Protein 8CMH (pdb70)

Nearest PDB structures (foldseek):
  7yxb-assembly2_D  TM=9.708E-01  e=3.655E-33  Homo sapiens
  4h26-assembly1_B  TM=9.694E-01  e=1.022E-32  Homo sapiens
  5v4m-assembly4_L  TM=9.340E-01  e=9.449E-34  Homo sapiens
  7n19-assembly1_B  TM=9.649E-01  e=1.755E-32  Homo sapiens
  6cpn-assembly1_B  TM=9.621E-01  e=1.575E-32  Homo sapiens

Solvent-accessible surface area: 18620 Å² total

Secondary structure (DSSP, 8-state):
--EEEEEEEEEEETTTEEEEEEEETTEEEEEEETTTTEEEESSTTHHHH-B--HHHHHHHHHHHHHHHHHHHHHTTSPPPPPBPPEEEEEESS---TTS-EEEEEEEEEEBSS--EEEEEETTEE--TT-EE--PEE-TTS-EEEEEEEEE---SS-EEEEEEE-TT-SS-EEEEEE---/--SSS-----EEEEEEEEEEEETTTTEEEEEEEEEETTEEEEEEETTT-SEEESSGGGHHHHHHHHT-HHHHHHHHHHIIIIIIHHHHHHGGGTTT--BPPEEEEEE-S---STT-EEEEEEEEEEBSS--EEEEEETTEEE-TTEEE---EE-SSS-EEEEEEEEE---TT-EEEEEEE-TT-SS-EEEEEE-/--BPPPPPP--S--

Foldseek 3Di:
DPKDKDFDKAADPPVRDIWTFIAIPQHTQWIADPVVLHIGGPDPVSVVVDDDRSVVVVVVSVVNVVVVVVVCVVVVNDDDDWDAWDWDWDWPDDADAQDKTKIKIKTDDTDDQDKDKFKAKVRHTDDVPKDWDGWTADPVRGTIIMIMDIDGADQPIKMWIWMDTPNDPHTDTYIDHDPD/DDPDDDPPDDKDKDWDWDWDDDPLNPDIWTKIFIAIPHRTFKIDILVVQAIDGPHPVNVVVRVVQRVVVVNSVCVNCCSPVPRNVVCVVCVCCAVVPWDAWDWDKDFDPDDPDPLKTKMKIKTWFTPDQDKDKWKAKANHTDDPQKDKPHWDDPPPRMIMIMMIHIGRADAPIKMWTWMDGPNDPGIDIDIDHD/DPDDDDDDDDDDDD

GO terms:
  GO:0005764 lysosome (C, IDA)
  GO:0005886 plasma membrane (C, IDA)
  GO:0001916 positive regulation of T cell mediated cytotoxicity (P, IDA)
  GO:0002469 myeloid dendritic cell antigen processing and presentation (P, IDA)
  GO:0002491 antigen processing and presentation of endogenous peptide antigen via MHC class II (P, IDA)
  GO:0031902 late endosome membrane (C, IDA)
  GO:0001772 immunological synapse (C, IDA)
  GO:0005765 lysosomal membrane (C, IDA)
  GO:0043382 positive regulation of memory T cell differentiation (P, IDA)
  GO:0045622 regulation of T-helper cell differentiation (P, IDA)
  GO:0042605 peptide antigen binding (F, IDA)
  GO:0042608 T cell receptor binding (F, IDA)
  GO:2000516 positive regulation of CD4-positive, alpha-beta T cell activation (P, IDA)
  GO:0019886 antigen processing and presentation of exogenous peptide antigen via MHC class II (P, IDA)
  GO:0032831 positive regulation of CD4-positive, CD25-positive, alpha-beta regulatory T cell differentiation (P, IDA)
  GO:0120281 autolysosome membrane (C, EXP)
  GO:0031901 early endosome membrane (C, EXP)
  GO:0005789 endoplasmic reticulum membrane (C, EXP)
  GO:0005886 plasma membrane (C, EXP)
  GO:0005515 protein binding (F, IPI)

Structure (mmCIF, N/CA/C/O backbone):
data_8CMH
#
_entry.id   8CMH
#
_cell.length_a   91.034
_cell.length_b   120.186
_cell.length_c   40.879
_cell.angle_alpha   90.000
_cell.angle_beta   90.000
_cell.angle_gamma   90.000
#
_symmetry.space_group_name_H-M   'P 21 21 2'
#
loop_
_entity.id
_entity.type
_entity.pdbx_description
1 polymer 'HLA class II histocompatibility antigen, DR alpha chain'
2 polymer 'Human leukocyte antigen DR beta chain allotype DR1 (DRB1*0101)'
3 polymer "Spike protein S2'"
4 non-polymer 1,2-ETHANEDIOL
5 non-polymer 'SULFATE ION'
6 non-polymer 2-AMINO-ETHANETHIOL
7 water water
#
loop_
_atom_site.group_PDB
_atom_site.id
_atom_site.type_symbol
_atom_site.label_atom_id
_atom_site.label_alt_id
_atom_site.label_comp_id
_atom_site.label_asym_id
_atom_site.label_entity_id
_atom_site.label_seq_id
_atom_site.pdbx_PDB_ins_code
_atom_site.Cartn_x
_atom_site.Cartn_y
_atom_site.Cartn_z
_atom_site.occupancy
_atom_site.B_iso_or_equiv
_atom_site.auth_seq_id
_atom_site.auth_comp_id
_atom_site.auth_asym_id
_atom_site.auth_atom_id
_atom_site.pdbx_PDB_model_num
ATOM 1 N N . GLU A 1 4 ? 42.62399 15.95216 10.36649 1.000 80.59084 3 GLU A N 1
ATOM 2 C CA . GLU A 1 4 ? 42.37116 16.39620 8.99963 1.000 73.09558 3 GLU A CA 1
ATOM 3 C C . GLU A 1 4 ? 42.33125 17.90143 8.88256 1.000 57.83752 3 GLU A C 1
ATOM 4 O O . GLU A 1 4 ? 42.24854 18.61634 9.88090 1.000 76.09166 3 GLU A O 1
ATOM 10 N N . GLU A 1 5 ? 42.38880 18.38443 7.64616 1.000 50.55970 4 GLU A N 1
ATOM 11 C CA . GLU A 1 5 ? 42.10005 19.79247 7.43964 1.000 56.06054 4 GLU A CA 1
ATOM 12 C C . GLU A 1 5 ? 40.62537 20.02869 7.13998 1.000 28.35468 4 GLU A C 1
ATOM 13 O O . GLU A 1 5 ? 40.02206 20.92600 7.73322 1.000 43.36649 4 GLU A O 1
ATOM 19 N N . HIS A 1 6 ? 40.02079 19.24450 6.23982 1.000 27.52593 5 HIS A N 1
ATOM 20 C CA . HIS A 1 6 ? 38.65982 19.55930 5.81930 1.000 23.22888 5 HIS A CA 1
ATOM 21 C C . HIS A 1 6 ? 37.90936 18.30901 5.38235 1.000 21.98066 5 HIS A C 1
ATOM 22 O O . HIS A 1 6 ? 38.49923 17.31808 4.94455 1.000 24.59236 5 HIS A O 1
ATOM 29 N N . VAL A 1 7 ? 36.58573 18.37554 5.47961 1.000 19.96839 6 VAL A N 1
ATOM 30 C CA A VAL A 1 7 ? 35.73041 17.26446 5.08537 0.520 18.77265 6 VAL A CA 1
ATOM 31 C CA B VAL A 1 7 ? 35.72019 17.26240 5.10221 0.480 18.77423 6 VAL A CA 1
ATOM 32 C C . VAL A 1 7 ? 34.50077 17.81769 4.37937 1.000 21.56709 6 VAL A C 1
ATOM 33 O O . VAL A 1 7 ? 33.87171 18.76871 4.85485 1.000 20.87424 6 VAL A O 1
ATOM 40 N N . ILE A 1 8 ? 34.16974 17.23100 3.23260 1.000 15.28176 7 ILE A N 1
ATOM 41 C CA . ILE A 1 8 ? 32.93219 17.51775 2.51516 1.000 16.74710 7 ILE A CA 1
ATOM 42 C C . ILE A 1 8 ? 32.05326 16.28653 2.62551 1.000 17.36526 7 ILE A C 1
ATOM 43 O O . ILE A 1 8 ? 32.50651 15.17493 2.33527 1.000 17.99062 7 ILE A O 1
ATOM 48 N N . ILE A 1 9 ? 30.80849 16.47166 3.05337 1.000 16.42101 8 ILE A N 1
ATOM 49 C CA . ILE A 1 9 ? 29.88151 15.35798 3.21524 1.000 15.09810 8 ILE A CA 1
ATOM 50 C C . ILE A 1 9 ? 28.65292 15.60245 2.35086 1.000 14.57200 8 ILE A C 1
ATOM 51 O O . ILE A 1 9 ? 27.99251 16.64220 2.46692 1.000 14.42122 8 ILE A O 1
ATOM 56 N N . GLN A 1 10 ? 28.34578 14.63952 1.49355 1.000 17.99368 9 GLN A N 1
ATOM 57 C CA . GLN A 1 10 ? 27.04360 14.55299 0.84384 1.000 14.26147 9 GLN A CA 1
ATOM 58 C C . GLN A 1 10 ? 26.17039 13.68130 1.74395 1.000 16.57951 9 GLN A C 1
ATOM 59 O O . GLN A 1 10 ? 26.43210 12.48443 1.89182 1.000 15.04252 9 GLN A O 1
ATOM 65 N N . ALA A 1 11 ? 25.16189 14.28346 2.37453 1.000 11.89203 10 ALA A N 1
ATOM 66 C CA . ALA A 1 11 ? 24.35193 13.61281 3.39064 1.000 10.50797 10 ALA A CA 1
ATOM 67 C C . ALA A 1 11 ? 22.91776 13.54447 2.89982 1.000 15.17624 10 ALA A C 1
ATOM 68 O O . ALA A 1 11 ? 22.33148 14.57519 2.55475 1.000 14.38556 10 ALA A O 1
ATOM 70 N N . GLU A 1 12 ? 22.35732 12.33901 2.86860 1.000 12.43690 11 GLU A N 1
ATOM 71 C CA . GLU A 1 12 ? 20.98877 12.14104 2.41211 1.000 12.17885 11 GLU A CA 1
ATOM 72 C C . GLU A 1 12 ? 20.22862 11.35833 3.46166 1.000 13.52457 11 GLU A C 1
ATOM 73 O O . GLU A 1 12 ? 20.81320 10.56000 4.19824 1.000 15.26151 11 GLU A O 1
ATOM 79 N N . PHE A 1 13 ? 18.91403 11.55184 3.50395 1.000 11.82756 12 PHE A N 1
ATOM 80 C CA . PHE A 1 13 ? 18.13757 10.62765 4.31219 1.000 13.31681 12 PHE A CA 1
ATOM 81 C C . PHE A 1 13 ? 16.76889 10.43755 3.69096 1.000 14.24313 12 PHE A C 1
ATOM 82 O O . PHE A 1 13 ? 16.31834 11.24288 2.87694 1.000 14.43149 12 PHE A O 1
ATOM 90 N N . TYR A 1 14 ? 16.12536 9.33828 4.07387 1.000 14.42369 13 TYR A N 1
ATOM 91 C CA . TYR A 1 14 ? 14.71660 9.12780 3.78775 1.000 13.48092 13 TYR A CA 1
ATOM 92 C C . TYR A 1 14 ? 14.06588 8.57934 5.05028 1.000 15.79864 13 TYR A C 1
ATOM 93 O O . TYR A 1 14 ? 14.64517 7.72468 5.72839 1.000 14.02677 13 TYR A O 1
ATOM 102 N N . LEU A 1 15 ? 12.86139 9.06555 5.35738 1.000 15.21548 14 LEU A N 1
ATOM 103 C CA . LEU A 1 15 ? 12.16138 8.71417 6.58395 1.000 12.84907 14 LEU A CA 1
ATOM 104 C C . LEU A 1 15 ? 10.73994 8.27159 6.27117 1.000 15.10727 14 LEU A C 1
ATOM 105 O O . LEU A 1 15 ? 9.98031 9.01763 5.64313 1.000 15.37628 14 LEU A O 1
ATOM 110 N N . ASN A 1 16 ? 10.36517 7.08266 6.75820 1.000 13.20499 15 ASN A N 1
ATOM 111 C CA . ASN A 1 16 ? 9.02492 6.51947 6.64741 1.000 13.35016 15 ASN A CA 1
ATOM 112 C C . ASN A 1 16 ? 8.39412 6.42513 8.03314 1.000 15.14451 15 ASN A C 1
ATOM 113 O O . ASN A 1 16 ? 9.10552 6.22888 9.02518 1.000 14.39443 15 ASN A O 1
ATOM 118 N N . PRO A 1 17 ? 7.05898 6.54398 8.14611 1.000 16.48938 16 PRO A N 1
ATOM 119 C CA . PRO A 1 17 ? 6.08308 6.65605 7.04796 1.000 18.83716 16 PRO A CA 1
ATOM 120 C C . PRO A 1 17 ? 5.85565 8.07405 6.51375 1.000 16.77348 16 PRO A C 1
ATOM 121 O O . PRO A 1 17 ? 4.93296 8.30802 5.72659 1.000 17.10903 16 PRO A O 1
ATOM 125 N N . ASP A 1 18 ? 6.70665 9.00087 6.94041 1.000 15.28178 17 ASP A N 1
ATOM 126 C CA . ASP A 1 18 ? 6.57305 10.40442 6.56645 1.000 16.40500 17 ASP A CA 1
ATOM 127 C C . ASP A 1 18 ? 6.80597 10.65046 5.08709 1.000 16.25229 17 ASP A C 1
ATOM 128 O O . ASP A 1 18 ? 6.33728 11.66406 4.56935 1.000 15.91879 17 ASP A O 1
ATOM 133 N N . GLN A 1 19 ? 7.52769 9.76099 4.40722 1.000 15.93450 18 GLN A N 1
ATOM 134 C CA . GLN A 1 19 ? 7.92142 9.96485 3.01590 1.000 15.40087 18 GLN A CA 1
ATOM 135 C C . GLN A 1 19 ? 8.66739 11.28781 2.87250 1.000 18.47915 18 GLN A C 1
ATOM 136 O O . GLN A 1 19 ? 8.40571 12.09669 1.97935 1.000 18.57075 18 GLN A O 1
ATOM 142 N N . SER A 1 20 ? 9.60503 11.50555 3.78812 1.000 17.75466 19 SER A N 1
ATOM 143 C CA . SER A 1 20 ? 10.34963 12.74971 3.87180 1.000 17.11611 19 SER A CA 1
ATOM 144 C C . SER A 1 20 ? 11.80396 12.48060 3.51778 1.000 16.98081 19 SER A C 1
ATOM 145 O O . SER A 1 20 ? 12.43763 11.59188 4.09990 1.000 16.78149 19 SER A O 1
ATOM 148 N N . GLY A 1 21 ? 12.33010 13.24342 2.57046 1.000 17.57689 20 GLY A N 1
ATOM 149 C CA . GLY A 1 21 ? 13.72222 13.08575 2.21259 1.000 15.23295 20 GLY A CA 1
ATOM 150 C C . GLY A 1 21 ? 14.50952 14.36886 2.33723 1.000 18.88294 20 GLY A C 1
ATOM 151 O O . GLY A 1 21 ? 13.94760 15.46985 2.39039 1.000 15.78051 20 GLY A O 1
ATOM 152 N N . GLU A 1 22 ? 15.82683 14.23245 2.40210 1.000 13.46676 21 GLU A N 1
ATOM 153 C CA . GLU A 1 22 ? 16.71056 15.38327 2.44076 1.000 12.56622 21 GLU A CA 1
ATOM 154 C C . GLU A 1 22 ? 17.99109 15.02193 1.70907 1.000 11.94255 21 GLU A C 1
ATOM 155 O O . GLU A 1 22 ? 18.44196 13.87696 1.77455 1.000 14.20370 21 GLU A O 1
ATOM 161 N N . PHE A 1 23 ? 18.55998 16.00357 1.00911 1.000 12.58894 22 PHE A N 1
ATOM 162 C CA . PHE A 1 23 ? 19.84231 15.86468 0.32811 1.000 12.43232 22 PHE A CA 1
ATOM 163 C C . PHE A 1 23 ? 20.60525 17.16068 0.53255 1.000 14.84091 22 PHE A C 1
ATOM 164 O O . PHE A 1 23 ? 20.10639 18.22804 0.15603 1.000 14.70575 22 PHE A O 1
ATOM 172 N N . MET A 1 24 ? 21.80280 17.07496 1.11174 1.000 13.47880 23 MET A N 1
ATOM 173 C CA . MET A 1 24 ? 22.55099 18.29498 1.39037 1.000 10.93612 23 MET A CA 1
ATOM 174 C C . MET A 1 24 ? 24.04908 18.02230 1.30114 1.000 17.93839 23 MET A C 1
ATOM 175 O O . MET A 1 24 ? 24.50144 16.87907 1.39381 1.000 15.58023 23 MET A O 1
ATOM 180 N N . PHE A 1 25 ? 24.80643 19.08688 1.04640 1.000 14.82810 24 PHE A N 1
ATOM 181 C CA . PHE A 1 25 ? 26.26522 19.06153 1.08075 1.000 11.70541 24 PHE A CA 1
ATOM 182 C C . PHE A 1 25 ? 26.72833 19.86398 2.28971 1.000 16.66889 24 PHE A C 1
ATOM 183 O O . PHE A 1 25 ? 26.19996 20.94802 2.56618 1.000 15.02012 24 PHE A O 1
ATOM 191 N N . ASP A 1 26 ? 27.73254 19.33650 2.98489 1.000 14.21441 25 ASP A N 1
ATOM 192 C CA . ASP A 1 26 ? 28.24615 19.87501 4.23818 1.000 13.51133 25 ASP A CA 1
ATOM 193 C C . ASP A 1 26 ? 29.74915 20.08303 4.08710 1.000 13.42826 25 ASP A C 1
ATOM 194 O O . ASP A 1 26 ? 30.44153 19.19160 3.58896 1.000 20.60407 25 ASP A O 1
ATOM 199 N N . PHE A 1 27 ? 30.25468 21.24756 4.51347 1.000 14.66241 26 PHE A N 1
ATOM 200 C CA . PHE A 1 27 ? 31.69400 21.53360 4.54782 1.000 14.60349 26 PHE A CA 1
ATOM 201 C C . PHE A 1 27 ? 32.07434 21.87607 5.97895 1.000 17.59894 26 PHE A C 1
ATOM 202 O O . PHE A 1 27 ? 31.61840 22.89323 6.51237 1.000 19.00431 26 PHE A O 1
ATOM 210 N N . ASP A 1 28 ? 32.91355 21.03784 6.59409 1.000 17.17624 27 ASP A N 1
ATOM 211 C CA . ASP A 1 28 ? 33.39435 21.27536 7.95277 1.000 19.21860 27 ASP A CA 1
ATOM 212 C C . ASP A 1 28 ? 32.25686 21.61051 8.91506 1.000 21.47337 27 ASP A C 1
ATOM 213 O O . ASP A 1 28 ? 32.42440 22.39955 9.84445 1.000 20.52573 27 ASP A O 1
ATOM 218 N N . GLY A 1 29 ? 31.08756 21.01208 8.69379 1.000 19.76413 28 GLY A N 1
ATOM 219 C CA . GLY A 1 29 ? 29.97966 21.17526 9.61257 1.000 20.96734 28 GLY A CA 1
ATOM 220 C C . GLY A 1 29 ? 28.98272 22.25817 9.25463 1.000 20.28894 28 GLY A C 1
ATOM 221 O O . GLY A 1 29 ? 27.98000 22.40496 9.96198 1.000 22.55180 28 GLY A O 1
ATOM 222 N N . ASP A 1 30 ? 29.21599 23.01483 8.19042 1.000 18.53972 29 ASP A N 1
ATOM 223 C CA . ASP A 1 30 ? 28.24693 23.98339 7.70535 1.000 16.31528 29 ASP A CA 1
ATOM 224 C C . ASP A 1 30 ? 27.63695 23.50716 6.39654 1.000 19.23146 29 ASP A C 1
ATOM 225 O O . ASP A 1 30 ? 28.27838 22.80814 5.61050 1.000 18.72396 29 ASP A O 1
ATOM 230 N N . GLU A 1 31 ? 26.39253 23.90905 6.16175 1.000 12.58814 30 GLU A N 1
ATOM 231 C CA . GLU A 1 31 ? 25.67924 23.49541 4.95790 1.000 13.55565 30 GLU A CA 1
ATOM 232 C C . GLU A 1 31 ? 26.09136 24.34311 3.75607 1.000 14.89239 30 GLU A C 1
ATOM 233 O O . GLU A 1 31 ? 25.99439 25.57446 3.80134 1.000 16.09548 30 GLU A O 1
ATOM 239 N N . ILE A 1 32 ? 26.52622 23.69097 2.67073 1.000 13.88504 31 ILE A N 1
ATOM 240 C CA . ILE A 1 32 ? 26.73303 24.42444 1.42006 1.000 13.72874 31 ILE A CA 1
ATOM 241 C C . ILE A 1 32 ? 25.40226 24.66628 0.72388 1.000 17.90040 31 ILE A C 1
ATOM 242 O O . ILE A 1 32 ? 25.08716 25.79215 0.32439 1.000 13.13327 31 ILE A O 1
ATOM 247 N N . PHE A 1 33 ? 24.61514 23.60537 0.54347 1.000 11.74297 32 PHE A N 1
ATOM 248 C CA . PHE A 1 33 ? 23.31131 23.70591 -0.09925 1.000 12.79788 32 PHE A CA 1
ATOM 249 C C . PHE A 1 33 ? 22.50737 22.46880 0.26954 1.000 15.90423 32 PHE A C 1
ATOM 250 O O . PHE A 1 33 ? 23.04420 21.47185 0.76103 1.000 13.12223 32 PHE A O 1
ATOM 258 N N . HIS A 1 34 ? 21.20671 22.54508 0.01496 1.000 13.42200 33 HIS A N 1
ATOM 259 C CA . HIS A 1 34 ? 20.34340 21.37380 0.03649 1.000 11.35170 33 HIS A CA 1
ATOM 260 C C . HIS A 1 34 ? 19.41185 21.46713 -1.16006 1.000 14.34387 33 HIS A C 1
ATOM 261 O O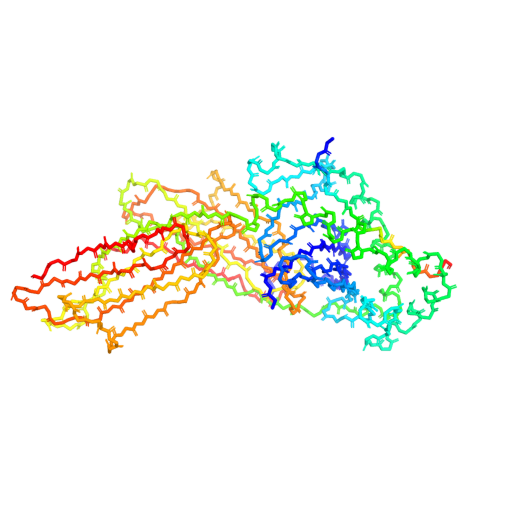 . HIS A 1 34 ? 19.36774 22.48489 -1.85943 1.000 16.43037 33 HIS A O 1
ATOM 268 N N . VAL A 1 35 ? 18.66870 20.39571 -1.41247 1.000 15.56126 34 VAL A N 1
ATOM 269 C CA . VAL A 1 35 ? 17.66724 20.39104 -2.47431 1.000 13.19553 34 VAL A CA 1
ATOM 270 C C . VAL A 1 35 ? 16.29301 20.39168 -1.82698 1.000 16.57831 34 VAL A C 1
ATOM 271 O O . VAL A 1 35 ? 15.98678 19.54088 -0.98099 1.000 17.87916 34 VAL A O 1
ATOM 275 N N . ASP A 1 36 ? 15.48614 21.37502 -2.19599 1.000 14.84149 35 ASP A N 1
ATOM 276 C CA . ASP A 1 36 ? 14.10238 21.45349 -1.75302 1.000 17.73883 35 ASP A CA 1
ATOM 277 C C . ASP A 1 36 ? 13.27688 20.37560 -2.44592 1.000 16.93761 35 ASP A C 1
ATOM 278 O O . ASP A 1 36 ? 13.09925 20.41554 -3.66680 1.000 18.96233 35 ASP A O 1
ATOM 283 N N . MET A 1 37 ? 12.78251 19.40194 -1.66966 1.000 16.50287 36 MET A N 1
ATOM 284 C CA . MET A 1 37 ? 12.05870 18.27273 -2.25780 1.000 16.31498 36 MET A CA 1
ATOM 285 C C . MET A 1 37 ? 10.72575 18.68826 -2.87138 1.000 21.13483 36 MET A C 1
ATOM 286 O O . MET A 1 37 ? 10.23157 18.01465 -3.78507 1.000 24.91821 36 MET A O 1
ATOM 291 N N . ALA A 1 38 ? 10.11759 19.76581 -2.38163 1.000 20.32631 37 ALA A N 1
ATOM 292 C CA . ALA A 1 38 ? 8.82628 20.18012 -2.92451 1.000 26.91325 37 ALA A CA 1
ATOM 293 C C . ALA A 1 38 ? 8.98888 20.95740 -4.22677 1.000 26.26937 37 ALA A C 1
ATOM 294 O O . ALA A 1 38 ? 8.29234 20.68803 -5.21301 1.000 27.13567 37 ALA A O 1
ATOM 296 N N . LYS A 1 39 ? 9.87897 21.94608 -4.23624 1.000 22.58401 38 LYS A N 1
ATOM 297 C CA . LYS A 1 39 ? 10.12810 22.73795 -5.43392 1.000 27.39041 38 LYS A CA 1
ATOM 298 C C . LYS A 1 39 ? 11.11885 22.07832 -6.38040 1.000 25.92775 38 LYS A C 1
ATOM 299 O O . LYS A 1 39 ? 11.26286 22.54200 -7.51611 1.000 21.90716 38 LYS A O 1
ATOM 305 N N . LYS A 1 40 ? 11.80859 21.02621 -5.93589 1.000 18.73974 39 LYS A N 1
ATOM 306 C CA . LYS A 1 40 ? 12.77432 20.29826 -6.75917 1.000 21.91068 39 LYS A CA 1
ATOM 307 C C . LYS A 1 40 ? 13.87463 21.22962 -7.26310 1.000 22.48871 39 LYS A C 1
ATOM 308 O O . LYS A 1 40 ? 14.20918 21.25132 -8.44970 1.000 20.99083 39 LYS A O 1
ATOM 314 N N . GLU A 1 41 ? 14.44086 22.01385 -6.34266 1.000 19.03956 40 GLU A N 1
ATOM 315 C CA . GLU A 1 41 ? 15.41953 23.02435 -6.71886 1.000 21.52308 40 GLU A CA 1
ATOM 316 C C . GLU A 1 41 ? 16.51316 23.11979 -5.66914 1.000 25.35128 40 GLU A C 1
ATOM 317 O O . GLU A 1 41 ? 16.29051 22.87972 -4.47918 1.000 16.64363 40 GLU A O 1
ATOM 323 N N . THR A 1 42 ? 17.69952 23.48679 -6.13676 1.000 14.98496 41 THR A N 1
ATOM 324 C CA . THR A 1 42 ? 18.85225 23.67351 -5.27700 1.000 12.50776 41 THR A CA 1
ATOM 325 C C . THR A 1 42 ? 18.71296 24.97489 -4.50212 1.000 15.23119 41 THR A C 1
ATOM 326 O O . THR A 1 42 ? 18.40157 26.01746 -5.08393 1.000 16.09370 41 THR A O 1
ATOM 330 N N . VAL A 1 43 ? 18.93551 24.90641 -3.18827 1.000 15.32597 42 VAL A N 1
ATOM 331 C CA . VAL A 1 43 ? 18.81694 26.05004 -2.28664 1.000 15.84747 42 VAL A CA 1
ATOM 332 C C . VAL A 1 43 ? 20.17490 26.25417 -1.63505 1.000 17.67041 42 VAL A C 1
ATOM 333 O O . VAL A 1 43 ? 20.61845 25.42084 -0.83557 1.000 15.84604 42 VAL A O 1
ATOM 337 N N . TRP A 1 44 ? 20.83576 27.35702 -1.96802 1.000 14.85911 43 TRP A N 1
ATOM 338 C CA . TRP A 1 44 ? 22.16348 27.62344 -1.43973 1.000 14.62465 43 TRP A CA 1
ATOM 339 C C . TRP A 1 44 ? 22.05541 28.24970 -0.05584 1.000 14.71635 43 TRP A C 1
ATOM 340 O O . TRP A 1 44 ? 21.20122 29.10197 0.18960 1.000 16.77928 43 TRP A O 1
ATOM 351 N N . ARG A 1 45 ? 22.91913 27.80749 0.85883 1.000 14.22510 44 ARG A N 1
ATOM 352 C CA . ARG A 1 45 ? 22.80951 28.27335 2.23905 1.000 14.33931 44 ARG A CA 1
ATOM 353 C C . ARG A 1 45 ? 23.13613 29.75667 2.35222 1.000 16.17787 44 ARG A C 1
ATOM 354 O O . ARG A 1 45 ? 22.49061 30.48151 3.11647 1.000 16.47252 44 ARG A O 1
ATOM 362 N N . LEU A 1 46 ? 24.14872 30.21700 1.62273 1.000 15.16036 45 LEU A N 1
ATOM 363 C CA . LEU A 1 46 ? 24.45585 31.63308 1.50074 1.000 15.60108 45 LEU A CA 1
ATOM 364 C C . LEU A 1 46 ? 24.23030 32.06506 0.05694 1.000 18.46797 45 LEU A C 1
ATOM 365 O O . LEU A 1 46 ? 24.59973 31.34680 -0.87412 1.000 18.61099 45 LEU A O 1
ATOM 370 N N . GLU A 1 47 ? 23.64803 33.25319 -0.12463 1.000 22.39180 46 GLU A N 1
ATOM 371 C CA . GLU A 1 47 ? 23.26258 33.68917 -1.46488 1.000 23.80010 46 GLU A CA 1
ATOM 372 C C . GLU A 1 47 ? 24.44469 33.66188 -2.42904 1.000 22.85270 46 GLU A C 1
ATOM 373 O O . GLU A 1 47 ? 24.29162 33.26977 -3.59083 1.000 22.98722 46 GLU A O 1
ATOM 379 N N . GLU A 1 48 ? 25.64170 34.03165 -1.95846 1.000 23.24459 47 GLU A N 1
ATOM 380 C CA . GLU A 1 48 ? 26.77905 34.12696 -2.87005 1.000 21.36310 47 GLU A CA 1
ATOM 381 C C . GLU A 1 48 ? 27.17425 32.76276 -3.42487 1.000 20.18289 47 GLU A C 1
ATOM 382 O O . GLU A 1 48 ? 27.74368 32.68571 -4.52088 1.000 22.34542 47 GLU A O 1
ATOM 388 N N . PHE A 1 49 ? 26.90224 31.68409 -2.67963 1.000 17.76607 48 PHE A N 1
ATOM 389 C CA . PHE A 1 49 ? 27.26488 30.34673 -3.14622 1.000 17.77740 48 PHE A CA 1
ATOM 390 C C . PHE A 1 49 ? 26.63411 30.04748 -4.49857 1.000 20.25374 48 PHE A C 1
ATOM 391 O O . PHE A 1 49 ? 27.26975 29.43511 -5.36241 1.000 18.29784 48 PHE A O 1
ATOM 399 N N . GLY A 1 50 ? 25.38299 30.47586 -4.69973 1.000 19.41890 49 GLY A N 1
ATOM 400 C CA . GLY A 1 50 ? 24.70404 30.24366 -5.96221 1.000 17.32193 49 GLY A CA 1
ATOM 401 C C . GLY A 1 50 ? 25.23275 31.08156 -7.10105 1.000 21.86953 49 GLY A C 1
ATOM 402 O O . GLY A 1 50 ? 24.89514 30.82641 -8.26188 1.000 22.60575 49 GLY A O 1
ATOM 403 N N . ARG A 1 51 ? 26.03145 32.09683 -6.79671 1.000 20.86696 50 ARG A N 1
ATOM 404 C CA . ARG A 1 51 ? 26.70001 32.82134 -7.86327 1.000 23.19548 50 ARG A CA 1
ATOM 405 C C . ARG A 1 51 ? 27.98840 32.12453 -8.27330 1.000 20.68435 50 ARG A C 1
ATOM 406 O O . ARG A 1 51 ? 28.41412 32.24603 -9.42775 1.000 24.72673 50 ARG A O 1
ATOM 414 N N . PHE A 1 52 ? 28.57910 31.35217 -7.35885 1.000 17.82324 51 PHE A N 1
ATOM 415 C CA . PHE A 1 52 ? 29.87085 30.71512 -7.57374 1.000 17.72741 51 PHE A CA 1
ATOM 416 C C . PHE A 1 52 ? 29.76841 29.30564 -8.13224 1.000 22.12005 51 PHE A C 1
ATOM 417 O O . PHE A 1 52 ? 30.71307 28.83871 -8.77786 1.000 21.72754 51 PHE A O 1
ATOM 425 N N . ALA A 1 53 ? 28.67673 28.59794 -7.85864 1.000 16.17202 52 ALA A N 1
ATOM 426 C CA . ALA A 1 53 ? 28.62908 27.17446 -8.16005 1.000 20.73516 52 ALA A CA 1
ATOM 427 C C . ALA A 1 53 ? 27.21130 26.77483 -8.53720 1.000 23.20433 52 ALA A C 1
ATOM 428 O O . ALA A 1 53 ? 26.25506 27.53472 -8.36545 1.000 18.33735 52 ALA A O 1
ATOM 430 N N . SER A 1 54 ? 27.09132 25.55586 -9.05569 1.000 18.05367 53 SER A N 1
ATOM 431 C CA A SER A 1 54 ? 25.80763 25.01897 -9.47227 0.230 18.58003 53 SER A CA 1
ATOM 432 C CA B SER A 1 54 ? 25.81444 25.01187 -9.49171 0.770 18.46629 53 SER A CA 1
ATOM 433 C C . SER A 1 54 ? 25.69782 23.57367 -9.01357 1.000 20.33512 53 SER A C 1
ATOM 434 O O . SER A 1 54 ? 26.69422 22.92462 -8.68897 1.000 17.48048 53 SER A O 1
ATOM 439 N N . PHE A 1 55 ? 24.46026 23.08194 -8.98013 1.000 19.18667 54 PHE A N 1
ATOM 440 C CA . PHE A 1 55 ? 24.18333 21.68359 -8.67821 1.000 17.93648 54 PHE A CA 1
ATOM 441 C C . PHE A 1 55 ? 22.85991 21.29222 -9.31716 1.000 21.65307 54 PHE A C 1
ATOM 442 O O . PHE A 1 55 ? 21.85869 21.99025 -9.14002 1.000 18.12271 54 PHE A O 1
ATOM 450 N N . GLU A 1 56 ? 22.85750 20.18161 -10.04823 1.000 17.60965 55 GLU A N 1
ATOM 451 C CA . GLU A 1 56 ? 21.65747 19.71282 -10.74356 1.000 17.83641 55 GLU A CA 1
ATOM 452 C C . GLU A 1 56 ? 20.75668 18.96604 -9.77045 1.000 17.39542 55 GLU A C 1
ATOM 453 O O . GLU A 1 56 ? 21.07177 17.84211 -9.36638 1.000 17.40205 55 GLU A O 1
ATOM 459 N N . ALA A 1 57 ? 19.62302 19.58656 -9.41771 1.000 13.95019 56 ALA A N 1
ATOM 460 C CA . ALA A 1 57 ? 18.73440 19.03596 -8.39418 1.000 14.65337 56 ALA A CA 1
ATOM 461 C C . ALA A 1 57 ? 18.24545 17.64098 -8.74711 1.000 15.01985 56 ALA A C 1
ATOM 462 O O . ALA A 1 57 ? 17.97483 16.83551 -7.84825 1.000 16.11372 56 ALA A O 1
ATOM 464 N N . GLN A 1 58 ? 18.11018 17.33974 -10.04115 1.000 15.54146 57 GLN A N 1
ATOM 465 C CA . GLN A 1 58 ? 17.55787 16.04816 -10.42131 1.000 18.86906 57 GLN A CA 1
ATOM 466 C C . GLN A 1 58 ? 18.46163 14.90793 -9.97878 1.000 19.15824 57 GLN A C 1
ATOM 467 O O . GLN A 1 58 ? 17.98004 13.79702 -9.74250 1.000 17.88723 57 GLN A O 1
ATOM 473 N N . GLY A 1 59 ? 19.76361 15.16363 -9.83065 1.000 16.33905 58 GLY A N 1
ATOM 474 C CA . GLY A 1 59 ? 20.64162 14.12632 -9.30867 1.000 14.31021 58 GLY A CA 1
ATOM 475 C C . GLY A 1 59 ? 20.29842 13.74079 -7.88174 1.000 23.07307 58 GLY A C 1
ATOM 476 O O . GLY A 1 59 ? 20.31341 12.55723 -7.52240 1.000 19.17711 58 GLY A O 1
ATOM 477 N N . ALA A 1 60 ? 19.98404 14.73858 -7.04845 1.000 17.60705 59 ALA A N 1
ATOM 478 C CA . ALA A 1 60 ? 19.53248 14.47299 -5.68514 1.000 17.04281 59 ALA A CA 1
ATOM 479 C C . ALA A 1 60 ? 18.21897 13.70388 -5.67370 1.000 17.83988 59 ALA A C 1
ATOM 480 O O . ALA A 1 60 ? 18.05258 12.76259 -4.88926 1.000 17.53889 59 ALA A O 1
ATOM 482 N N . LEU A 1 61 ? 17.26563 14.10305 -6.52325 1.000 15.69648 60 LEU A N 1
ATOM 483 C CA . LEU A 1 61 ? 15.96347 13.43950 -6.54196 1.000 15.93347 60 LEU A CA 1
ATOM 484 C C . LEU A 1 61 ? 16.10271 11.97382 -6.93437 1.000 17.90866 60 LEU A C 1
ATOM 485 O O . LEU A 1 61 ? 15.41184 11.10582 -6.38508 1.000 15.67435 60 LEU A O 1
ATOM 490 N N . ALA A 1 62 ? 17.00231 11.67854 -7.87400 1.000 14.18163 61 ALA A N 1
ATOM 491 C CA . ALA A 1 62 ? 17.23336 10.29281 -8.26591 1.000 14.46899 61 ALA A CA 1
ATOM 492 C C . ALA A 1 62 ? 17.79347 9.48049 -7.10448 1.000 17.40643 61 ALA A C 1
ATOM 493 O O . ALA A 1 62 ? 17.36567 8.34405 -6.86869 1.000 16.35343 61 ALA A O 1
ATOM 495 N N . ASN A 1 63 ? 18.75064 10.04727 -6.36452 1.000 16.45444 62 ASN A N 1
ATOM 496 C CA . ASN A 1 63 ? 19.28949 9.35049 -5.19912 1.000 16.09613 62 ASN A CA 1
ATOM 497 C C . ASN A 1 63 ? 18.22417 9.14442 -4.12967 1.000 17.46071 62 ASN A C 1
ATOM 498 O O . ASN A 1 63 ? 18.20114 8.10379 -3.46163 1.000 16.12842 62 ASN A O 1
ATOM 503 N N . ILE A 1 64 ? 17.36054 10.14849 -3.92021 1.000 15.04154 63 ILE A N 1
ATOM 504 C CA . ILE A 1 64 ? 16.33093 10.04460 -2.88938 1.000 14.96146 63 ILE A CA 1
ATOM 505 C C . ILE A 1 64 ? 15.38516 8.88749 -3.19073 1.000 19.26294 63 ILE A C 1
ATOM 506 O O . ILE A 1 64 ? 14.94289 8.17534 -2.28034 1.000 18.28512 63 ILE A O 1
ATOM 511 N N . ALA A 1 65 ? 15.06017 8.67489 -4.46959 1.000 14.51637 64 ALA A N 1
ATOM 512 C CA . ALA A 1 65 ? 14.20220 7.54441 -4.81084 1.000 14.71384 64 ALA A CA 1
ATOM 513 C C . ALA A 1 65 ? 14.86916 6.22052 -4.45139 1.000 19.01831 64 ALA A C 1
ATOM 514 O O . ALA A 1 65 ? 14.21407 5.30501 -3.94094 1.000 16.65261 64 ALA A O 1
ATOM 516 N N . VAL A 1 66 ? 16.17390 6.10155 -4.70906 1.000 15.73889 65 VAL A N 1
ATOM 517 C CA . VAL A 1 66 ? 16.89896 4.89608 -4.32065 1.000 16.38147 65 VAL A CA 1
ATOM 518 C C . VAL A 1 66 ? 16.95528 4.77606 -2.79782 1.000 17.15257 65 VAL A C 1
ATOM 519 O O . VAL A 1 66 ? 16.78843 3.68455 -2.24147 1.000 17.63792 65 VAL A O 1
ATOM 523 N N . ASP A 1 67 ? 17.17628 5.89352 -2.09509 1.000 15.48225 66 ASP A N 1
ATOM 524 C CA . ASP A 1 67 ? 17.18450 5.85055 -0.63188 1.000 18.25195 66 ASP A CA 1
ATOM 525 C C . ASP A 1 67 ? 15.86361 5.32708 -0.08207 1.000 15.03441 66 ASP A C 1
ATOM 526 O O . ASP A 1 67 ? 15.84883 4.54105 0.87453 1.000 15.35797 66 ASP A O 1
ATOM 531 N N . LYS A 1 68 ? 14.74220 5.76311 -0.66296 1.000 13.85400 67 LYS A N 1
ATOM 532 C CA . LYS A 1 68 ? 13.44342 5.25782 -0.22854 1.000 15.84896 67 LYS A CA 1
ATOM 533 C C . LYS A 1 68 ? 13.36862 3.74642 -0.40154 1.000 19.74873 67 LYS A C 1
ATOM 534 O O . LYS A 1 68 ? 12.94404 3.02100 0.51015 1.000 16.53902 67 LYS A O 1
ATOM 540 N N . ALA A 1 69 ? 13.79253 3.25423 -1.57014 1.000 20.13152 68 ALA A N 1
ATOM 541 C CA . ALA A 1 69 ? 13.75889 1.81725 -1.83691 1.000 22.16345 68 ALA A CA 1
ATOM 542 C C . ALA A 1 69 ? 14.65431 1.05836 -0.86943 1.000 18.77596 68 ALA A C 1
ATOM 543 O O . ALA A 1 69 ? 14.25412 0.01881 -0.32578 1.000 20.45642 68 ALA A O 1
ATOM 545 N N . ASN A 1 70 ? 15.86948 1.56500 -0.63506 1.000 17.15024 69 ASN A N 1
ATOM 546 C CA . ASN A 1 70 ? 16.76885 0.90977 0.31087 1.000 17.42750 69 ASN A CA 1
ATOM 547 C C . ASN A 1 70 ? 16.22381 0.96866 1.72874 1.000 19.90195 69 ASN A C 1
ATOM 548 O O . ASN A 1 70 ? 16.34916 -0.00125 2.48288 1.000 17.59373 69 ASN A O 1
ATOM 553 N N . LEU A 1 71 ? 15.60590 2.08954 2.10949 1.000 16.29007 70 LEU A N 1
ATOM 554 C CA . LEU A 1 71 ? 14.98957 2.15268 3.43033 1.000 15.52001 70 LEU A CA 1
ATOM 555 C C . LEU A 1 71 ? 13.96010 1.04767 3.59473 1.000 14.73225 70 LEU A C 1
ATOM 556 O O . LEU A 1 71 ? 13.89695 0.38453 4.63784 1.000 15.96388 70 LEU A O 1
ATOM 561 N N . GLU A 1 72 ? 13.14092 0.83345 2.57593 1.000 12.89759 71 GLU A N 1
ATOM 562 C CA . GLU A 1 72 ? 12.08125 -0.15663 2.72409 1.000 16.79482 71 GLU A CA 1
ATOM 563 C C . GLU A 1 72 ? 12.64467 -1.57211 2.78698 1.000 20.38805 71 GLU A C 1
ATOM 564 O O . GLU A 1 72 ? 12.13752 -2.40670 3.55095 1.000 16.16181 71 GLU A O 1
ATOM 570 N N . ILE A 1 73 ? 13.71148 -1.84741 2.03379 1.000 16.62537 72 ILE A N 1
ATOM 571 C CA . ILE A 1 73 ? 14.39954 -3.12921 2.17078 1.000 19.39542 72 ILE A CA 1
ATOM 572 C C . ILE A 1 73 ? 14.93961 -3.29983 3.58510 1.000 19.06631 72 ILE A C 1
ATOM 573 O O . ILE A 1 73 ? 14.78126 -4.36016 4.19967 1.000 19.80862 72 ILE A O 1
ATOM 578 N N . MET A 1 74 ? 15.56716 -2.26045 4.13500 1.000 16.24696 73 MET A N 1
ATOM 579 C CA . MET A 1 74 ? 16.14146 -2.41998 5.46416 1.000 17.92409 73 MET A CA 1
ATOM 580 C C . MET A 1 74 ? 15.05738 -2.51434 6.52324 1.000 15.44881 73 MET A C 1
ATOM 581 O O . MET A 1 74 ? 15.21849 -3.23510 7.51229 1.000 16.97833 73 MET A O 1
ATOM 586 N N . THR A 1 75 ? 13.94786 -1.80289 6.32988 1.000 16.26690 74 THR A N 1
ATOM 587 C CA . THR A 1 75 ? 12.83885 -1.90644 7.27225 1.000 14.35226 74 THR A CA 1
ATOM 588 C C . THR A 1 75 ? 12.34452 -3.34510 7.35254 1.000 17.41839 74 THR A C 1
ATOM 589 O O . THR A 1 75 ? 12.21201 -3.91175 8.44457 1.000 15.29140 74 THR A O 1
ATOM 593 N N . LYS A 1 76 ? 12.11805 -3.97412 6.19943 1.000 14.82520 75 LYS A N 1
ATOM 594 C CA . LYS A 1 76 ? 11.67783 -5.36622 6.21659 1.000 17.22611 75 LYS A CA 1
ATOM 595 C C . LYS A 1 76 ? 12.75686 -6.28863 6.77073 1.000 18.40402 75 LYS A C 1
ATOM 596 O O . LYS A 1 76 ? 12.45004 -7.24164 7.49665 1.000 16.96337 75 LYS A O 1
ATOM 602 N N . ARG A 1 77 ? 14.02515 -6.01746 6.45670 1.000 17.97930 76 ARG A N 1
ATOM 603 C CA . ARG A 1 77 ? 15.08699 -6.92837 6.86829 1.000 21.56301 76 ARG A CA 1
ATOM 604 C C . ARG A 1 77 ? 15.25312 -6.93877 8.38317 1.000 17.30395 76 ARG A C 1
ATOM 605 O O . ARG A 1 77 ? 15.62295 -7.97061 8.96031 1.000 21.92659 76 ARG A O 1
ATOM 613 N N . SER A 1 78 ? 14.96385 -5.82053 9.03851 1.000 14.62301 77 SER A N 1
ATOM 614 C CA . SER A 1 78 ? 15.06510 -5.69551 10.48572 1.000 17.70700 77 SER A CA 1
ATOM 615 C C . SER A 1 78 ? 13.77279 -6.07649 11.19807 1.000 17.69226 77 SER A C 1
ATOM 616 O O . SER A 1 78 ? 13.64793 -5.81864 12.40110 1.000 16.14416 77 SER A O 1
ATOM 619 N N . ASN A 1 79 ? 12.80999 -6.66240 10.48653 1.000 18.02311 78 ASN A N 1
ATOM 620 C CA . ASN A 1 79 ? 11.48739 -6.94725 11.04456 1.000 14.87152 78 ASN A CA 1
ATOM 621 C C . ASN A 1 79 ? 10.86486 -5.67472 11.61753 1.000 16.26221 78 ASN A C 1
ATOM 622 O O . ASN A 1 79 ? 10.32148 -5.65116 12.72699 1.000 15.07924 78 ASN A O 1
ATOM 627 N N . TYR A 1 80 ? 10.95716 -4.59921 10.83787 1.000 15.46293 79 TYR A N 1
ATOM 628 C CA . TYR A 1 80 ? 10.33940 -3.31933 11.18561 1.000 14.03314 79 TYR A CA 1
ATOM 629 C C . TYR A 1 80 ? 10.81680 -2.83616 12.55169 1.000 16.25094 79 TYR A C 1
ATOM 630 O O . TYR A 1 80 ? 10.02117 -2.39603 13.39024 1.000 15.55728 79 TYR A O 1
ATOM 639 N N . THR A 1 81 ? 12.12503 -2.92535 12.77659 1.000 15.13060 80 THR A N 1
ATOM 640 C CA . THR A 1 81 ? 12.71914 -2.31838 13.97074 1.000 14.07021 80 THR A CA 1
ATOM 641 C C . THR A 1 81 ? 12.67150 -0.80328 13.84544 1.000 15.57637 80 THR A C 1
ATOM 642 O O . THR A 1 81 ? 13.27997 -0.24624 12.92222 1.000 15.22324 80 THR A O 1
ATOM 646 N N . PRO A 1 82 ? 11.97354 -0.10416 14.72595 1.000 13.73990 81 PRO A N 1
ATOM 647 C CA . PRO A 1 82 ? 11.82540 1.34244 14.57032 1.000 16.81113 81 PRO A CA 1
ATOM 648 C C . PRO A 1 82 ? 12.99784 2.08010 15.18704 1.000 16.16314 81 PRO A C 1
ATOM 649 O O . PRO A 1 82 ? 13.75919 1.53992 15.99011 1.000 16.32486 81 PRO A O 1
ATOM 653 N N . ILE A 1 83 ? 13.11089 3.35307 14.82165 1.000 17.99415 82 ILE A N 1
ATOM 654 C CA . ILE A 1 83 ? 14.14856 4.18421 15.41116 1.000 16.38320 82 ILE A CA 1
ATOM 655 C C . ILE A 1 83 ? 13.79421 4.47672 16.86619 1.000 16.28704 82 ILE A C 1
ATOM 656 O O . ILE A 1 83 ? 12.61776 4.60921 17.22403 1.000 15.58747 82 ILE A O 1
ATOM 661 N N . THR A 1 84 ? 14.81119 4.52987 17.72083 1.000 15.21976 83 THR A N 1
ATOM 662 C CA . THR A 1 84 ? 14.63811 5.00224 19.08891 1.000 16.48312 83 THR A CA 1
ATOM 663 C C . THR A 1 84 ? 14.70378 6.52248 19.09407 1.000 18.10770 83 THR A C 1
ATOM 664 O O . THR A 1 84 ? 15.70554 7.10078 18.65859 1.000 20.27370 83 THR A O 1
ATOM 668 N N . ASN A 1 85 ? 13.63856 7.16901 19.56875 1.000 16.27920 84 ASN A N 1
ATOM 669 C CA . ASN A 1 85 ? 13.62804 8.62459 19.64216 1.000 16.58877 84 ASN A CA 1
ATOM 670 C C . ASN A 1 85 ? 14.73917 9.11350 20.56484 1.000 20.29136 84 ASN A C 1
ATOM 671 O O . ASN A 1 85 ? 14.92608 8.57891 21.66287 1.000 20.18533 84 ASN A O 1
ATOM 676 N N . VAL A 1 86 ? 15.47743 10.12674 20.11843 1.000 14.28921 85 VAL A N 1
ATOM 677 C CA . VAL A 1 86 ? 16.46140 10.79921 20.96914 1.000 13.73116 85 VAL A CA 1
ATOM 678 C C . VAL A 1 86 ? 16.06460 12.26864 21.00590 1.000 14.87360 85 VAL A C 1
ATOM 679 O O . VAL A 1 86 ? 16.08905 12.93550 19.96405 1.000 16.91626 85 VAL A O 1
ATOM 683 N N . PRO A 1 87 ? 15.67156 12.80359 22.15832 1.000 15.81701 86 PRO A N 1
ATOM 684 C CA . PRO A 1 87 ? 15.13795 14.17254 22.20770 1.000 16.81563 86 PRO A CA 1
ATOM 685 C C . PRO A 1 87 ? 16.22935 15.20948 22.02496 1.000 21.16755 86 PRO A C 1
ATOM 686 O O . PRO A 1 87 ? 17.39650 14.95938 22.35650 1.000 16.55566 86 PRO A O 1
ATOM 690 N N . PRO A 1 88 ? 15.88446 16.39071 21.52052 1.000 14.04663 87 PRO A N 1
ATOM 691 C CA . PRO A 1 88 ? 16.89011 17.42724 21.29246 1.000 14.67135 87 PRO A CA 1
ATOM 692 C C . PRO A 1 88 ? 17.31271 18.13320 22.56945 1.000 15.08140 87 PRO A C 1
ATOM 693 O O . PRO A 1 88 ? 16.60220 18.14618 23.57830 1.000 16.28857 87 PRO A O 1
ATOM 697 N N . GLU A 1 89 ? 18.49942 18.73621 22.48670 1.000 13.21607 88 GLU A N 1
ATOM 698 C CA . GLU A 1 89 ? 18.97536 19.73381 23.43660 1.000 14.27218 88 GLU A CA 1
ATOM 699 C C . GLU A 1 89 ? 18.78093 21.09168 22.78668 1.000 17.47908 88 GLU A C 1
ATOM 700 O O . GLU A 1 89 ? 19.09031 21.25984 21.60227 1.000 22.84729 88 GLU A O 1
ATOM 706 N N . VAL A 1 90 ? 18.29944 22.06664 23.54714 1.000 15.52598 89 VAL A N 1
ATOM 707 C CA . VAL A 1 90 ? 17.91441 23.34154 22.95437 1.000 13.80492 89 VAL A CA 1
ATOM 708 C C . VAL A 1 90 ? 18.59283 24.47841 23.70152 1.000 15.40651 89 VAL A C 1
ATOM 709 O O . VAL A 1 90 ? 18.62287 24.48986 24.93844 1.000 17.20579 89 VAL A O 1
ATOM 713 N N . THR A 1 91 ? 19.14709 25.42045 22.94065 1.000 15.54208 90 THR A N 1
ATOM 714 C CA . THR A 1 91 ? 19.76717 26.63123 23.45836 1.000 20.05643 90 THR A CA 1
ATOM 715 C C . THR A 1 91 ? 19.27198 27.82413 22.65595 1.000 16.29470 90 THR A C 1
ATOM 716 O O . THR A 1 91 ? 19.19616 27.76541 21.42697 1.000 16.92884 90 THR A O 1
ATOM 720 N N . VAL A 1 92 ? 18.95729 28.91271 23.35049 1.000 15.84290 91 VAL A N 1
ATOM 721 C CA . VAL A 1 92 ? 18.54432 30.15999 22.71692 1.000 17.06441 91 VAL A CA 1
ATOM 722 C C . VAL A 1 92 ? 19.62081 31.19337 22.98182 1.000 20.00808 91 VAL A C 1
ATOM 723 O O . VAL A 1 92 ? 20.06187 31.35540 24.12346 1.000 20.63137 91 VAL A O 1
ATOM 727 N N . LEU A 1 93 ? 20.04037 31.88716 21.93390 1.000 18.93826 92 LEU A N 1
ATOM 728 C CA . LEU A 1 93 ? 21.04536 32.92633 22.07342 1.000 25.16314 92 LEU A CA 1
ATOM 729 C C . LEU A 1 93 ? 20.82471 33.94476 20.96588 1.000 16.08880 92 LEU A C 1
ATOM 730 O O . LEU A 1 93 ? 19.99154 33.75195 20.07974 1.000 21.18357 92 LEU A O 1
ATOM 735 N N . THR A 1 94 ? 21.56115 35.04641 21.03279 1.000 17.43226 93 THR A N 1
ATOM 736 C CA . THR A 1 94 ? 21.48881 36.04686 19.98219 1.000 20.78081 93 THR A CA 1
ATOM 737 C C . THR A 1 94 ? 22.73586 35.97873 19.11757 1.000 21.01238 93 THR A C 1
ATOM 738 O O . THR A 1 94 ? 23.79678 35.51901 19.55496 1.000 20.02988 93 THR A O 1
ATOM 742 N N . ASN A 1 95 ? 22.59154 36.43467 17.87303 1.000 19.85797 94 ASN A N 1
ATOM 743 C CA A ASN A 1 95 ? 23.68658 36.48670 16.90822 0.450 22.27774 94 ASN A CA 1
ATOM 744 C CA B ASN A 1 95 ? 23.76044 36.37079 17.01128 0.550 22.44215 94 ASN A CA 1
ATOM 745 C C . ASN A 1 95 ? 24.77837 37.46106 17.31640 1.000 20.08842 94 A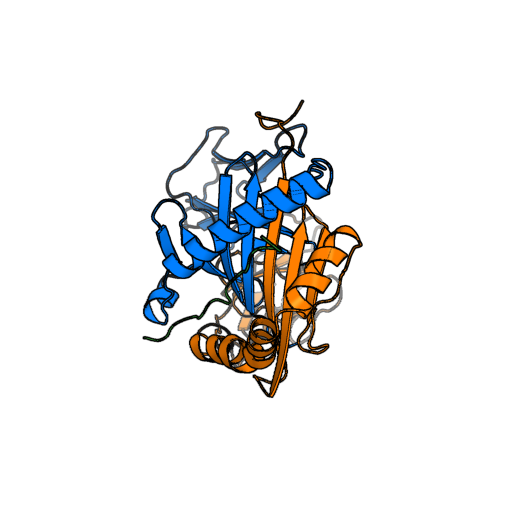SN A C 1
ATOM 746 O O . ASN A 1 95 ? 25.90462 37.36187 16.82838 1.000 28.53348 94 ASN A O 1
ATOM 755 N N . SER A 1 96 ? 24.44707 38.44497 18.15055 1.000 20.75277 95 SER A N 1
ATOM 756 C CA . SER A 1 96 ? 25.39103 39.48180 18.54036 1.000 23.81536 95 SER A CA 1
ATOM 757 C C . SER A 1 96 ? 24.92362 40.09343 19.85652 1.000 26.13070 95 SER A C 1
ATOM 758 O O . SER A 1 96 ? 23.76746 39.90487 20.25374 1.000 26.18198 95 SER A O 1
ATOM 761 N N . PRO A 1 97 ? 25.80056 40.81774 20.55801 1.000 24.93641 96 PRO A N 1
ATOM 762 C CA . PRO A 1 97 ? 25.38192 41.50331 21.78729 1.000 26.68638 96 PRO A CA 1
ATOM 763 C C . PRO A 1 97 ? 24.17816 42.40499 21.55194 1.000 28.26499 96 PRO A C 1
ATOM 764 O O . PRO A 1 97 ? 24.07833 43.09264 20.53355 1.000 28.48666 96 PRO A O 1
ATOM 768 N N . VAL A 1 98 ? 23.27694 42.41469 22.52434 1.000 27.54234 97 VAL A N 1
ATOM 769 C CA . VAL A 1 98 ? 21.97496 43.05446 22.37859 1.000 25.25245 97 VAL A CA 1
ATOM 770 C C . VAL A 1 98 ? 22.06242 44.50744 22.82357 1.000 34.06728 97 VAL A C 1
ATOM 771 O O . VAL A 1 98 ? 22.51580 44.80740 23.93767 1.000 30.78126 97 VAL A O 1
ATOM 775 N N . GLU A 1 99 ? 21.64723 45.41345 21.94142 1.000 23.35286 98 GLU A N 1
ATOM 776 C CA . GLU A 1 99 ? 21.44877 46.81861 22.26452 1.000 25.76992 98 GLU A CA 1
ATOM 777 C C . GLU A 1 99 ? 19.99386 47.17162 21.99575 1.000 27.01575 98 GLU A C 1
ATOM 778 O O . GLU A 1 99 ? 19.41704 46.72508 21.00057 1.000 25.26364 98 GLU A O 1
ATOM 784 N N . LEU A 1 100 ? 19.40044 47.96108 22.88683 1.000 25.02758 99 LEU A N 1
ATOM 785 C CA . LEU A 1 100 ? 17.99972 48.32453 22.72522 1.000 28.66887 99 LEU A CA 1
ATOM 786 C C . LEU A 1 100 ? 17.78934 49.04109 21.39657 1.000 25.47050 99 LEU A C 1
ATOM 787 O O . LEU A 1 100 ? 18.58228 49.90528 21.00917 1.000 28.02998 99 LEU A O 1
ATOM 792 N N . ARG A 1 101 ? 16.73019 48.65212 20.68905 1.000 28.90828 100 ARG A N 1
ATOM 793 C CA . ARG A 1 101 ? 16.31519 49.26106 19.42848 1.000 29.50092 100 ARG A CA 1
ATOM 794 C C . ARG A 1 101 ? 17.34001 49.07078 18.30824 1.000 30.83786 100 ARG A C 1
ATOM 795 O O . ARG A 1 101 ? 17.28685 49.76686 17.29081 1.000 29.73575 100 ARG A O 1
ATOM 803 N N . GLU A 1 102 ? 18.26213 48.11585 18.44817 1.000 28.44965 101 GLU A N 1
ATOM 804 C CA . GLU A 1 102 ? 19.21206 47.82048 17.38127 1.000 32.02008 101 GLU A CA 1
ATOM 805 C C . GLU A 1 102 ? 18.94172 46.42429 16.85051 1.000 28.57733 101 GLU A C 1
ATOM 806 O O . GLU A 1 102 ? 19.02437 45.45579 17.62034 1.000 25.38021 101 GLU A O 1
ATOM 812 N N . PRO A 1 103 ? 18.62488 46.27336 15.56386 1.000 24.49669 102 PRO A N 1
ATOM 813 C CA . PRO A 1 103 ? 18.18339 44.96898 15.05200 1.000 24.82743 102 PRO A CA 1
ATOM 814 C C . PRO A 1 103 ? 19.16186 43.84846 15.37518 1.000 28.92697 102 PRO A C 1
ATOM 815 O O . PRO A 1 103 ? 20.38153 44.00748 15.27766 1.000 27.64817 102 PRO A O 1
ATOM 819 N N . ASN A 1 104 ? 18.60074 42.70740 15.76834 1.000 20.65295 103 ASN A N 1
ATOM 820 C CA . ASN A 1 104 ? 19.35881 41.54314 16.19276 1.000 18.27160 103 ASN A CA 1
ATOM 821 C C . ASN A 1 104 ? 18.61773 40.30690 15.69851 1.000 26.99937 103 ASN A C 1
ATOM 822 O O . ASN A 1 104 ? 17.59278 40.40183 15.01275 1.000 18.02816 103 ASN A O 1
ATOM 827 N N . VAL A 1 105 ? 19.13845 39.13173 16.03409 1.000 19.98792 104 VAL A N 1
ATOM 828 C CA . VAL A 1 105 ? 18.52598 37.87995 15.60758 1.000 18.71515 104 VAL A CA 1
ATOM 829 C C . VAL A 1 105 ? 18.57478 36.90159 16.76650 1.000 17.78364 104 VAL A C 1
ATOM 830 O O . VAL A 1 105 ? 19.64528 36.63612 17.32086 1.000 15.80164 104 VAL A O 1
ATOM 834 N N . LEU A 1 106 ? 17.42615 36.34707 17.12146 1.000 15.72948 105 LEU A N 1
ATOM 835 C CA . LEU A 1 106 ? 17.37795 35.26172 18.08213 1.000 16.26006 105 LEU A CA 1
ATOM 836 C C . LEU A 1 106 ? 17.62677 33.94855 17.35324 1.000 15.36501 105 LEU A C 1
ATOM 837 O O . LEU A 1 106 ? 17.06716 33.71989 16.27716 1.000 15.88974 105 LEU A O 1
ATOM 842 N N . ILE A 1 107 ? 18.47187 33.09751 17.93304 1.000 15.59650 106 ILE A N 1
ATOM 843 C CA . ILE A 1 107 ? 18.79998 31.78802 17.37636 1.000 15.84525 106 ILE A CA 1
ATOM 844 C C . ILE A 1 107 ? 18.26685 30.71038 18.30747 1.000 14.26807 106 ILE A C 1
ATOM 845 O O . ILE A 1 107 ? 18.56662 30.71246 19.50876 1.000 14.94880 106 ILE A O 1
ATOM 850 N N . CYS A 1 108 ? 17.49376 29.77857 17.75975 1.000 14.89580 107 CYS A N 1
ATOM 851 C CA . CYS A 1 108 ? 17.11432 28.58099 18.49436 1.000 17.08152 107 CYS A CA 1
ATOM 852 C C . CYS A 1 108 ? 17.96653 27.42395 17.96944 1.000 15.04772 107 CYS A C 1
ATOM 853 O O . CYS A 1 108 ? 17.84498 27.02123 16.80561 1.000 15.91394 107 CYS A O 1
ATOM 856 N N . PHE A 1 109 ? 18.84097 26.92270 18.82956 1.000 15.04256 108 PHE A N 1
ATOM 857 C CA . PHE A 1 109 ? 19.87420 25.94548 18.49795 1.000 13.89447 108 PHE A CA 1
ATOM 858 C C . PHE A 1 109 ? 19.37616 24.59389 18.99561 1.000 16.13801 108 PHE A C 1
ATOM 859 O O . PHE A 1 109 ? 19.24608 24.39171 20.20268 1.000 16.04680 108 PHE A O 1
ATOM 867 N N . ILE A 1 110 ? 19.09731 23.67349 18.06980 1.000 14.17687 109 ILE A N 1
ATOM 868 C CA . ILE A 1 110 ? 18.47179 22.38581 18.38105 1.000 15.16960 109 ILE A CA 1
ATOM 869 C C . ILE A 1 110 ? 19.43898 21.27722 17.97743 1.000 15.69734 109 ILE A C 1
ATOM 870 O O . ILE A 1 110 ? 19.79227 21.15924 16.79782 1.000 15.27109 109 ILE A O 1
ATOM 875 N N . ASP A 1 111 ? 19.85713 20.45546 18.94692 1.000 14.24137 110 ASP A N 1
ATOM 876 C CA . ASP A 1 111 ? 21.01463 19.58715 18.75005 1.000 16.67631 110 ASP A CA 1
ATOM 877 C C . ASP A 1 111 ? 20.74144 18.17892 19.26953 1.000 14.95193 110 ASP A C 1
ATOM 878 O O . ASP A 1 111 ? 19.93135 17.97668 20.18278 1.000 14.70624 110 ASP A O 1
ATOM 883 N N . LYS A 1 112 ? 21.41293 17.20161 18.64961 1.000 13.12506 111 LYS A N 1
ATOM 884 C CA . LYS A 1 112 ? 21.55764 15.83935 19.19691 1.000 15.30664 111 LYS A CA 1
ATOM 885 C C . LYS A 1 112 ? 20.22103 15.09455 19.26495 1.000 17.84827 111 LYS A C 1
ATOM 886 O O . LYS A 1 112 ? 19.88529 14.48260 20.28454 1.000 15.93420 111 LYS A O 1
ATOM 892 N N . PHE A 1 113 ? 19.46340 15.12484 18.16758 1.000 13.27301 112 PHE A N 1
ATOM 893 C CA . PHE A 1 113 ? 18.15951 14.47498 18.14620 1.000 13.80496 112 PHE A CA 1
ATOM 894 C C . PHE A 1 113 ? 17.99282 13.60839 16.90375 1.000 14.11022 112 PHE A C 1
ATOM 895 O O . PHE A 1 113 ? 18.69887 13.76616 15.90329 1.000 13.54026 112 PHE A O 1
ATOM 903 N N . THR A 1 114 ? 17.03999 12.67961 16.99843 1.000 13.84211 113 THR A N 1
ATOM 904 C CA . THR A 1 114 ? 16.58863 11.84987 15.88889 1.000 14.14408 113 THR A CA 1
ATOM 905 C C . THR A 1 114 ? 15.25354 11.23061 16.30061 1.000 11.00994 113 THR A C 1
ATOM 906 O O . THR A 1 114 ? 15.00723 11.06473 17.49975 1.000 14.57115 113 THR A O 1
ATOM 910 N N . PRO A 1 115 ? 14.34554 10.93085 15.34312 1.000 13.84423 114 PRO A N 1
ATOM 911 C CA . PRO A 1 115 ? 14.43351 11.14786 13.89062 1.000 15.43415 114 PRO A CA 1
ATOM 912 C C . PRO A 1 115 ? 14.39643 12.63489 13.51837 1.000 14.64304 114 PRO A C 1
ATOM 913 O O . PRO A 1 115 ? 14.11071 13.47235 14.38345 1.000 13.49318 114 PRO A O 1
ATOM 917 N N . PRO A 1 116 ? 14.69465 12.95673 12.25069 1.000 11.80768 115 PRO A N 1
ATOM 918 C CA . PRO A 1 116 ? 14.72257 14.37177 11.80486 1.000 13.43334 115 PRO A CA 1
ATOM 919 C C . PRO A 1 116 ? 13.32260 14.92034 11.55474 1.000 13.83987 115 PRO A C 1
ATOM 920 O O . PRO A 1 116 ? 12.90302 15.22750 10.43148 1.000 13.75513 115 PRO A O 1
ATOM 924 N N . VAL A 1 117 ? 12.57969 15.04380 12.64596 1.000 14.34139 116 VAL A N 1
ATOM 925 C CA . VAL A 1 117 ? 11.24874 15.64110 12.67831 1.000 19.35031 116 VAL A CA 1
ATOM 926 C C . VAL A 1 117 ? 11.19095 16.45918 13.95613 1.000 15.23050 116 VAL A C 1
ATOM 927 O O . VAL A 1 117 ? 11.40993 15.91871 15.04416 1.000 14.54006 116 VAL A O 1
ATOM 931 N N . VAL A 1 118 ? 10.90804 17.75312 13.83790 1.000 13.55423 117 VAL A N 1
ATOM 932 C CA . VAL A 1 118 ? 10.82746 18.59687 15.01941 1.000 15.42482 117 VAL A CA 1
ATOM 933 C C . VAL A 1 118 ? 9.82404 19.70513 14.73964 1.000 17.66260 117 VAL A C 1
ATOM 934 O O . VAL A 1 118 ? 9.51483 20.01145 13.58533 1.000 19.75351 117 VAL A O 1
ATOM 938 N N . ASN A 1 119 ? 9.26387 20.26887 15.80228 1.000 14.69472 118 ASN A N 1
ATOM 939 C CA . ASN A 1 119 ? 8.37689 21.41528 15.66976 1.000 13.48259 118 ASN A CA 1
ATOM 940 C C . ASN A 1 119 ? 8.88674 22.52790 16.56467 1.000 15.19021 118 ASN A C 1
ATOM 941 O O . ASN A 1 119 ? 9.10978 22.32132 17.76129 1.000 16.26405 118 ASN A O 1
ATOM 946 N N . VAL A 1 120 ? 9.07636 23.70011 15.97471 1.000 14.93927 119 VAL A N 1
ATOM 947 C CA . VAL A 1 120 ? 9.66677 24.83763 16.65659 1.000 15.53471 119 VAL A CA 1
ATOM 948 C C . VAL A 1 120 ? 8.69763 26.00329 16.53386 1.000 12.67449 119 VAL A C 1
ATOM 949 O O . VAL A 1 120 ? 8.20936 26.30039 15.43706 1.000 16.31837 119 VAL A O 1
ATOM 953 N N . THR A 1 121 ? 8.38739 26.63433 17.66180 1.000 14.08855 120 THR A N 1
ATOM 954 C CA . THR A 1 121 ? 7.54213 27.81854 17.67456 1.000 14.70923 120 THR A CA 1
ATOM 955 C C . THR A 1 121 ? 8.25998 28.90589 18.45366 1.000 18.21341 120 THR A C 1
ATOM 956 O O . THR A 1 121 ? 8.67072 28.67769 19.59446 1.000 18.32007 120 THR A O 1
ATOM 960 N N . TRP A 1 122 ? 8.41005 30.07557 17.83819 1.000 18.63476 121 TRP A N 1
ATOM 961 C CA . TRP A 1 122 ? 8.84446 31.26328 18.55955 1.000 19.49564 121 TRP A CA 1
ATOM 962 C C . TRP A 1 122 ? 7.63886 31.90818 19.23286 1.000 18.23328 121 TRP A C 1
ATOM 963 O O . TRP A 1 122 ? 6.60208 32.11627 18.59293 1.000 21.32002 121 TRP A O 1
ATOM 974 N N . LEU A 1 123 ? 7.78109 32.25066 20.51296 1.000 18.58742 122 LEU A N 1
ATOM 975 C CA . LEU A 1 123 ? 6.74085 32.93916 21.26435 1.000 20.59905 122 LEU A CA 1
ATOM 976 C C . LEU A 1 123 ? 7.26882 34.28513 21.74127 1.000 22.47286 122 LEU A C 1
ATOM 977 O O . LEU A 1 123 ? 8.36239 34.35460 22.31327 1.000 21.24932 122 LEU A O 1
ATOM 982 N N . ARG A 1 124 ? 6.50408 35.34883 21.49095 1.000 22.24704 123 ARG A N 1
ATOM 983 C CA . ARG A 1 124 ? 6.79393 36.67620 22.02776 1.000 25.17932 123 ARG A CA 1
ATOM 984 C C . ARG A 1 124 ? 5.69961 37.02372 23.02308 1.000 29.05137 123 ARG A C 1
ATOM 985 O O . ARG A 1 124 ? 4.51921 37.07946 22.65760 1.000 26.05086 123 ARG A O 1
ATOM 993 N N . ASN A 1 125 ? 6.08981 37.24338 24.27650 1.000 21.43434 124 ASN A N 1
ATOM 994 C CA . ASN A 1 125 ? 5.13547 37.50969 25.35217 1.000 26.01688 124 ASN A CA 1
ATOM 995 C C . ASN A 1 125 ? 4.07284 36.41587 25.41531 1.000 22.56970 124 ASN A C 1
ATOM 996 O O . ASN A 1 125 ? 2.90082 36.66940 25.70139 1.000 27.41416 124 ASN A O 1
ATOM 1001 N N . GLY A 1 126 ? 4.49470 35.18231 25.13617 1.000 27.14794 125 GLY A N 1
ATOM 1002 C CA . GLY A 1 126 ? 3.62419 34.02853 25.20182 1.000 29.00223 125 GLY A CA 1
ATOM 1003 C C . GLY A 1 126 ? 2.76681 33.79845 23.97864 1.000 31.07213 125 GLY A C 1
ATOM 1004 O O . GLY A 1 126 ? 1.92029 32.89905 24.00201 1.000 36.80415 125 GLY A O 1
ATOM 1005 N N . LYS A 1 127 ? 2.95591 34.57321 22.91180 1.000 26.86050 126 LYS A N 1
ATOM 1006 C CA . LYS A 1 127 ? 2.13020 34.46823 21.72249 1.000 27.96876 126 LYS A CA 1
ATOM 1007 C C . LYS A 1 127 ? 2.98174 34.09452 20.51737 1.000 26.02100 126 LYS A C 1
ATOM 1008 O O . LYS A 1 127 ? 4.06879 34.65499 20.33625 1.000 22.56030 126 LYS A O 1
ATOM 1014 N N . PRO A 1 128 ? 2.52491 33.15732 19.68431 1.000 31.88371 127 PRO A N 1
ATOM 1015 C CA . PRO A 1 128 ? 3.33326 32.74124 18.53358 1.000 25.77561 127 PRO A CA 1
ATOM 1016 C C . PRO A 1 128 ? 3.59618 33.91010 17.59869 1.000 25.85786 127 PRO A C 1
ATOM 1017 O O . PRO A 1 128 ? 2.70025 34.70214 17.29505 1.000 25.63731 127 PRO A O 1
ATOM 1021 N N . VAL A 1 129 ? 4.84003 34.00908 17.14482 1.000 24.76186 128 VAL A N 1
ATOM 1022 C CA . VAL A 1 129 ? 5.25352 35.03118 16.19091 1.000 33.64720 128 VAL A CA 1
ATOM 1023 C C . VAL A 1 129 ? 5.95578 34.34453 15.02985 1.000 34.22683 128 VAL A C 1
ATOM 1024 O O . VAL A 1 129 ? 6.73506 33.40655 15.23047 1.000 30.09768 128 VAL A O 1
ATOM 1028 N N . THR A 1 130 ? 5.67642 34.80989 13.81276 1.000 34.02897 129 THR A N 1
ATOM 1029 C CA . THR A 1 130 ? 6.27911 34.23387 12.62111 1.000 44.63113 129 THR A CA 1
ATOM 1030 C C . THR A 1 130 ? 6.92512 35.26124 11.70292 1.000 38.53278 129 THR A C 1
ATOM 1031 O O . THR A 1 130 ? 7.48276 34.87558 10.67096 1.000 37.79805 129 THR A O 1
ATOM 1035 N N . THR A 1 131 ? 6.87187 36.54515 12.03789 1.000 30.47062 130 THR A N 1
ATOM 1036 C CA . THR A 1 131 ? 7.28654 37.57604 11.09403 1.000 38.48100 130 THR A CA 1
ATOM 1037 C C . THR A 1 131 ? 8.78920 37.47630 10.87335 1.000 37.08468 130 THR A C 1
ATOM 1038 O O . THR A 1 131 ? 9.58009 37.66211 11.80433 1.000 38.61764 130 THR A O 1
ATOM 1042 N N . GLY A 1 132 ? 9.17843 37.14929 9.64535 1.000 33.03663 131 GLY A N 1
ATOM 1043 C CA . GLY A 1 132 ? 10.57254 37.08997 9.27433 1.000 34.52267 131 GLY A CA 1
ATOM 1044 C C . GLY A 1 132 ? 11.33170 35.87720 9.76030 1.000 30.62298 131 GLY A C 1
ATOM 1045 O O . GLY A 1 132 ? 12.55498 35.83737 9.58534 1.000 32.63183 131 GLY A O 1
ATOM 1046 N N . VAL A 1 133 ? 10.65733 34.87797 10.34592 1.000 24.20463 132 VAL A N 1
ATOM 1047 C CA . VAL A 1 133 ? 11.36758 33.70681 10.85628 1.000 17.77136 132 VAL A CA 1
ATOM 1048 C C . VAL A 1 133 ? 11.95407 32.91046 9.69214 1.000 21.99592 132 VAL A C 1
ATOM 1049 O O . VAL A 1 133 ? 11.43751 32.92996 8.56869 1.000 22.63521 132 VAL A O 1
ATOM 1053 N N . SER A 1 134 ? 13.03434 32.18160 9.96706 1.000 15.21800 133 SER A N 1
ATOM 1054 C CA . SER A 1 134 ? 13.64367 31.30612 8.97449 1.000 20.71215 133 SER A CA 1
ATOM 1055 C C . SER A 1 134 ? 14.28639 30.13015 9.70086 1.000 15.88793 133 SER A C 1
ATOM 1056 O O . SER A 1 134 ? 14.38722 30.11807 10.92906 1.000 16.57939 133 SER A O 1
ATOM 1059 N N . GLU A 1 135 ? 14.71346 29.12555 8.93365 1.000 17.74516 134 GLU A N 1
ATOM 1060 C CA . GLU A 1 135 ? 15.20348 27.90218 9.55537 1.000 13.75404 134 GLU A CA 1
ATOM 1061 C C . GLU A 1 135 ? 16.10528 27.17065 8.57602 1.000 20.11936 134 GLU A C 1
ATOM 1062 O O . GLU A 1 135 ? 16.03248 27.37978 7.36103 1.000 19.81275 134 GLU A O 1
ATOM 1068 N N . THR A 1 136 ? 16.94570 26.29519 9.11505 1.000 17.74947 135 THR A N 1
ATOM 1069 C CA . THR A 1 136 ? 17.77338 25.43897 8.27842 1.000 19.06914 135 THR A CA 1
ATOM 1070 C C . THR A 1 136 ? 17.14204 24.06055 8.16024 1.000 22.55968 135 THR A C 1
ATOM 1071 O O . THR A 1 136 ? 16.24011 23.68813 8.91869 1.000 17.10353 135 THR A O 1
ATOM 1075 N N . VAL A 1 137 ? 17.65116 23.28081 7.20529 1.000 16.47645 136 VAL A N 1
ATOM 1076 C CA . VAL A 1 137 ? 17.28047 21.87299 7.14039 1.000 15.08592 136 VAL A CA 1
ATOM 1077 C C . VAL A 1 137 ? 18.04317 21.16304 8.24673 1.000 17.36763 136 VAL A C 1
ATOM 1078 O O . VAL A 1 137 ? 18.75575 21.79653 9.03363 1.000 16.45963 136 VAL A O 1
ATOM 1082 N N . PHE A 1 138 ? 17.92422 19.84365 8.29809 1.000 14.11812 137 PHE A N 1
ATOM 1083 C CA . PHE A 1 138 ? 18.59585 19.07390 9.32982 1.000 14.14380 137 PHE A CA 1
ATOM 1084 C C . PHE A 1 138 ? 20.06001 18.89124 8.96581 1.000 19.56286 137 PHE A C 1
ATOM 1085 O O . PHE A 1 138 ? 20.38080 18.45053 7.86013 1.000 20.35415 137 PHE A O 1
ATOM 1093 N N . LEU A 1 139 ? 20.94996 19.24405 9.89278 1.000 15.60190 138 LEU A N 1
ATOM 1094 C CA . LEU A 1 139 ? 22.36898 19.07353 9.64033 1.000 14.80078 138 LEU A CA 1
ATOM 1095 C C . LEU A 1 139 ? 22.87126 17.77542 10.25306 1.000 15.71984 138 LEU A C 1
ATOM 1096 O O . LEU A 1 139 ? 22.49740 17.43357 11.37631 1.000 16.04217 138 LEU A O 1
ATOM 1101 N N . PRO A 1 140 ? 23.72769 17.04919 9.54664 1.000 15.36849 139 PRO A N 1
ATOM 1102 C CA . PRO A 1 140 ? 24.17993 15.75009 10.04931 1.000 15.68832 139 PRO A CA 1
ATOM 1103 C C . PRO A 1 140 ? 25.19196 15.90487 11.17575 1.000 14.65459 139 PRO A C 1
ATOM 1104 O O . PRO A 1 140 ? 25.91985 16.89602 11.25604 1.000 21.17433 139 PRO A O 1
ATOM 1108 N N . ARG A 1 141 ? 25.23903 14.89554 12.04029 1.000 15.41180 140 ARG A N 1
ATOM 1109 C CA . ARG A 1 141 ? 26.21422 14.79371 13.11470 1.000 18.57827 140 ARG A CA 1
ATOM 1110 C C . ARG A 1 141 ? 26.96416 13.47739 12.98194 1.000 16.23491 140 ARG A C 1
ATOM 1111 O O . ARG A 1 141 ? 26.45079 12.51096 12.41250 1.000 17.44898 140 ARG A O 1
ATOM 1119 N N . GLU A 1 142 ? 28.17939 13.43675 13.53119 1.000 15.92659 141 GLU A N 1
ATOM 1120 C CA . GLU A 1 142 ? 28.99046 12.22859 13.43078 1.000 18.11743 141 GLU A CA 1
ATOM 1121 C C . GLU A 1 142 ? 28.39203 11.05259 14.19091 1.000 17.14819 141 GLU A C 1
ATOM 1122 O O . GLU A 1 142 ? 28.69763 9.89765 13.86213 1.000 20.22721 141 GLU A O 1
ATOM 1128 N N . ASP A 1 143 ? 27.54652 11.30543 15.18570 1.000 19.60787 142 ASP A N 1
ATOM 1129 C CA . ASP A 1 143 ? 26.85656 10.22232 15.86852 1.000 17.40545 142 ASP A CA 1
ATOM 1130 C C . ASP A 1 143 ? 25.53772 9.87659 15.17997 1.000 15.42587 142 ASP A C 1
ATOM 1131 O O . ASP A 1 143 ? 24.73078 9.12853 15.73862 1.000 14.68361 142 ASP A O 1
ATOM 1136 N N . HIS A 1 144 ? 25.30921 10.43331 13.99037 1.000 16.70841 143 HIS A N 1
ATOM 1137 C CA . HIS A 1 144 ? 24.17170 10.17382 13.10931 1.000 18.47037 143 HIS A CA 1
ATOM 1138 C C . HIS A 1 144 ? 22.86738 10.72561 13.65441 1.000 18.63067 143 HIS A C 1
ATOM 1139 O O . HIS A 1 144 ? 21.79491 10.41248 13.11902 1.000 15.76913 143 HIS A O 1
ATOM 1146 N N . LEU A 1 145 ? 22.93626 11.56185 14.68446 1.000 15.12846 144 LEU A N 1
ATOM 1147 C CA . LEU A 1 145 ? 21.81638 12.38855 15.10931 1.000 15.71472 144 LEU A CA 1
ATOM 1148 C C . LEU A 1 145 ? 21.81163 13.64473 14.24239 1.000 15.00985 144 LEU A C 1
ATOM 1149 O O . LEU A 1 145 ? 22.55947 13.74516 13.26280 1.000 15.33351 144 LEU A O 1
ATOM 1154 N N . PHE A 1 146 ? 20.99885 14.63818 14.60072 1.000 12.09511 145 PHE A N 1
ATOM 1155 C CA . PHE A 1 146 ? 20.88856 15.83603 13.78004 1.000 11.89973 145 PHE A CA 1
ATOM 1156 C C . PHE A 1 146 ? 20.96369 17.10067 14.62419 1.000 13.76164 145 PHE A C 1
ATOM 1157 O O . PHE A 1 146 ? 20.78019 17.08545 15.84921 1.000 15.56871 145 PHE A O 1
ATOM 1165 N N . ARG A 1 147 ? 21.21046 18.20178 13.91618 1.000 13.08019 146 ARG A N 1
ATOM 1166 C CA . ARG A 1 147 ? 21.26252 19.55891 14.44072 1.000 14.34914 146 ARG A CA 1
ATOM 1167 C C . ARG A 1 147 ? 20.41637 20.44064 13.52661 1.000 15.27064 146 ARG A C 1
ATOM 1168 O O . ARG A 1 147 ? 20.24466 20.13473 12.34398 1.000 16.44397 146 ARG A O 1
ATOM 1176 N N . LYS A 1 148 ? 19.88458 21.53514 14.06774 1.000 11.92554 147 LYS A N 1
ATOM 1177 C CA . LYS A 1 148 ? 18.99160 22.39198 13.29102 1.000 12.50627 147 LYS A CA 1
ATOM 1178 C C . LYS A 1 148 ? 18.98536 23.77710 13.91448 1.000 13.44862 147 LYS A C 1
ATOM 1179 O O . LYS A 1 148 ? 19.14871 23.91733 15.12815 1.000 15.69730 147 LYS A O 1
ATOM 1185 N N . PHE A 1 149 ? 18.80388 24.80098 13.08083 1.000 12.10654 148 PHE A N 1
ATOM 1186 C CA . PHE A 1 149 ? 18.77226 26.17966 13.55565 1.000 11.75639 148 PHE A CA 1
ATOM 1187 C C . PHE A 1 149 ? 17.48523 26.86612 13.11664 1.000 15.15104 148 PHE A C 1
ATOM 1188 O O . PHE A 1 149 ? 17.07372 26.74271 11.96381 1.000 14.99203 148 PHE A O 1
ATOM 1196 N N . HIS A 1 150 ? 16.87962 27.62986 14.02757 1.000 13.89484 149 HIS A N 1
ATOM 1197 C CA . HIS A 1 150 ? 15.72418 28.46509 13.72565 1.000 16.64530 149 HIS A CA 1
ATOM 1198 C C . HIS A 1 150 ? 16.03870 29.88978 14.13806 1.000 16.58583 149 HIS A C 1
ATOM 1199 O O . HIS A 1 150 ? 16.67610 30.11150 15.16914 1.000 15.58010 149 HIS A O 1
ATOM 1206 N N . TYR A 1 151 ? 15.62871 30.85092 13.31541 1.000 13.96191 150 TYR A N 1
ATOM 1207 C CA . TYR A 1 151 ? 16.03077 32.23574 13.50502 1.000 14.26315 150 TYR A CA 1
ATOM 1208 C C . TYR A 1 151 ? 14.82474 33.16144 13.58444 1.000 17.84452 150 TYR A C 1
ATOM 1209 O O . TYR A 1 151 ? 13.85409 33.00518 12.83641 1.000 17.00847 150 TYR A O 1
ATOM 1218 N N . LEU A 1 152 ? 14.92087 34.15444 14.46752 1.000 16.57011 151 LEU A N 1
ATOM 1219 C CA . LEU A 1 152 ? 13.90369 35.19685 14.60395 1.000 17.20940 151 LEU A CA 1
ATOM 1220 C C . LEU A 1 152 ? 14.57270 36.57026 14.66481 1.000 15.85446 151 LEU A C 1
ATOM 1221 O O . LEU A 1 152 ? 15.12414 36.95303 15.71114 1.000 19.89657 151 LEU A O 1
ATOM 1226 N N . PRO A 1 153 ? 14.55043 37.33703 13.57266 1.000 19.53240 152 PRO A N 1
ATOM 1227 C CA . PRO A 1 153 ? 14.98559 38.73990 13.65698 1.000 20.48828 152 PRO A CA 1
ATOM 1228 C C . PRO A 1 153 ? 14.06328 39.51051 14.59123 1.000 24.16616 152 PRO A C 1
ATOM 1229 O O . PRO A 1 153 ? 12.85480 39.26939 14.63005 1.000 21.39142 152 PRO A O 1
ATOM 1233 N N . PHE A 1 154 ? 14.63764 40.42375 15.37243 1.000 21.22242 153 PHE A N 1
ATOM 1234 C CA . PHE A 1 154 ? 13.81695 41.15692 16.32937 1.000 18.59054 153 PHE A CA 1
ATOM 1235 C C . PHE A 1 154 ? 14.46126 42.48397 16.68891 1.000 21.32275 153 PHE A C 1
ATOM 1236 O O . PHE A 1 154 ? 15.65799 42.70530 16.47978 1.000 20.53378 153 PHE A O 1
ATOM 1244 N N . LEU A 1 155 ? 13.63028 43.37365 17.22389 1.000 21.88251 154 LEU A N 1
ATOM 1245 C CA . LEU A 1 155 ? 14.09559 44.65629 17.71959 1.000 23.56184 154 LEU A CA 1
ATOM 1246 C C . LEU A 1 155 ? 14.11633 44.58999 19.23758 1.000 25.34893 154 LEU A C 1
ATOM 1247 O O . LEU A 1 155 ? 13.04235 44.54273 19.85853 1.000 28.36571 154 LEU A O 1
ATOM 1252 N N . PRO A 1 156 ? 15.28777 44.57553 19.87381 1.000 26.22201 155 PRO A N 1
ATOM 1253 C CA . PRO A 1 156 ? 15.34052 44.41109 21.33009 1.000 20.48660 155 PRO A CA 1
ATOM 1254 C C . PRO A 1 156 ? 14.61438 45.53211 22.05564 1.000 21.92999 155 PRO A C 1
ATOM 1255 O O . PRO A 1 156 ? 14.68799 46.69891 21.66800 1.000 25.91571 155 PRO A O 1
ATOM 1259 N N . SER A 1 157 ? 13.91694 45.16161 23.12597 1.000 24.39439 156 SER A N 1
ATOM 1260 C CA . SER A 1 157 ? 13.22589 46.12491 23.96744 1.000 30.10269 156 SER A CA 1
ATOM 1261 C C . SER A 1 157 ? 13.19343 45.60012 25.39533 1.000 27.74936 156 SER A C 1
ATOM 1262 O O . SER A 1 157 ? 13.42580 44.41656 25.64768 1.000 29.47169 156 SER A O 1
ATOM 1265 N N . THR A 1 158 ? 12.89126 46.49815 26.33589 1.000 28.66954 157 THR A N 1
ATOM 1266 C CA . THR A 1 158 ? 12.84196 46.10677 27.73770 1.000 30.02895 157 THR A CA 1
ATOM 1267 C C . THR A 1 158 ? 11.55088 45.39234 28.10779 1.000 39.68234 157 THR A C 1
ATOM 1268 O O . THR A 1 158 ? 11.48139 44.77876 29.17853 1.000 42.98334 157 THR A O 1
ATOM 1272 N N . GLU A 1 159 ? 10.52881 45.47128 27.26270 1.000 27.86549 158 GLU A N 1
ATOM 1273 C CA . GLU A 1 159 ? 9.20534 44.98082 27.62244 1.000 38.77767 158 GLU A CA 1
ATOM 1274 C C . GLU A 1 159 ? 8.93765 43.57154 27.11891 1.000 36.46909 158 GLU A C 1
ATOM 1275 O O . GLU A 1 159 ? 8.14432 42.84668 27.72861 1.000 46.09018 158 GLU A O 1
ATOM 1281 N N . ASP A 1 160 ? 9.57875 43.16466 26.02841 1.000 27.02451 159 ASP A N 1
ATOM 1282 C CA . ASP A 1 160 ? 9.28232 41.89114 25.39257 1.000 29.88330 159 ASP A CA 1
ATOM 1283 C C . ASP A 1 160 ? 10.08376 40.76342 26.02227 1.000 32.25740 159 ASP A C 1
ATOM 1284 O O . ASP A 1 160 ? 11.22667 40.94348 26.44801 1.000 35.74294 159 ASP A O 1
ATOM 1289 N N . VAL A 1 161 ? 9.47141 39.58401 26.06388 1.000 28.71376 160 VAL A N 1
ATOM 1290 C CA . VAL A 1 161 ? 10.17113 38.36007 26.41384 1.000 21.53983 160 VAL A CA 1
ATOM 1291 C C . VAL A 1 161 ? 9.94232 37.36958 25.27596 1.000 22.45187 160 VAL A C 1
ATOM 1292 O O . VAL A 1 161 ? 8.98283 37.47911 24.50379 1.000 26.33998 160 VAL A O 1
ATOM 1296 N N . TYR A 1 162 ? 10.84618 36.40412 25.16685 1.000 20.76275 161 TYR A N 1
ATOM 1297 C CA . TYR A 1 162 ? 10.78571 35.41939 24.09592 1.000 23.69923 161 TYR A CA 1
ATOM 1298 C C . TYR A 1 162 ? 11.00167 34.01668 24.63472 1.000 21.93967 161 TYR A C 1
ATOM 1299 O O . TYR A 1 162 ? 11.71579 33.81119 25.61820 1.000 22.81531 161 TYR A O 1
ATOM 1308 N N . ASP A 1 163 ? 10.38266 33.04814 23.96348 1.000 19.96652 162 ASP A N 1
ATOM 1309 C CA . ASP A 1 163 ? 10.64234 31.64332 24.22154 1.000 17.59332 162 ASP A CA 1
ATOM 1310 C C . ASP A 1 163 ? 10.72797 30.91912 22.89195 1.000 17.45668 162 ASP A C 1
ATOM 1311 O O . ASP A 1 163 ? 9.98458 31.23245 21.95850 1.000 19.34291 162 ASP A O 1
ATOM 1316 N N . CYS A 1 164 ? 11.62698 29.94922 22.81629 1.000 15.55284 163 CYS A N 1
ATOM 1317 C CA . CYS A 1 164 ? 11.63294 28.97575 21.73662 1.000 18.03533 163 CYS A CA 1
ATOM 1318 C C . CYS A 1 164 ? 11.02013 27.69744 22.29113 1.000 17.00285 163 CYS A C 1
ATOM 1319 O O . CYS A 1 164 ? 11.53886 27.13062 23.25667 1.000 18.13537 163 CYS A O 1
ATOM 1322 N N . ARG A 1 165 ? 9.89525 27.27289 21.71821 1.000 16.37716 164 ARG A N 1
ATOM 1323 C CA . ARG A 1 165 ? 9.22296 26.04204 22.11814 1.000 12.50456 164 ARG A CA 1
ATOM 1324 C C . ARG A 1 165 ? 9.56447 24.95497 21.11127 1.000 13.34795 164 ARG A C 1
ATOM 1325 O O . ARG A 1 165 ? 9.30378 25.10844 19.91129 1.000 15.13501 164 ARG A O 1
ATOM 1333 N N . VAL A 1 166 ? 10.11125 23.85195 21.59684 1.000 13.60519 165 VAL A N 1
ATOM 1334 C CA . VAL A 1 166 ? 10.56815 22.76921 20.73903 1.000 12.67519 165 VAL A CA 1
ATOM 1335 C C . VAL A 1 166 ? 9.82486 21.49771 21.12338 1.000 13.29224 165 VAL A C 1
ATOM 1336 O O . VAL A 1 166 ? 9.76702 21.13164 22.30389 1.000 15.70142 165 VAL A O 1
ATOM 1340 N N . GLU A 1 167 ? 9.26876 20.81800 20.12842 1.000 13.79149 166 GLU A N 1
ATOM 1341 C CA . GLU A 1 167 ? 8.52903 19.59175 20.36030 1.000 15.98254 166 GLU A CA 1
ATOM 1342 C C . GLU A 1 167 ? 9.12000 18.49001 19.49655 1.000 21.06452 166 GLU A C 1
ATOM 1343 O O . GLU A 1 167 ? 9.58205 18.73395 18.37703 1.000 17.06414 166 GLU A O 1
ATOM 1349 N N . HIS A 1 168 ? 9.10643 17.27446 20.03602 1.000 15.17301 167 HIS A N 1
ATOM 1350 C CA . HIS A 1 168 ? 9.77032 16.14009 19.40774 1.000 15.24783 167 HIS A CA 1
ATOM 1351 C C . HIS A 1 168 ? 9.20615 14.86377 20.01943 1.000 17.82504 167 HIS A C 1
ATOM 1352 O O . HIS A 1 168 ? 8.81360 14.84575 21.18690 1.000 16.24999 167 HIS A O 1
ATOM 1359 N N . TRP A 1 169 ? 9.15276 13.79701 19.21522 1.000 15.88666 168 TRP A N 1
ATOM 1360 C CA . TRP A 1 169 ? 8.57129 12.54420 19.70127 1.000 15.22824 168 TRP A CA 1
ATOM 1361 C C . TRP A 1 169 ? 9.30079 11.99143 20.91787 1.000 15.52815 168 TRP A C 1
ATOM 1362 O O . TRP A 1 169 ? 8.71716 11.20244 21.67519 1.000 17.31846 168 TRP A O 1
ATOM 1373 N N . GLY A 1 170 ? 10.55989 12.37631 21.11777 1.000 15.26652 169 GLY A N 1
ATOM 1374 C CA . GLY A 1 170 ? 11.31545 11.94088 22.26715 1.000 19.94267 169 GLY A CA 1
ATOM 1375 C C . GLY A 1 170 ? 11.10601 12.76332 23.51311 1.000 20.43020 169 GLY A C 1
ATOM 1376 O O . GLY A 1 170 ? 11.63807 12.40783 24.56576 1.000 19.03241 169 GLY A O 1
ATOM 1377 N N . LEU A 1 171 ? 10.33088 13.83947 23.42705 1.000 17.65924 170 LEU A N 1
ATOM 1378 C CA . LEU A 1 171 ? 10.06150 14.73557 24.54568 1.000 17.18411 170 LEU A CA 1
ATOM 1379 C C . LEU A 1 171 ? 8.65233 14.47096 25.05788 1.000 25.78228 170 LEU A C 1
ATOM 1380 O O . LEU A 1 171 ? 7.68913 14.56403 24.28810 1.000 25.05908 170 LEU A O 1
ATOM 1385 N N . ASP A 1 172 ? 8.52329 14.16970 26.35187 1.000 24.17715 171 ASP A N 1
ATOM 1386 C CA A ASP A 1 172 ? 7.19749 14.01296 26.94880 0.500 27.55331 171 ASP A CA 1
ATOM 1387 C CA B ASP A 1 172 ? 7.18103 14.00618 26.89470 0.500 27.57769 171 ASP A CA 1
ATOM 1388 C C . ASP A 1 172 ? 6.45941 15.34501 27.00470 1.000 33.57584 171 ASP A C 1
ATOM 1389 O O . ASP A 1 172 ? 5.23816 15.39818 26.82202 1.000 33.44367 171 ASP A O 1
ATOM 1398 N N . GLU A 1 173 ? 7.18788 16.42850 27.25543 1.000 21.53306 172 GLU A N 1
ATOM 1399 C CA . GLU A 1 173 ? 6.64975 17.77788 27.31993 1.000 21.13818 172 GLU A CA 1
ATOM 1400 C C . GLU A 1 173 ? 7.47341 18.68712 26.42388 1.000 19.59518 172 GLU A C 1
ATOM 1401 O O . GLU A 1 173 ? 8.66715 18.44459 26.22307 1.000 19.62732 172 GLU A O 1
ATOM 1407 N N . PRO A 1 174 ? 6.87035 19.74109 25.86965 1.000 17.56932 173 PRO A N 1
ATOM 1408 C CA . PRO A 1 174 ? 7.64018 20.64089 25.00155 1.000 16.66470 173 PRO A CA 1
ATOM 1409 C C . PRO A 1 174 ? 8.75680 21.29566 25.80106 1.000 16.55082 173 PRO A C 1
ATOM 1410 O O . PRO A 1 174 ? 8.59869 21.59629 26.98193 1.000 20.34256 173 PRO A O 1
ATOM 1414 N N . LEU A 1 175 ? 9.89706 21.49287 25.15369 1.000 18.33439 174 LEU A N 1
ATOM 1415 C CA . LEU A 1 175 ? 10.98092 22.25396 25.75754 1.000 15.03048 174 LEU A CA 1
ATOM 1416 C C . LEU A 1 175 ? 10.69465 23.73280 25.54915 1.000 20.36337 174 LEU A C 1
ATOM 1417 O O . LEU A 1 175 ? 10.29475 24.14291 24.45700 1.000 19.15506 174 LEU A O 1
ATOM 1422 N N . LEU A 1 176 ? 10.87761 24.53520 26.59419 1.000 15.59183 175 LEU A N 1
ATOM 1423 C CA . LEU A 1 176 ? 10.59090 25.96524 26.52427 1.000 20.83687 175 LEU A CA 1
ATOM 1424 C C . LEU A 1 176 ? 11.83929 26.69359 26.99161 1.000 26.17812 175 LEU A C 1
ATOM 1425 O O . LEU A 1 176 ? 12.16385 26.66432 28.18088 1.000 30.34485 175 LEU A O 1
ATOM 1430 N N . LYS A 1 177 ? 12.55318 27.31973 26.05886 1.000 19.75434 176 LYS A N 1
ATOM 1431 C CA . LYS A 1 177 ? 13.80344 27.99753 26.36786 1.000 21.21825 176 LYS A CA 1
ATOM 1432 C C . LYS A 1 177 ? 13.59311 29.49795 26.25245 1.000 23.85325 176 LYS A C 1
ATOM 1433 O O . LYS A 1 177 ? 13.12824 29.98587 25.22166 1.000 18.28563 176 LYS A O 1
ATOM 1439 N N . HIS A 1 178 ? 13.92657 30.21680 27.31496 1.000 22.86042 177 HIS A N 1
ATOM 1440 C CA . HIS A 1 178 ? 13.55803 31.61234 27.48076 1.000 25.32585 177 HIS A CA 1
ATOM 1441 C C . HIS A 1 178 ? 14.71063 32.53728 27.09441 1.000 24.46034 177 HIS A C 1
ATOM 1442 O O . HIS A 1 178 ? 15.88507 32.17522 27.18693 1.000 25.68853 177 HIS A O 1
ATOM 1449 N N . TRP A 1 179 ? 14.35820 33.73092 26.62525 1.000 20.30241 178 TRP A N 1
ATOM 1450 C CA . TRP A 1 179 ? 15.30229 34.82702 26.46245 1.000 19.09351 178 TRP A CA 1
ATOM 1451 C C . TRP A 1 179 ? 14.57545 36.12984 26.75173 1.000 22.61317 178 TRP A C 1
ATOM 1452 O O . TRP A 1 179 ? 13.44282 36.32178 26.30733 1.000 24.72132 178 TRP A O 1
ATOM 1463 N N . GLU A 1 180 ? 15.23603 37.03460 27.46951 1.000 23.19516 179 GLU A N 1
ATOM 1464 C CA . GLU A 1 180 ? 14.72205 38.38701 27.61500 1.000 26.24181 179 GLU A CA 1
ATOM 1465 C C . GLU A 1 180 ? 15.89608 39.33412 27.79555 1.000 22.06275 179 GLU A C 1
ATOM 1466 O O . GLU A 1 180 ? 17.01448 38.91195 28.09285 1.000 24.78266 179 GLU A O 1
ATOM 1472 N N . PHE A 1 181 ? 15.62703 40.62084 27.59753 1.000 21.75310 180 PHE A N 1
ATOM 1473 C CA . PHE A 1 181 ? 16.68223 41.62194 27.65035 1.000 25.44551 180 PHE A CA 1
ATOM 1474 C C . PHE A 1 181 ? 17.41272 41.56795 28.98417 1.000 29.00295 180 PHE A C 1
ATOM 1475 O O . PHE A 1 181 ? 16.79342 41.56464 30.05205 1.000 29.27211 180 PHE A O 1
ATOM 1483 N N . ASP A 1 182 ? 18.74146 41.52512 28.90798 1.000 30.58219 181 ASP A N 1
ATOM 1484 C CA . ASP A 1 182 ? 19.61533 41.42543 30.07322 1.000 36.14252 181 ASP A CA 1
ATOM 1485 C C . ASP A 1 182 ? 19.74088 42.81358 30.69731 1.000 47.01475 181 ASP A C 1
ATOM 1486 O O . ASP A 1 182 ? 20.69574 43.55709 30.45973 1.000 36.88515 181 ASP A O 1
ATOM 1491 N N . ALA A 1 183 ? 18.74574 43.16309 31.51140 1.000 34.72659 182 ALA A N 1
ATOM 1492 C CA . ALA A 1 183 ? 18.64717 44.50168 32.08925 1.000 50.55653 182 ALA A CA 1
ATOM 1493 C C . ALA A 1 183 ? 19.58004 44.67616 33.28175 1.000 51.07511 182 ALA A C 1
ATOM 1494 O O . ALA A 1 183 ? 19.99813 43.70305 33.90868 1.000 52.79863 182 ALA A O 1
ATOM 1497 N N . MET B 2 1 ? 0.89328 12.38010 27.72214 1.000 65.08654 -3 MET B N 1
ATOM 1498 C CA . MET B 2 1 ? 2.31311 12.58432 27.45361 1.000 62.06514 -3 MET B CA 1
ATOM 1499 C C . MET B 2 1 ? 2.58504 12.62593 25.95177 1.000 64.17345 -3 MET B C 1
ATOM 1500 O O . MET B 2 1 ? 1.70521 12.31691 25.14574 1.000 75.29787 -3 MET B O 1
ATOM 1505 N N . GLY B 2 2 ? 3.80865 13.00712 25.58433 1.000 55.79239 -2 GLY B N 1
ATOM 1506 C CA . GLY B 2 2 ? 4.18844 13.15236 24.19066 1.000 31.32003 -2 GLY B CA 1
ATOM 1507 C C . GLY B 2 2 ? 3.94575 14.55419 23.67538 1.000 36.25417 -2 GLY B C 1
ATOM 1508 O O . GLY B 2 2 ? 2.79951 15.01664 23.65344 1.000 36.38825 -2 GLY B O 1
ATOM 1509 N N . SER B 2 3 ? 5.00989 15.24395 23.25596 1.000 27.80380 -1 SER B N 1
ATOM 1510 C CA . SER B 2 3 ? 4.89612 16.64466 22.85963 1.000 28.10004 -1 SER B CA 1
ATOM 1511 C C . SER B 2 3 ? 4.43938 16.82271 21.41540 1.000 24.74078 -1 SER B C 1
ATOM 1512 O O . SER B 2 3 ? 4.27905 17.96717 20.97120 1.000 19.94378 -1 SER B O 1
ATOM 1515 N N . MET B 2 4 ? 4.22503 15.72989 20.68361 1.000 21.58052 0 MET B N 1
ATOM 1516 C CA . MET B 2 4 ? 3.79946 15.77059 19.29039 1.000 18.69237 0 MET B CA 1
ATOM 1517 C C . MET B 2 4 ? 2.89301 14.57468 19.04401 1.000 24.15759 0 MET B C 1
ATOM 1518 O O . MET B 2 4 ? 3.08504 13.51481 19.64194 1.000 24.90408 0 MET B O 1
ATOM 1523 N N . GLY B 2 5 ? 1.90459 14.74621 18.16081 1.000 17.82584 1 GLY B N 1
ATOM 1524 C CA . GLY B 2 5 ? 1.03824 13.64698 17.77639 1.000 23.34827 1 GLY B CA 1
ATOM 1525 C C . GLY B 2 5 ? 1.65205 12.78408 16.68397 1.000 21.89154 1 GLY B C 1
ATOM 1526 O O . GLY B 2 5 ? 2.77085 13.01277 16.22905 1.000 20.45858 1 GLY B O 1
ATOM 1527 N N . ASP B 2 6 ? 0.88226 11.77880 16.25109 1.000 17.22140 2 ASP B N 1
ATOM 1528 C CA . ASP B 2 6 ? 1.32729 10.77652 15.27224 1.000 20.27686 2 ASP B CA 1
ATOM 1529 C C . ASP B 2 6 ? 2.58086 10.04788 15.76738 1.000 20.39494 2 ASP B C 1
ATOM 1530 O O . ASP B 2 6 ? 3.70013 10.25956 15.28544 1.000 19.96165 2 ASP B O 1
ATOM 1535 N N . THR B 2 7 ? 2.35747 9.16537 16.74488 1.000 20.04608 3 THR B N 1
ATOM 1536 C CA . THR B 2 7 ? 3.43984 8.39894 17.35186 1.000 22.12533 3 THR B CA 1
ATOM 1537 C C . THR B 2 7 ? 3.63812 7.03437 16.69337 1.000 23.16652 3 THR B C 1
ATOM 1538 O O . THR B 2 7 ? 4.13574 6.10415 17.34677 1.000 19.14500 3 THR B O 1
ATOM 1542 N N . ARG B 2 8 ? 3.27445 6.89598 15.41606 1.000 16.89882 4 ARG B N 1
ATOM 1543 C CA . ARG B 2 8 ? 3.60258 5.68669 14.67434 1.000 16.20951 4 ARG B CA 1
ATOM 1544 C C . ARG B 2 8 ? 5.11479 5.46765 14.67015 1.000 16.49426 4 ARG B C 1
ATOM 1545 O O . ARG B 2 8 ? 5.89368 6.43105 14.66430 1.000 16.43648 4 ARG B O 1
ATOM 1553 N N . PRO B 2 9 ? 5.55484 4.20875 14.67661 1.000 15.31071 5 PRO B N 1
ATOM 1554 C CA . PRO B 2 9 ? 6.99752 3.92208 14.59911 1.000 15.80597 5 PRO B CA 1
ATOM 1555 C C . PRO B 2 9 ? 7.60264 4.52932 13.34144 1.000 13.72638 5 PRO B C 1
ATOM 1556 O O . PRO B 2 9 ? 6.96676 4.55555 12.28629 1.000 17.40726 5 PRO B O 1
ATOM 1560 N N . ARG B 2 10 ? 8.84646 5.00900 13.45202 1.000 12.36434 6 ARG B N 1
ATOM 1561 C CA . ARG B 2 10 ? 9.54714 5.60378 12.32022 1.000 14.96027 6 ARG B CA 1
ATOM 1562 C C . ARG B 2 10 ? 10.74586 4.75212 11.92044 1.000 13.23360 6 ARG B C 1
ATOM 1563 O O . ARG B 2 10 ? 11.32997 4.04194 12.74447 1.000 14.96579 6 ARG B O 1
ATOM 1571 N N . PHE B 2 11 ? 11.11167 4.84757 10.64080 1.000 12.92041 7 PHE B N 1
ATOM 1572 C CA . PHE B 2 11 ? 12.22565 4.09264 10.07215 1.000 13.61754 7 PHE B CA 1
ATOM 1573 C C . PHE B 2 11 ? 13.05010 5.04565 9.22325 1.000 16.66481 7 PHE B C 1
ATOM 1574 O O . PHE B 2 11 ? 12.50559 5.70856 8.33702 1.000 15.32506 7 PHE B O 1
ATOM 1582 N N . LEU B 2 12 ? 14.34810 5.12627 9.50362 1.000 12.96609 8 LEU B N 1
ATOM 1583 C CA . LEU B 2 12 ? 15.21975 6.14048 8.92684 1.000 16.64874 8 LEU B CA 1
ATOM 1584 C C . LEU B 2 12 ? 16.39488 5.47707 8.22068 1.000 19.91324 8 LEU B C 1
ATOM 1585 O O . LEU B 2 12 ? 16.99680 4.53184 8.74245 1.000 14.26533 8 LEU B O 1
ATOM 1590 N N . TRP B 2 13 ? 16.72140 5.98422 7.03579 1.000 14.35959 9 TRP B N 1
ATOM 1591 C CA . TRP B 2 13 ? 17.88474 5.54532 6.28056 1.000 16.66660 9 TRP B CA 1
ATOM 1592 C C . TRP B 2 13 ? 18.69421 6.77553 5.91552 1.000 14.67762 9 TRP B C 1
ATOM 1593 O O . TRP B 2 13 ? 18.13795 7.75317 5.40560 1.000 15.23635 9 TRP B O 1
ATOM 1604 N N . GLN B 2 14 ? 19.98910 6.73918 6.20957 1.000 15.67261 10 GLN B N 1
ATOM 1605 C CA . GLN B 2 14 ? 20.90636 7.82044 5.88509 1.000 12.89126 10 GLN B CA 1
ATOM 1606 C C . GLN B 2 14 ? 22.03510 7.28912 5.02254 1.000 20.48517 10 GLN B C 1
ATOM 1607 O O . GLN B 2 14 ? 22.50649 6.16517 5.21685 1.000 15.16502 10 GLN B O 1
ATOM 1613 N N . LEU B 2 15 ? 22.46518 8.11436 4.07891 1.000 13.37186 11 LEU B N 1
ATOM 1614 C CA . LEU B 2 15 ? 23.62095 7.82907 3.24568 1.000 14.25487 11 LEU B CA 1
ATOM 1615 C C . LEU B 2 15 ? 24.55925 9.01057 3.39093 1.000 19.26421 11 LEU B C 1
ATOM 1616 O O . LEU B 2 15 ? 24.13601 10.15940 3.22864 1.000 18.65066 11 LEU B O 1
ATOM 1621 N N . LYS B 2 16 ? 25.81622 8.74402 3.72848 1.000 13.79508 12 LYS B N 1
ATOM 1622 C CA . LYS B 2 16 ? 26.79726 9.80670 3.89026 1.000 13.88825 12 LYS B CA 1
ATOM 1623 C C . LYS B 2 16 ? 28.02046 9.46576 3.05674 1.000 17.73239 12 LYS B C 1
ATOM 1624 O O . LYS B 2 16 ? 28.64691 8.42278 3.26889 1.000 18.13382 12 LYS B O 1
ATOM 1630 N N . PHE B 2 17 ? 28.35042 10.34044 2.11319 1.000 12.77548 13 PHE B N 1
ATOM 1631 C CA . PHE B 2 17 ? 29.58243 10.24905 1.33780 1.000 15.53698 13 PHE B CA 1
ATOM 1632 C C . PHE B 2 17 ? 30.52584 11.31380 1.89177 1.000 18.16054 13 PHE B C 1
ATOM 1633 O O . PHE B 2 17 ? 30.30099 12.51141 1.68644 1.000 16.76504 13 PHE B O 1
ATOM 1641 N N . GLU B 2 18 ? 31.56234 10.89248 2.60732 1.000 16.95637 14 GLU B N 1
ATOM 1642 C CA . GLU B 2 18 ? 32.48524 11.81851 3.25701 1.000 18.36440 14 GLU B CA 1
ATOM 1643 C C . GLU B 2 18 ? 33.79611 11.85393 2.48977 1.000 20.86572 14 GLU B C 1
ATOM 1644 O O . GLU B 2 18 ? 34.44727 10.81602 2.32627 1.000 16.96229 14 GLU B O 1
ATOM 1650 N N . CYS B 2 19 ? 34.19908 13.04677 2.05927 1.000 14.71412 15 CYS B N 1
ATOM 1651 C CA . CYS B 2 19 ? 35.49836 13.26177 1.43286 1.000 16.38468 15 CYS B CA 1
ATOM 1652 C C . CYS B 2 19 ? 36.38885 13.94011 2.46201 1.000 20.97472 15 CYS B C 1
ATOM 1653 O O . CYS B 2 19 ? 36.12454 15.07934 2.85481 1.000 20.51031 15 CYS B O 1
ATOM 1656 N N . HIS B 2 20 ? 37.42227 13.23026 2.91889 1.000 18.65018 16 HIS B N 1
ATOM 1657 C CA . HIS B 2 20 ? 38.35808 13.73244 3.91706 1.000 16.50907 16 HIS B CA 1
ATOM 1658 C C . HIS B 2 20 ? 39.63977 14.16719 3.21579 1.000 23.35946 16 HIS B C 1
ATOM 1659 O O . HIS B 2 20 ? 40.22338 13.39115 2.45330 1.000 27.90609 16 HIS B O 1
ATOM 1666 N N . PHE B 2 21 ? 40.07410 15.40291 3.47126 1.000 22.23066 17 PHE B N 1
ATOM 1667 C CA . PHE B 2 21 ? 41.20463 16.00548 2.77484 1.000 18.93406 17 PHE B CA 1
ATOM 1668 C C . PHE B 2 21 ? 42.30986 16.34128 3.76943 1.000 27.94804 17 PHE B C 1
ATOM 1669 O O . PHE B 2 21 ? 42.04395 16.94288 4.81359 1.000 30.64922 17 PHE B O 1
ATOM 1677 N N . PHE B 2 22 ? 43.54608 15.96837 3.42648 1.000 24.13825 18 PHE B N 1
ATOM 1678 C CA . PHE B 2 22 ? 44.74725 16.21325 4.22061 1.000 33.30183 18 PHE B CA 1
ATOM 1679 C C . PHE B 2 22 ? 45.76020 16.95805 3.35902 1.000 34.13332 18 PHE B C 1
ATOM 1680 O O . PHE B 2 22 ? 46.03176 16.54248 2.22793 1.000 33.54409 18 PHE B O 1
ATOM 1688 N N . ASN B 2 23 ? 46.32111 18.04557 3.88805 1.000 36.61289 19 ASN B N 1
ATOM 1689 C CA . ASN B 2 23 ? 47.34715 18.82965 3.19013 1.000 37.39487 19 ASN B CA 1
ATOM 1690 C C . ASN B 2 23 ? 46.85870 19.27448 1.81122 1.000 32.93874 19 ASN B C 1
ATOM 1691 O O . ASN B 2 23 ? 47.39414 18.88810 0.76918 1.000 41.63847 19 ASN B O 1
ATOM 1696 N N . GLY B 2 24 ? 45.83971 20.12257 1.82289 1.000 32.92057 20 GLY B N 1
ATOM 1697 C CA . GLY B 2 24 ? 45.12124 20.42528 0.60377 1.000 40.56610 20 GLY B CA 1
ATOM 1698 C C . GLY B 2 24 ? 44.40612 19.19495 0.08443 1.000 31.47120 20 GLY B C 1
ATOM 1699 O O . GLY B 2 24 ? 43.52461 18.65120 0.75469 1.000 34.77844 20 GLY B O 1
ATOM 1700 N N . THR B 2 25 ? 44.79197 18.73607 -1.10777 1.000 36.88126 21 THR B N 1
ATOM 1701 C CA . THR B 2 25 ? 44.25773 17.50914 -1.68410 1.000 34.12993 21 THR B CA 1
ATOM 1702 C C . THR B 2 25 ? 45.34126 16.45706 -1.89221 1.000 38.50899 21 THR B C 1
ATOM 1703 O O . THR B 2 25 ? 45.15702 15.54217 -2.69952 1.000 27.04348 21 THR B O 1
ATOM 1707 N N . GLU B 2 26 ? 46.47542 16.57532 -1.19550 1.000 28.56566 22 GLU B N 1
ATOM 1708 C CA . GLU B 2 26 ? 47.53850 15.58796 -1.35966 1.000 27.64754 22 GLU B CA 1
ATOM 1709 C C . GLU B 2 26 ? 47.06504 14.19966 -0.94639 1.000 32.71997 22 GLU B C 1
ATOM 1710 O O . GLU B 2 26 ? 47.33527 13.20976 -1.63730 1.000 34.51042 22 GLU B O 1
ATOM 1716 N N . ARG B 2 27 ? 46.35498 14.10677 0.17350 1.000 26.29510 23 ARG B N 1
ATOM 1717 C CA . ARG B 2 27 ? 45.80593 12.84641 0.65448 1.000 28.67100 23 ARG B CA 1
ATOM 1718 C C . ARG B 2 27 ? 44.29785 12.99826 0.76778 1.000 28.60170 23 ARG B C 1
ATOM 1719 O O . ARG B 2 27 ? 43.81489 13.94972 1.38944 1.000 28.09546 23 ARG B O 1
ATOM 1727 N N . VAL B 2 28 ? 43.55769 12.07673 0.15333 1.000 24.32619 24 VAL B N 1
ATOM 1728 C CA . VAL B 2 28 ? 42.10067 12.11608 0.14012 1.000 22.22588 24 VAL B CA 1
ATOM 1729 C C . VAL B 2 28 ? 41.58389 10.72783 0.47990 1.000 24.20021 24 VAL B C 1
ATOM 1730 O O . VAL B 2 28 ? 42.10960 9.72092 -0.00629 1.000 25.25626 24 VAL B O 1
ATOM 1734 N N . ARG B 2 29 ? 40.55741 10.67752 1.32028 1.000 24.08580 25 ARG B N 1
ATOM 1735 C CA . ARG B 2 29 ? 39.92181 9.43051 1.72226 1.000 20.72501 25 ARG B CA 1
ATOM 1736 C C . ARG B 2 29 ? 38.42223 9.59410 1.55577 1.000 22.76405 25 ARG B C 1
ATOM 1737 O O . ARG B 2 29 ? 37.83976 10.54374 2.09001 1.000 23.12081 25 ARG B O 1
ATOM 1745 N N . LEU B 2 30 ? 37.80193 8.68196 0.81459 1.000 19.72683 26 LEU B N 1
ATOM 1746 C CA . LEU B 2 30 ? 36.35258 8.66353 0.66285 1.000 17.35868 26 LEU B CA 1
ATOM 1747 C C . LEU B 2 30 ? 35.77121 7.62942 1.60765 1.000 17.47928 26 LEU B C 1
ATOM 1748 O O . LEU B 2 30 ? 36.20564 6.47178 1.61776 1.000 21.63068 26 LEU B O 1
ATOM 1753 N N . LEU B 2 31 ? 34.78651 8.03768 2.39068 1.000 16.42133 27 LEU B N 1
ATOM 1754 C CA . LEU B 2 31 ? 34.09264 7.11922 3.28376 1.000 23.58051 27 LEU B CA 1
ATOM 1755 C C . LEU B 2 31 ? 32.60782 7.21832 2.96427 1.000 22.98726 27 LEU B C 1
ATOM 1756 O O . LEU B 2 31 ? 31.98885 8.26308 3.19660 1.000 21.94887 27 LEU B O 1
ATOM 1761 N N . GLU B 2 32 ? 32.05451 6.14861 2.39270 1.000 21.44792 28 GLU B N 1
ATOM 1762 C CA . GLU B 2 32 ? 30.62833 6.02959 2.09894 1.000 21.31442 28 GLU B CA 1
ATOM 1763 C C . GLU B 2 32 ? 29.98237 5.20319 3.20241 1.000 26.55698 28 GLU B C 1
ATOM 1764 O O . GLU B 2 32 ? 30.36640 4.05094 3.41360 1.000 21.73828 28 GLU B O 1
ATOM 1770 N N . ARG B 2 33 ? 29.01589 5.78624 3.90717 1.000 21.83466 29 ARG B N 1
ATOM 1771 C CA . ARG B 2 33 ? 28.43046 5.15273 5.08474 1.000 18.82683 29 ARG B CA 1
ATOM 1772 C C . ARG B 2 33 ? 26.92865 5.04186 4.91767 1.000 18.22989 29 ARG B C 1
ATOM 1773 O O . ARG B 2 33 ? 26.26437 6.01787 4.55005 1.000 16.24920 29 ARG B O 1
ATOM 1781 N N . CYS B 2 34 ? 26.40226 3.85476 5.19026 1.000 15.48604 30 CYS B N 1
ATOM 1782 C CA . CYS B 2 34 ? 24.97728 3.57433 5.10674 1.000 19.37910 30 CYS B CA 1
ATOM 1783 C C . CYS B 2 34 ? 24.48905 3.31901 6.52156 1.000 21.10767 30 CYS B C 1
ATOM 1784 O O . CYS B 2 34 ? 25.04776 2.47671 7.22852 1.000 18.40282 30 CYS B O 1
ATOM 1787 N N . ILE B 2 35 ? 23.46270 4.04831 6.93466 1.000 15.42485 31 ILE B N 1
ATOM 1788 C CA . ILE B 2 35 ? 23.03278 4.07176 8.32639 1.000 16.12980 31 ILE B CA 1
ATOM 1789 C C . ILE B 2 35 ? 21.53463 3.81223 8.39431 1.000 19.25639 31 ILE B C 1
ATOM 1790 O O . ILE B 2 35 ? 20.74173 4.57337 7.81878 1.000 16.39315 31 ILE B O 1
ATOM 1795 N N . TYR B 2 36 ? 21.14470 2.76359 9.12518 1.000 16.36477 32 TYR B N 1
ATOM 1796 C CA . TYR B 2 36 ? 19.74051 2.46934 9.38472 1.000 15.25815 32 TYR B CA 1
ATOM 1797 C C . TYR B 2 36 ? 19.40930 2.89792 10.81041 1.000 15.59798 32 TYR B C 1
ATOM 1798 O O . TYR B 2 36 ? 20.07990 2.47515 11.76329 1.000 14.90924 32 TYR B O 1
ATOM 1807 N N . ASN B 2 37 ? 18.37849 3.74560 10.94691 1.000 13.76912 33 ASN B N 1
ATOM 1808 C CA . ASN B 2 37 ? 18.02125 4.36925 12.21551 1.000 14.58952 33 ASN B CA 1
ATOM 1809 C C . ASN B 2 37 ? 19.23015 5.11377 12.78250 1.000 14.57918 33 ASN B C 1
ATOM 1810 O O . ASN B 2 37 ? 19.59334 6.16375 12.24443 1.000 16.09996 33 ASN B O 1
ATOM 1815 N N . GLN B 2 38 ? 19.88599 4.60508 13.82596 1.000 17.45733 34 GLN B N 1
ATOM 1816 C CA . GLN B 2 38 ? 21.07731 5.29333 14.31625 1.000 16.34733 34 GLN B CA 1
ATOM 1817 C C . GLN B 2 38 ? 22.33816 4.43468 14.21431 1.000 28.11329 34 GLN B C 1
ATOM 1818 O O . GLN B 2 38 ? 23.33155 4.71617 14.89399 1.000 24.67668 34 GLN B O 1
ATOM 1824 N N . GLU B 2 39 ? 22.33595 3.40516 13.36805 1.000 18.50953 35 GLU B N 1
ATOM 1825 C CA . GLU B 2 39 ? 23.42307 2.42686 13.33017 1.000 20.24762 35 GLU B CA 1
ATOM 1826 C C . GLU B 2 39 ? 23.94183 2.25908 11.91210 1.000 20.50248 35 GLU B C 1
ATOM 1827 O O . GLU B 2 39 ? 23.19438 1.83760 11.02206 1.000 16.60580 35 GLU B O 1
ATOM 1833 N N . GLU B 2 40 ? 25.22411 2.56482 11.71588 1.000 20.63494 36 GLU B N 1
ATOM 1834 C CA . GLU B 2 40 ? 25.88367 2.29576 10.44598 1.000 14.81272 36 GLU B CA 1
ATOM 1835 C C . GLU B 2 40 ? 25.90976 0.79799 10.19080 1.000 14.89999 36 GLU B C 1
ATOM 1836 O O . GLU B 2 40 ? 26.28671 0.02056 11.06933 1.000 19.39959 36 GLU B O 1
ATOM 1842 N N . SER B 2 41 ? 25.51970 0.38709 8.98443 1.000 16.91252 37 SER B N 1
ATOM 1843 C CA . SER B 2 41 ? 25.42986 -1.03722 8.67617 1.000 19.72561 37 SER B CA 1
ATOM 1844 C C . SER B 2 41 ? 26.43156 -1.51804 7.63801 1.000 20.37209 37 SER B C 1
ATOM 1845 O O . SER B 2 41 ? 26.79818 -2.69658 7.65295 1.000 19.41088 37 SER B O 1
ATOM 1848 N N . VAL B 2 42 ? 26.87842 -0.64867 6.73248 1.000 19.68656 38 VAL B N 1
ATOM 1849 C CA . VAL B 2 42 ? 27.82373 -1.04693 5.69555 1.000 19.21898 38 VAL B CA 1
ATOM 1850 C C . VAL B 2 42 ? 28.52472 0.21343 5.22363 1.000 18.79052 38 VAL B C 1
ATOM 1851 O O . VAL B 2 42 ? 27.95647 1.30682 5.26999 1.000 19.32988 38 VAL B O 1
ATOM 1855 N N . ARG B 2 43 ? 29.77893 0.06932 4.80231 1.000 18.34716 39 ARG B N 1
ATOM 1856 C CA . ARG B 2 43 ? 30.53191 1.23569 4.37128 1.000 19.64694 39 ARG B CA 1
ATOM 1857 C C . ARG B 2 43 ? 31.49954 0.86463 3.25798 1.000 20.86966 39 ARG B C 1
ATOM 1858 O O . ARG B 2 43 ? 31.93423 -0.28304 3.14728 1.000 22.35636 39 ARG B O 1
ATOM 1866 N N . PHE B 2 44 ? 31.83265 1.85341 2.43403 1.000 18.93706 40 PHE B N 1
ATOM 1867 C CA . PHE B 2 44 ? 32.95411 1.75242 1.51062 1.000 18.36278 40 PHE B CA 1
ATOM 1868 C C . PHE B 2 44 ? 34.00619 2.74649 1.97620 1.000 21.88498 40 PHE B C 1
ATOM 1869 O O . PHE B 2 44 ? 33.73428 3.94856 2.06418 1.000 20.41808 40 PHE B O 1
ATOM 1877 N N . ASP B 2 45 ? 35.19215 2.23903 2.28464 1.000 21.89388 41 ASP B N 1
ATOM 1878 C CA . ASP B 2 45 ? 36.32866 3.04473 2.70622 1.000 20.50916 41 ASP B CA 1
ATOM 1879 C C . ASP B 2 45 ? 37.36259 2.96731 1.59178 1.000 26.94887 41 ASP B C 1
ATOM 1880 O O . ASP B 2 45 ? 37.82416 1.87472 1.24350 1.000 25.19733 41 ASP B O 1
ATOM 1885 N N . SER B 2 46 ? 37.70091 4.11919 1.00951 1.000 20.32413 42 SER B N 1
ATOM 1886 C CA . SER B 2 46 ? 38.64994 4.11241 -0.10067 1.000 23.61534 42 SER B CA 1
ATOM 1887 C C . SER B 2 46 ? 40.02070 3.58722 0.32210 1.000 23.59138 42 SER B C 1
ATOM 1888 O O . SER B 2 46 ? 40.76911 3.06692 -0.51669 1.000 28.88562 42 SER B O 1
ATOM 1891 N N . ASP B 2 47 ? 40.36173 3.68520 1.61109 1.000 28.63320 43 ASP B N 1
ATOM 1892 C CA . ASP B 2 47 ? 41.60261 3.08310 2.09643 1.000 30.20828 43 ASP B CA 1
ATOM 1893 C C . ASP B 2 47 ? 41.53953 1.55855 2.11957 1.000 31.18798 43 ASP B C 1
ATOM 1894 O O . ASP B 2 47 ? 42.58580 0.90658 2.22099 1.000 31.44694 43 ASP B O 1
ATOM 1899 N N . VAL B 2 48 ? 40.34615 0.98337 2.02236 1.000 27.76727 44 VAL B N 1
ATOM 1900 C CA . VAL B 2 48 ? 40.16393 -0.46035 1.97006 1.000 27.15913 44 VAL B CA 1
ATOM 1901 C C . VAL B 2 48 ? 39.94778 -0.94157 0.54153 1.000 33.00429 44 VAL B C 1
ATOM 1902 O O . VAL B 2 48 ? 40.51172 -1.95651 0.13287 1.000 31.24507 44 VAL B O 1
ATOM 1906 N N . GLY B 2 49 ? 39.11374 -0.23464 -0.22146 1.000 31.27267 45 GLY B N 1
ATOM 1907 C CA . GLY B 2 49 ? 38.90768 -0.54286 -1.61939 1.000 32.92038 45 GLY B CA 1
ATOM 1908 C C . GLY B 2 49 ? 37.73007 -1.44082 -1.92253 1.000 27.71423 45 GLY B C 1
ATOM 1909 O O . GLY B 2 49 ? 37.51946 -1.77600 -3.09429 1.000 34.64838 45 GLY B O 1
ATOM 1910 N N . GLU B 2 50 ? 36.96419 -1.85063 -0.91306 1.000 28.36363 46 GLU B N 1
ATOM 1911 C CA . GLU B 2 50 ? 35.75227 -2.63375 -1.12557 1.000 27.07353 46 GLU B CA 1
ATOM 1912 C C . GLU B 2 50 ? 34.77940 -2.33954 0.00778 1.000 27.18927 46 GLU B C 1
ATOM 1913 O O . GLU B 2 50 ? 35.14793 -1.76420 1.03330 1.000 26.37469 46 GLU B O 1
ATOM 1919 N N . TYR B 2 51 ? 33.52853 -2.75036 -0.18085 1.000 22.94465 47 TYR B N 1
ATOM 1920 C CA . TYR B 2 51 ? 32.53229 -2.58774 0.86953 1.000 22.25195 47 TYR B CA 1
ATOM 1921 C C . TYR B 2 51 ? 32.79305 -3.57867 1.99843 1.000 26.59521 47 TYR B C 1
ATOM 1922 O O . TYR B 2 51 ? 33.28229 -4.69221 1.77804 1.000 30.75359 47 TYR B O 1
ATOM 1931 N N . ARG B 2 52 ? 32.46815 -3.15976 3.22234 1.000 21.86047 48 ARG B N 1
ATOM 1932 C CA . ARG B 2 52 ? 32.59995 -4.00667 4.39951 1.000 23.95164 48 ARG B CA 1
ATOM 1933 C C . ARG B 2 52 ? 31.37057 -3.83560 5.27889 1.000 23.16991 48 ARG B C 1
ATOM 1934 O O . ARG B 2 52 ? 30.92667 -2.71342 5.51581 1.000 22.32501 48 ARG B O 1
ATOM 1942 N N . ALA B 2 53 ? 30.82176 -4.94509 5.76160 1.000 24.12592 49 ALA B N 1
ATOM 1943 C CA . ALA B 2 53 ? 29.72187 -4.85700 6.71018 1.000 21.67733 49 ALA B CA 1
ATOM 1944 C C . ALA B 2 53 ? 30.21676 -4.24365 8.01306 1.000 27.06198 49 ALA B C 1
ATOM 1945 O O . ALA B 2 53 ? 31.29077 -4.59900 8.51040 1.000 27.40696 49 ALA B O 1
ATOM 1947 N N . VAL B 2 54 ? 29.44336 -3.30432 8.54868 1.000 25.18532 50 VAL B N 1
ATOM 1948 C CA . VAL B 2 54 ? 29.70913 -2.75289 9.87266 1.000 21.79777 50 VAL B CA 1
ATOM 1949 C C . VAL B 2 54 ? 28.89739 -3.48328 10.93537 1.000 29.09616 50 VAL B C 1
ATOM 1950 O O . VAL B 2 54 ? 29.39832 -3.76443 12.02689 1.000 26.40861 50 VAL B O 1
ATOM 1954 N N . THR B 2 55 ? 27.64924 -3.81697 10.61508 1.000 24.77696 51 THR B N 1
ATOM 1955 C CA . THR B 2 55 ? 26.82574 -4.72511 11.39406 1.000 23.35611 51 THR B CA 1
ATOM 1956 C C . THR B 2 55 ? 26.38728 -5.87975 10.50408 1.000 30.15223 51 THR B C 1
ATOM 1957 O O . THR B 2 55 ? 26.48471 -5.81336 9.27570 1.000 23.96595 51 THR B O 1
ATOM 1961 N N . GLU B 2 56 ? 25.89113 -6.94808 11.13369 1.000 26.73132 52 GLU B N 1
ATOM 1962 C CA . GLU B 2 56 ? 25.47552 -8.11197 10.35479 1.000 30.79993 52 GLU B CA 1
ATOM 1963 C C . GLU B 2 56 ? 24.32060 -7.77410 9.42721 1.000 24.57048 52 GLU B C 1
ATOM 1964 O O . GLU B 2 56 ? 24.20140 -8.34758 8.33867 1.000 26.79307 52 GLU B O 1
ATOM 1970 N N . LEU B 2 57 ? 23.49041 -6.81958 9.82517 1.000 27.50658 53 LEU B N 1
ATOM 1971 C CA . LEU B 2 57 ? 22.39401 -6.37196 8.98589 1.000 29.65630 53 LEU B CA 1
ATOM 1972 C C . LEU B 2 57 ? 22.88566 -5.82911 7.64718 1.000 38.94709 53 LEU B C 1
ATOM 1973 O O . LEU B 2 57 ? 22.14383 -5.87870 6.66015 1.000 35.79866 53 LEU B O 1
ATOM 1978 N N . GLY B 2 58 ? 24.13023 -5.35770 7.58218 1.000 23.29743 54 GLY B N 1
ATOM 1979 C CA . GLY B 2 58 ? 24.73436 -4.88123 6.35797 1.000 24.87553 54 GLY B CA 1
ATOM 1980 C C . GLY B 2 58 ? 25.55921 -5.88282 5.57605 1.000 29.18768 54 GLY B C 1
ATOM 1981 O O . GLY B 2 58 ? 26.03242 -5.55052 4.48643 1.000 25.90776 54 GLY B O 1
ATOM 1982 N N . ARG B 2 59 ? 25.74223 -7.10302 6.07978 1.000 29.76387 55 ARG B N 1
ATOM 1983 C CA . ARG B 2 59 ? 26.55307 -8.07189 5.34508 1.000 29.08387 55 ARG B CA 1
ATOM 1984 C C . ARG B 2 59 ? 25.99981 -8.42522 3.96497 1.000 31.69017 55 ARG B C 1
ATOM 1985 O O . ARG B 2 59 ? 26.81313 -8.58064 3.03782 1.000 31.50169 55 ARG B O 1
ATOM 1993 N N . PRO B 2 60 ? 24.68171 -8.56778 3.74281 1.000 35.98035 56 PRO B N 1
ATOM 1994 C CA . PRO B 2 60 ? 24.22794 -8.88139 2.37404 1.000 40.91426 56 PRO B CA 1
ATOM 1995 C C . PRO B 2 60 ? 24.56142 -7.79053 1.36846 1.000 31.70061 56 PRO B C 1
ATOM 1996 O O . PRO B 2 60 ? 24.88146 -8.08704 0.21114 1.000 33.99900 56 PRO B O 1
ATOM 2000 N N . ASP B 2 61 ? 24.51701 -6.52983 1.79194 1.000 32.00175 57 ASP B N 1
ATOM 2001 C CA . ASP B 2 61 ? 24.78365 -5.42604 0.87573 1.000 28.97416 57 ASP B CA 1
ATOM 2002 C C . ASP B 2 61 ? 26.24949 -5.38868 0.46650 1.000 31.52643 57 ASP B C 1
ATOM 2003 O O . ASP B 2 61 ? 26.56513 -5.20593 -0.71486 1.000 30.94071 57 ASP B O 1
ATOM 2008 N N . ALA B 2 62 ? 27.15596 -5.55582 1.43261 1.000 23.82447 58 ALA B N 1
ATOM 2009 C CA . ALA B 2 62 ? 28.57907 -5.60618 1.11800 1.000 26.04543 58 ALA B CA 1
ATOM 2010 C C . ALA B 2 62 ? 28.88427 -6.72521 0.13177 1.000 28.62008 58 ALA B C 1
ATOM 2011 O O . ALA B 2 62 ? 29.67254 -6.54158 -0.80255 1.000 27.91400 58 ALA B O 1
ATOM 2013 N N . GLU B 2 63 ? 28.26184 -7.89078 0.31864 1.000 29.97762 59 GLU B N 1
ATOM 2014 C CA . GLU B 2 63 ? 28.51347 -9.01684 -0.57295 1.000 30.56219 59 GLU B CA 1
ATOM 2015 C C . GLU B 2 63 ? 28.04334 -8.71712 -1.99085 1.000 35.10128 59 GLU B C 1
ATOM 2016 O O . GLU B 2 63 ? 28.75502 -8.99551 -2.96281 1.000 34.44058 59 GLU B O 1
ATOM 2022 N N . TYR B 2 64 ? 26.84288 -8.15110 -2.13010 1.000 34.42961 60 TYR B N 1
ATOM 2023 C CA . TYR B 2 64 ? 26.29856 -7.90461 -3.46069 1.000 36.87431 60 TYR B CA 1
ATOM 2024 C C . TYR B 2 64 ? 27.08195 -6.81322 -4.17799 1.000 35.77604 60 TYR B C 1
ATOM 2025 O O . TYR B 2 64 ? 27.51011 -6.99325 -5.32362 1.000 41.32005 60 TYR B O 1
ATOM 2034 N N . TRP B 2 65 ? 27.29010 -5.67416 -3.51876 1.000 27.32245 61 TRP B N 1
ATOM 2035 C CA . TRP B 2 65 ? 28.02006 -4.59316 -4.17647 1.000 32.15192 61 TRP B CA 1
ATOM 2036 C C . TRP B 2 65 ? 29.45976 -4.98279 -4.50287 1.000 30.08110 61 TRP B C 1
ATOM 2037 O O . TRP B 2 65 ? 29.98869 -4.56300 -5.53969 1.000 32.35708 61 TRP B O 1
ATOM 2048 N N . ASN B 2 66 ? 30.10608 -5.79618 -3.66176 1.000 31.41707 62 ASN B N 1
ATOM 2049 C CA . ASN B 2 66 ? 31.46645 -6.22295 -3.97831 1.000 27.21699 62 ASN B CA 1
ATOM 2050 C C . ASN B 2 66 ? 31.51368 -7.15129 -5.18417 1.000 31.39132 62 ASN B C 1
ATOM 2051 O O . ASN B 2 66 ? 32.58626 -7.32436 -5.77511 1.000 37.32320 62 ASN B O 1
ATOM 2056 N N . SER B 2 67 ? 30.38022 -7.73825 -5.56924 1.000 34.25713 63 SER B N 1
ATOM 2057 C CA . SER B 2 67 ? 30.30718 -8.53669 -6.78666 1.000 33.96195 63 SER B CA 1
ATOM 2058 C C . SER B 2 67 ? 30.17031 -7.68627 -8.04240 1.000 40.20946 63 SER B C 1
ATOM 2059 O O . SER B 2 67 ? 30.31888 -8.21774 -9.14801 1.000 47.73046 63 SER B O 1
ATOM 2062 N N . GLN B 2 68 ? 29.90540 -6.38856 -7.89988 1.000 35.69910 64 GLN B N 1
ATOM 2063 C CA . GLN B 2 68 ? 29.66045 -5.49431 -9.02881 1.000 40.80476 64 GLN B CA 1
ATOM 2064 C C . GLN B 2 68 ? 30.94505 -4.72125 -9.31048 1.000 44.08961 64 GLN B C 1
ATOM 2065 O O . GLN B 2 68 ? 31.22768 -3.70883 -8.66525 1.000 42.38651 64 GLN B O 1
ATOM 2071 N N . LYS B 2 69 ? 31.71541 -5.19065 -10.29533 1.000 35.61552 65 LYS B N 1
ATOM 2072 C CA . LYS B 2 69 ? 33.06262 -4.66135 -10.48941 1.000 44.18038 65 LYS B CA 1
ATOM 2073 C C . LYS B 2 69 ? 33.04983 -3.25691 -11.07955 1.000 39.83123 65 LYS B C 1
ATOM 2074 O O . LYS B 2 69 ? 33.96091 -2.46919 -10.80302 1.000 45.87958 65 LYS B O 1
ATOM 2080 N N . ASP B 2 70 ? 32.03781 -2.91950 -11.88372 1.000 43.63532 66 ASP B N 1
ATOM 2081 C CA . ASP B 2 70 ? 31.92586 -1.55023 -12.38192 1.000 43.49696 66 ASP B CA 1
ATOM 2082 C C . ASP B 2 70 ? 31.70678 -0.56805 -11.24135 1.000 42.26671 66 ASP B C 1
ATOM 2083 O O . ASP B 2 70 ? 32.30144 0.51663 -11.22117 1.000 40.57557 66 ASP B O 1
ATOM 2088 N N . LEU B 2 71 ? 30.84673 -0.92907 -10.28675 1.000 41.53708 67 LEU B N 1
ATOM 2089 C CA . LEU B 2 71 ? 30.62135 -0.07838 -9.12381 1.000 35.38747 67 LEU B CA 1
ATOM 2090 C C . LEU B 2 71 ? 31.90687 0.10988 -8.32783 1.000 36.84162 67 LEU B C 1
ATOM 2091 O O . LEU B 2 71 ? 32.26287 1.23395 -7.95883 1.000 31.12634 67 LEU B O 1
ATOM 2096 N N . LEU B 2 72 ? 32.62272 -0.98551 -8.05864 1.000 36.09544 68 LEU B N 1
ATOM 2097 C CA . LEU B 2 72 ? 33.86368 -0.88573 -7.29559 1.000 39.37895 68 LEU B CA 1
ATOM 2098 C C . LEU B 2 72 ? 34.87723 0.00380 -8.00387 1.000 39.26359 68 LEU B C 1
ATOM 2099 O O . LEU B 2 72 ? 35.53335 0.83709 -7.36724 1.000 30.30529 68 LEU B O 1
ATOM 2104 N N . GLU B 2 73 ? 35.01144 -0.15258 -9.32411 1.000 33.81063 69 GLU B N 1
ATOM 2105 C CA . GLU B 2 73 ? 35.93213 0.68571 -10.08618 1.000 40.31148 69 GLU B CA 1
ATOM 2106 C C . GLU B 2 73 ? 35.55988 2.15706 -9.96025 1.000 36.02920 69 GLU B C 1
ATOM 2107 O O . GLU B 2 73 ? 36.42364 3.01189 -9.73013 1.000 37.13638 69 GLU B O 1
ATOM 2113 N N . GLN B 2 74 ? 34.26824 2.46660 -10.09921 1.000 31.69688 70 GLN B N 1
ATOM 2114 C CA . GLN B 2 74 ? 33.81879 3.85035 -10.00474 1.000 37.44874 70 GLN B CA 1
ATOM 2115 C C . GLN B 2 74 ? 34.07469 4.42046 -8.61534 1.000 34.04655 70 GLN B C 1
ATOM 2116 O O . GLN B 2 74 ? 34.52080 5.56644 -8.47767 1.000 31.47119 70 GLN B O 1
ATOM 2122 N N . ARG B 2 75 ? 33.78370 3.64052 -7.57039 1.000 25.75825 71 ARG B N 1
ATOM 2123 C CA . ARG B 2 75 ? 34.00505 4.12913 -6.21471 1.000 26.50432 71 ARG B CA 1
ATOM 2124 C C . ARG B 2 75 ? 35.49263 4.29853 -5.92029 1.000 23.03911 71 ARG B C 1
ATOM 2125 O O . ARG B 2 75 ? 35.88695 5.24731 -5.23329 1.000 25.11261 71 ARG B O 1
ATOM 2133 N N . ARG B 2 76 ? 36.33850 3.40154 -6.43701 1.000 24.87235 72 ARG B N 1
ATOM 2134 C CA . ARG B 2 76 ? 37.76641 3.52990 -6.16624 1.000 24.08828 72 ARG B CA 1
ATOM 2135 C C . ARG B 2 76 ? 38.35901 4.76264 -6.83422 1.000 34.02444 72 ARG B C 1
ATOM 2136 O O . ARG B 2 76 ? 39.32441 5.34109 -6.32252 1.000 37.61983 72 ARG B O 1
ATOM 2144 N N . ALA B 2 77 ? 37.80809 5.17408 -7.97073 1.000 29.04063 73 ALA B N 1
ATOM 2145 C CA . ALA B 2 77 ? 38.26399 6.37845 -8.64433 1.000 27.34355 73 ALA B CA 1
ATOM 2146 C C . ALA B 2 77 ? 37.59455 7.64502 -8.12125 1.000 21.05999 73 ALA B C 1
ATOM 2147 O O . ALA B 2 77 ? 38.00440 8.74689 -8.51087 1.000 25.53015 73 ALA B O 1
ATOM 2149 N N . ALA B 2 78 ? 36.59504 7.51800 -7.24477 1.000 23.72914 74 ALA B N 1
ATOM 2150 C CA . ALA B 2 78 ? 35.85153 8.68476 -6.77452 1.000 20.80083 74 ALA B CA 1
ATOM 2151 C C . ALA B 2 78 ? 36.70648 9.66284 -5.96974 1.000 18.84189 74 ALA B C 1
ATOM 2152 O O . ALA B 2 78 ? 36.34227 10.83967 -5.88147 1.000 21.24589 74 ALA B O 1
ATOM 2154 N N . VAL B 2 79 ? 37.83101 9.22586 -5.38704 1.000 22.26655 75 VAL B N 1
ATOM 2155 C CA . VAL B 2 79 ? 38.70235 10.19377 -4.71288 1.000 20.90639 75 VAL B CA 1
ATOM 2156 C C . VAL B 2 79 ? 39.15693 11.27031 -5.68767 1.000 26.79090 75 VAL B C 1
ATOM 2157 O O . VAL B 2 79 ? 39.40150 12.41493 -5.28889 1.000 24.52733 75 VAL B O 1
ATOM 2161 N N . ASP B 2 80 ? 39.27939 10.93121 -6.97244 1.000 22.32229 76 ASP B N 1
ATOM 2162 C CA . ASP B 2 80 ? 39.60282 11.91818 -7.99370 1.000 22.10714 76 ASP B CA 1
ATOM 2163 C C . ASP B 2 80 ? 38.36325 12.51297 -8.65117 1.000 30.12995 76 ASP B C 1
ATOM 2164 O O . ASP B 2 80 ? 38.22195 13.73917 -8.69896 1.000 26.87668 76 ASP B O 1
ATOM 2169 N N . THR B 2 81 ? 37.46186 11.67240 -9.17306 1.000 22.52437 77 THR B N 1
ATOM 2170 C CA . THR B 2 81 ? 36.35451 12.19600 -9.97362 1.000 24.97059 77 THR B CA 1
ATOM 2171 C C . THR B 2 81 ? 35.33670 12.94536 -9.12564 1.000 21.05827 77 THR B C 1
ATOM 2172 O O . THR B 2 81 ? 34.57080 13.75156 -9.66101 1.000 21.34136 77 THR B O 1
ATOM 2176 N N . TYR B 2 82 ? 35.30713 12.69157 -7.82135 1.000 16.91306 78 TYR B N 1
ATOM 2177 C CA . TYR B 2 82 ? 34.28257 13.24316 -6.94298 1.000 18.06616 78 TYR B CA 1
ATOM 2178 C C . TYR B 2 82 ? 34.89023 14.14426 -5.87637 1.000 21.24777 78 TYR B C 1
ATOM 2179 O O . TYR B 2 82 ? 34.61988 15.35284 -5.87650 1.000 16.40633 78 TYR B O 1
ATOM 2188 N N . CYS B 2 83 ? 35.74098 13.59982 -4.99930 1.000 21.24270 79 CYS B N 1
ATOM 2189 C CA . CYS B 2 83 ? 36.29309 14.37289 -3.88815 1.000 18.62289 79 CYS B CA 1
ATOM 2190 C C . CYS B 2 83 ? 37.15027 15.53017 -4.38460 1.000 16.30873 79 CYS B C 1
ATOM 2191 O O . CYS B 2 83 ? 36.89298 16.69176 -4.05457 1.000 19.35215 79 CYS B O 1
ATOM 2194 N N . ARG B 2 84 ? 38.18423 15.23493 -5.18218 1.000 18.32120 80 ARG B N 1
ATOM 2195 C CA . ARG B 2 84 ? 39.05188 16.31627 -5.63260 1.000 18.31650 80 ARG B CA 1
ATOM 2196 C C . ARG B 2 84 ? 38.31273 17.27751 -6.55243 1.000 22.99025 80 ARG B C 1
ATOM 2197 O O . ARG B 2 84 ? 38.60806 18.47881 -6.55186 1.000 22.75778 80 ARG B O 1
ATOM 2205 N N . HIS B 2 85 ? 37.35061 16.78423 -7.33313 1.000 19.74195 81 HIS B N 1
ATOM 2206 C CA . HIS B 2 85 ? 36.56331 17.69198 -8.16162 1.000 21.81540 81 HIS B CA 1
ATOM 2207 C C . HIS B 2 85 ? 35.80135 18.68806 -7.29632 1.000 22.93327 81 HIS B C 1
ATOM 2208 O O . HIS B 2 85 ? 35.92249 19.90600 -7.47508 1.000 19.25288 81 HIS B O 1
ATOM 2215 N N . ASN B 2 86 ? 34.99827 18.18128 -6.35410 1.000 18.90598 82 ASN B N 1
ATOM 2216 C CA . ASN B 2 86 ? 34.17464 19.06033 -5.52836 1.000 14.19928 82 ASN B CA 1
ATOM 2217 C C . ASN B 2 86 ? 35.01719 19.97106 -4.64525 1.000 15.96553 82 ASN B C 1
ATOM 2218 O O . ASN B 2 86 ? 34.60715 21.09924 -4.35714 1.000 18.45052 82 ASN B O 1
ATOM 2223 N N . TYR B 2 87 ? 36.18434 19.50339 -4.19570 1.000 16.98729 83 TYR B N 1
ATOM 2224 C CA . TYR B 2 87 ? 37.09989 20.38179 -3.46857 1.000 19.67976 83 TYR B CA 1
ATOM 2225 C C . TYR B 2 87 ? 37.46156 21.60149 -4.30495 1.000 19.74472 83 TYR B C 1
ATOM 2226 O O . TYR B 2 87 ? 37.47140 22.73323 -3.80457 1.000 22.13841 83 TYR B O 1
ATOM 2235 N N . GLY B 2 88 ? 37.77979 21.38400 -5.58339 1.000 19.43293 84 GLY B N 1
ATOM 2236 C CA . GLY B 2 88 ? 38.17040 22.48685 -6.44339 1.000 19.44319 84 GLY B CA 1
ATOM 2237 C C . GLY B 2 88 ? 37.01549 23.40300 -6.79586 1.000 23.44928 84 GLY B C 1
ATOM 2238 O O . GLY B 2 88 ? 37.22267 24.59154 -7.06041 1.000 22.02100 84 GLY B O 1
ATOM 2239 N N . VAL B 2 89 ? 35.79437 22.86694 -6.81037 1.000 16.76491 85 VAL B N 1
ATOM 2240 C CA . VAL B 2 89 ? 34.60715 23.67899 -7.08338 1.000 17.25665 85 VAL B CA 1
ATOM 2241 C C . VAL B 2 89 ? 34.47352 24.79977 -6.06103 1.000 17.82067 85 VAL B C 1
ATOM 2242 O O . VAL B 2 89 ? 34.30087 25.97189 -6.41432 1.000 20.44015 85 VAL B O 1
ATOM 2246 N N . GLY B 2 90 ? 34.54137 24.45536 -4.77819 1.000 17.39822 86 GLY B N 1
ATOM 2247 C CA . GLY B 2 90 ? 34.26006 25.40674 -3.72293 1.000 19.79612 86 GLY B CA 1
ATOM 2248 C C . GLY B 2 90 ? 35.44332 25.92005 -2.93665 1.000 22.79619 86 GLY B C 1
ATOM 2249 O O . GLY B 2 90 ? 35.23879 26.62955 -1.94239 1.000 20.13433 86 GLY B O 1
ATOM 2250 N N . GLU B 2 91 ? 36.67761 25.61552 -3.35148 1.000 18.12163 87 GLU B N 1
ATOM 2251 C CA . GLU B 2 91 ? 37.84435 25.93716 -2.53605 1.000 18.08428 87 GLU B CA 1
ATOM 2252 C C . GLU B 2 91 ? 37.89137 27.41584 -2.16968 1.000 24.31629 87 GLU B C 1
ATOM 2253 O O . GLU B 2 91 ? 38.26459 27.77236 -1.04573 1.000 22.93903 87 GLU B O 1
ATOM 2259 N N . SER B 2 92 ? 37.52609 28.29308 -3.10797 1.000 23.59336 88 SER B N 1
ATOM 2260 C CA . SER B 2 92 ? 37.73359 29.72140 -2.89979 1.000 23.39113 88 SER B CA 1
ATOM 2261 C C . SER B 2 92 ? 36.76293 30.31235 -1.88466 1.000 25.94578 88 SER B C 1
ATOM 2262 O O . SER B 2 92 ? 37.06943 31.34799 -1.27951 1.000 27.05992 88 SER B O 1
ATOM 2265 N N . PHE B 2 93 ? 35.59056 29.70466 -1.69110 1.000 20.08808 89 PHE B N 1
ATOM 2266 C CA . PHE B 2 93 ? 34.59868 30.28281 -0.78763 1.000 23.65307 89 PHE B CA 1
ATOM 2267 C C . PHE B 2 93 ? 34.28998 29.38500 0.40415 1.000 22.04050 89 PHE B C 1
ATOM 2268 O O . PHE B 2 93 ? 33.36093 29.67374 1.16579 1.000 18.61468 89 PHE B O 1
ATOM 2276 N N . THR B 2 94 ? 35.04543 28.30007 0.57843 1.000 21.74484 90 THR B N 1
ATOM 2277 C CA . THR B 2 94 ? 34.92222 27.44251 1.75395 1.000 22.80150 90 THR B CA 1
ATOM 2278 C C . THR B 2 94 ? 36.27389 27.33045 2.44759 1.000 19.12345 90 THR B C 1
ATOM 2279 O O . THR B 2 94 ? 36.46621 27.92532 3.50855 1.000 18.48876 90 THR B O 1
ATOM 2283 N N . VAL B 2 95 ? 37.22051 26.59412 1.86237 1.000 17.83078 91 VAL B N 1
ATOM 2284 C CA . VAL B 2 95 ? 38.56374 26.46962 2.42451 1.000 21.25586 91 VAL B CA 1
ATOM 2285 C C . VAL B 2 95 ? 39.16270 27.84519 2.69948 1.000 27.00488 91 VAL B C 1
ATOM 2286 O O . VAL B 2 95 ? 39.69895 28.10189 3.78468 1.000 23.48987 91 VAL B O 1
ATOM 2290 N N . GLN B 2 96 ? 39.05584 28.75840 1.72937 1.000 21.37073 92 GLN B N 1
ATOM 2291 C CA . GLN B 2 96 ? 39.65497 30.08974 1.81188 1.000 22.80484 92 GLN B CA 1
ATOM 2292 C C . GLN B 2 96 ? 38.76025 31.13174 2.47953 1.000 20.70638 92 GLN B C 1
ATOM 2293 O O . GLN B 2 96 ? 39.16501 32.29711 2.57880 1.000 25.27277 92 GLN B O 1
ATOM 2299 N N . ARG B 2 97 ? 37.57011 30.75348 2.93994 1.000 18.73896 93 ARG B N 1
ATOM 2300 C CA . ARG B 2 97 ? 36.67238 31.71215 3.57684 1.000 18.50227 93 ARG B CA 1
ATOM 2301 C C . ARG B 2 97 ? 37.28052 32.26528 4.85875 1.000 20.41247 93 ARG B C 1
ATOM 2302 O O . ARG B 2 97 ? 37.70133 31.50598 5.73675 1.000 19.77783 93 ARG B O 1
ATOM 2310 N N . ARG B 2 98 ? 37.30721 33.59449 4.97049 1.000 17.94280 94 ARG B N 1
ATOM 2311 C CA A ARG B 2 98 ? 37.77150 34.26353 6.17793 0.560 18.67090 94 ARG B CA 1
ATOM 2312 C CA B ARG B 2 98 ? 37.79458 34.28646 6.16030 0.440 18.73617 94 ARG B CA 1
ATOM 2313 C C . ARG B 2 98 ? 36.84163 35.43623 6.44465 1.000 22.41630 94 ARG B C 1
ATOM 2314 O O . ARG B 2 98 ? 36.62644 36.28133 5.56963 1.000 21.12776 94 ARG B O 1
ATOM 2329 N N . VAL B 2 99 ? 36.26427 35.46370 7.64213 1.000 17.44571 95 VAL B N 1
ATOM 2330 C CA . VAL B 2 99 ? 35.35158 36.51970 8.06545 1.000 17.32758 95 VAL B CA 1
ATOM 2331 C C . VAL B 2 99 ? 35.83908 37.04359 9.41047 1.000 17.81193 95 VAL B C 1
ATOM 2332 O O . VAL B 2 99 ? 36.01240 36.27203 10.36138 1.000 15.90199 95 VAL B O 1
ATOM 2336 N N . GLU B 2 100 ? 36.05589 38.34808 9.48366 1.000 15.13247 96 GLU B N 1
ATOM 2337 C CA . GLU B 2 100 ? 36.63295 39.01537 10.64135 1.000 11.76903 96 GLU B CA 1
ATOM 2338 C C . GLU B 2 100 ? 35.62716 39.09922 11.79678 1.000 20.75364 96 GLU B C 1
ATOM 2339 O O . GLU B 2 100 ? 34.47333 39.49188 11.59610 1.000 20.73643 96 GLU B O 1
ATOM 2345 N N . PRO B 2 101 ? 36.04476 38.74781 13.01081 1.000 18.91897 97 PRO B N 1
ATOM 2346 C CA . PRO B 2 101 ? 35.15335 38.87319 14.16846 1.000 19.85561 97 PRO B CA 1
ATOM 2347 C C . PRO B 2 101 ? 34.83660 40.32067 14.49630 1.000 22.66256 97 PRO B C 1
ATOM 2348 O O . PRO B 2 101 ? 35.66192 41.22026 14.30575 1.000 17.88949 97 PRO B O 1
ATOM 2352 N N . LYS B 2 102 ? 33.63606 40.53345 15.03746 1.000 21.84844 98 LYS B N 1
ATOM 2353 C CA . LYS B 2 102 ? 33.30511 41.76210 15.75000 1.000 15.11443 98 LYS B CA 1
ATOM 2354 C C . LYS B 2 102 ? 33.54316 41.52851 17.23852 1.000 21.05292 98 LYS B C 1
ATOM 2355 O O . LYS B 2 102 ? 33.13429 40.49816 17.78043 1.000 16.08802 98 LYS B O 1
ATOM 2361 N N . VAL B 2 103 ? 34.20562 42.47301 17.89792 1.000 17.80243 99 VAL B N 1
ATOM 2362 C CA . VAL B 2 103 ? 34.64663 42.29047 19.27659 1.000 18.40264 99 VAL B CA 1
ATOM 2363 C C . VAL B 2 103 ? 34.02357 43.38836 20.12763 1.000 16.08182 99 VAL B C 1
ATOM 2364 O O . VAL B 2 103 ? 34.14970 44.57545 19.80456 1.000 18.00692 99 VAL B O 1
ATOM 2368 N N . THR B 2 104 ? 33.34708 42.99121 21.20754 1.000 14.27279 100 THR B N 1
ATOM 2369 C CA . THR B 2 104 ? 32.67472 43.91176 22.11653 1.000 18.58769 100 THR B CA 1
ATOM 2370 C C . THR B 2 104 ? 33.02816 43.54827 23.54706 1.000 19.28878 100 THR B C 1
ATOM 2371 O O . THR B 2 104 ? 33.07287 42.36517 23.89290 1.000 19.37222 100 THR B O 1
ATOM 2375 N N . VAL B 2 105 ? 33.24799 44.56215 24.38805 1.000 16.74583 101 VAL B N 1
ATOM 2376 C CA A VAL B 2 105 ? 33.52557 44.36261 25.80316 0.660 15.77297 101 VAL B CA 1
ATOM 2377 C CA B VAL B 2 105 ? 33.51469 44.34949 25.80476 0.340 15.80858 101 VAL B CA 1
ATOM 2378 C C . VAL B 2 105 ? 32.51299 45.15820 26.61483 1.000 16.21655 101 VAL B C 1
ATOM 2379 O O . VAL B 2 105 ? 32.21689 46.31649 26.29367 1.000 18.05495 101 VAL B O 1
ATOM 2386 N N . TYR B 2 106 ? 31.97301 44.53157 27.66012 1.000 17.84071 102 TYR B N 1
ATOM 2387 C CA . TYR B 2 106 ? 30.99205 45.17667 28.52202 1.000 17.01442 102 TYR B CA 1
ATOM 2388 C C . TYR B 2 106 ? 30.98717 44.45854 29.85947 1.000 21.59165 102 TYR B C 1
ATOM 2389 O O . TYR B 2 106 ? 31.31613 43.26612 29.91843 1.000 17.29653 102 TYR B O 1
ATOM 2398 N N . PRO B 2 107 ? 30.62040 45.14304 30.93974 1.000 21.85545 103 PRO B N 1
ATOM 2399 C CA . PRO B 2 107 ? 30.41624 44.45221 32.21646 1.000 21.90061 103 PRO B CA 1
ATOM 2400 C C . PRO B 2 107 ? 29.18319 43.56447 32.16298 1.000 25.96877 103 PRO B C 1
ATOM 2401 O O . PRO B 2 107 ? 28.16611 43.91285 31.55773 1.000 20.16930 103 PRO B O 1
ATOM 2405 N N . SER B 2 108 ? 29.28458 42.39876 32.79299 1.000 21.39195 104 SER B N 1
ATOM 2406 C CA . SER B 2 108 ? 28.11115 41.55813 32.96149 1.000 21.35526 104 SER B CA 1
ATOM 2407 C C . SER B 2 108 ? 27.04317 42.30425 33.74739 1.000 18.31743 104 SER B C 1
ATOM 2408 O O . SER B 2 108 ? 27.33829 43.13076 34.61758 1.000 23.43108 104 SER B O 1
ATOM 2411 N N . LYS B 2 109 ? 25.78199 42.01494 33.42638 1.000 24.58362 105 LYS B N 1
ATOM 2412 C CA . LYS B 2 109 ? 24.69848 42.50592 34.26560 1.000 27.54794 105 LYS B CA 1
ATOM 2413 C C . LYS B 2 109 ? 24.72049 41.85906 35.64575 1.000 31.72166 105 LYS B C 1
ATOM 2414 O O . LYS B 2 109 ? 24.11866 42.39530 36.58211 1.000 31.36853 105 LYS B O 1
ATOM 2420 N N . THR B 2 110 ? 25.40114 40.72379 35.78747 1.000 27.79231 106 THR B N 1
ATOM 2421 C CA . THR B 2 110 ? 25.62682 40.09665 37.08321 1.000 29.27467 106 THR B CA 1
ATOM 2422 C C . THR B 2 110 ? 26.93022 40.63508 37.65385 1.000 22.83395 106 THR B C 1
ATOM 2423 O O . THR B 2 110 ? 27.99291 40.45017 37.05558 1.000 25.29817 106 THR B O 1
ATOM 2427 N N . GLN B 2 111 ? 26.84997 41.30623 38.79805 1.000 28.22512 107 GLN B N 1
ATOM 2428 C CA . GLN B 2 111 ? 28.02918 41.82266 39.48948 1.000 25.56797 107 GLN B CA 1
ATOM 2429 C C . GLN B 2 111 ? 27.95129 41.36162 40.93531 1.000 29.43432 107 GLN B C 1
ATOM 2430 O O . GLN B 2 111 ? 27.38293 42.05075 41.79140 1.000 30.49306 107 GLN B O 1
ATOM 2436 N N . PRO B 2 112 ? 28.52485 40.19511 41.24463 1.000 33.24002 108 PRO B N 1
ATOM 2437 C CA . PRO B 2 112 ? 28.27153 39.57314 42.55250 1.000 31.92092 108 PRO B CA 1
ATOM 2438 C C . PRO B 2 112 ? 29.08377 40.14473 43.70419 1.000 32.35245 108 PRO B C 1
ATOM 2439 O O . PRO B 2 112 ? 28.66406 39.98778 44.85657 1.000 38.93069 108 PRO B O 1
ATOM 2443 N N . LEU B 2 113 ? 30.21714 40.79319 43.45132 1.000 33.37705 109 LEU B N 1
ATOM 2444 C CA . LEU B 2 113 ? 31.14305 41.17428 44.51211 1.000 44.56174 109 LEU B CA 1
ATOM 2445 C C . LEU B 2 113 ? 31.45358 42.66261 44.44532 1.000 30.62744 109 LEU B C 1
ATOM 2446 O O . LEU B 2 113 ? 31.80579 43.18292 43.38033 1.000 32.36107 109 LEU B O 1
ATOM 2451 N N . GLN B 2 114 ? 31.33069 43.33793 45.58654 1.000 33.92689 110 GLN B N 1
ATOM 2452 C CA . GLN B 2 114 ? 31.73882 44.73109 45.67666 1.000 41.71398 110 GLN B CA 1
ATOM 2453 C C . GLN B 2 114 ? 33.22359 44.86068 45.35348 1.000 39.37103 110 GLN B C 1
ATOM 2454 O O . GLN B 2 114 ? 34.02055 43.95125 45.60289 1.000 38.95290 110 GLN B O 1
ATOM 2460 N N . HIS B 2 115 ? 33.58466 45.99946 44.77005 1.000 32.50720 111 HIS B N 1
ATOM 2461 C CA . HIS B 2 115 ? 34.94574 46.32790 44.36051 1.000 32.28225 111 HIS B CA 1
ATOM 2462 C C . HIS B 2 115 ? 35.47014 45.39866 43.27424 1.000 38.55192 111 HIS B C 1
ATOM 2463 O O . HIS B 2 115 ? 36.66943 45.41772 42.97884 1.000 33.59743 111 HIS B O 1
ATOM 2470 N N . HIS B 2 116 ? 34.60469 44.58250 42.67468 1.000 29.82054 112 HIS B N 1
ATOM 2471 C CA . HIS B 2 116 ? 34.95953 43.75678 41.53195 1.000 23.83776 112 HIS B CA 1
ATOM 2472 C C . HIS B 2 116 ? 34.12937 44.17628 40.32784 1.000 20.09518 112 HIS B C 1
ATOM 2473 O O . HIS B 2 116 ? 33.03984 44.73990 40.46701 1.000 27.10639 112 HIS B O 1
ATOM 2480 N N . ASN B 2 117 ? 34.65105 43.89042 39.14230 1.000 19.80277 113 ASN B N 1
ATOM 2481 C CA . ASN B 2 117 ? 33.92741 44.12114 37.89792 1.000 18.12110 113 ASN B CA 1
ATOM 2482 C C . ASN B 2 117 ? 34.09480 42.89900 37.01212 1.000 20.19109 113 ASN B C 1
ATOM 2483 O O . ASN B 2 117 ? 35.18134 42.65926 36.47201 1.000 20.83459 113 ASN B O 1
ATOM 2488 N N . LEU B 2 118 ? 33.01532 42.14376 36.85025 1.000 17.02890 114 LEU B N 1
ATOM 2489 C CA . LEU B 2 118 ? 33.00155 41.00890 35.93774 1.000 15.90591 114 LEU B CA 1
ATOM 2490 C C . LEU B 2 118 ? 32.85580 41.52445 34.50981 1.000 15.84374 114 LEU B C 1
ATOM 2491 O O . LEU B 2 118 ? 31.81708 42.08751 34.15152 1.000 21.26046 114 LEU B O 1
ATOM 2496 N N . LEU B 2 119 ? 33.88299 41.32142 33.68566 1.000 15.10198 115 LEU B N 1
ATOM 2497 C CA . LEU B 2 119 ? 33.88950 41.81189 32.31497 1.000 13.89756 115 LEU B CA 1
ATOM 2498 C C . LEU B 2 119 ? 33.58192 40.67678 31.35299 1.000 19.92105 115 LEU B C 1
ATOM 2499 O O . LEU B 2 119 ? 33.95876 39.52604 31.58429 1.000 18.31761 115 LEU B O 1
ATOM 2504 N N . VAL B 2 120 ? 32.91520 41.02314 30.25435 1.000 15.88990 116 VAL B N 1
ATOM 2505 C CA . VAL B 2 120 ? 32.53697 40.07825 29.21109 1.000 15.08943 116 VAL B CA 1
ATOM 2506 C C . VAL B 2 120 ? 33.16911 40.54283 27.91294 1.000 15.04456 116 VAL B C 1
ATOM 2507 O O . VAL B 2 120 ? 33.06608 41.71981 27.56206 1.000 17.22476 116 VAL B O 1
ATOM 2511 N N . CYS B 2 121 ? 33.83046 39.63432 27.21165 1.000 14.83514 117 CYS B N 1
ATOM 2512 C CA . CYS B 2 121 ? 34.28131 39.89977 25.85192 1.000 17.07154 117 CYS B CA 1
ATOM 2513 C C . CYS B 2 121 ? 33.50085 39.00504 24.89881 1.000 19.28381 117 CYS B C 1
ATOM 2514 O O . CYS B 2 121 ? 33.63660 37.77644 24.93674 1.000 17.24099 117 CYS B O 1
ATOM 2517 N N . SER B 2 122 ? 32.67518 39.62474 24.06249 1.000 13.81430 118 SER B N 1
ATOM 2518 C CA . SER B 2 122 ? 31.89465 38.92897 23.04988 1.000 13.59958 118 SER B CA 1
ATOM 2519 C C . SER B 2 122 ? 32.62269 39.01141 21.71280 1.000 19.04806 118 SER B C 1
ATOM 2520 O O . SER B 2 122 ? 32.91057 40.10800 21.22852 1.000 17.60764 118 SER B O 1
ATOM 2523 N N . VAL B 2 123 ? 32.89237 37.86081 21.10707 1.000 13.50310 119 VAL B N 1
ATOM 2524 C CA . VAL B 2 123 ? 33.55232 37.78819 19.80571 1.000 12.98953 119 VAL B CA 1
ATOM 2525 C C . VAL B 2 123 ? 32.58857 37.07546 18.87390 1.000 12.96893 119 VAL B C 1
ATOM 2526 O O . VAL B 2 123 ? 32.33400 35.88279 19.05618 1.000 15.80168 119 VAL B O 1
ATOM 2530 N N . SER B 2 124 ? 32.04600 37.79059 17.88561 1.000 16.34355 120 SER B N 1
ATOM 2531 C CA . SER B 2 124 ? 30.94806 37.25428 17.08917 1.000 17.68760 120 SER B CA 1
ATOM 2532 C C . SER B 2 124 ? 31.18964 37.41536 15.59560 1.000 20.15363 120 SER B C 1
ATOM 2533 O O . SER B 2 124 ? 31.87575 38.33527 15.14323 1.000 19.62753 120 SER B O 1
ATOM 2536 N N . GLY B 2 125 ? 30.59754 36.50305 14.83504 1.000 16.28395 121 GLY B N 1
ATOM 2537 C CA . GLY B 2 125 ? 30.53843 36.63927 13.39370 1.000 17.55202 121 GLY B CA 1
ATOM 2538 C C . GLY B 2 125 ? 31.77429 36.21986 12.63367 1.000 20.76330 121 GLY B C 1
ATOM 2539 O O . GLY B 2 125 ? 32.00221 36.71884 11.52836 1.000 22.06282 121 GLY B O 1
ATOM 2540 N N . PHE B 2 126 ? 32.58438 35.31755 13.17860 1.000 17.89624 122 PHE B N 1
ATOM 2541 C CA . PHE B 2 126 ? 33.85527 35.00109 12.54482 1.000 17.28208 122 PHE B CA 1
ATOM 2542 C C . PHE B 2 126 ? 33.84321 33.63492 11.87075 1.000 17.12863 122 PHE B C 1
ATOM 2543 O O . PHE B 2 126 ? 33.0163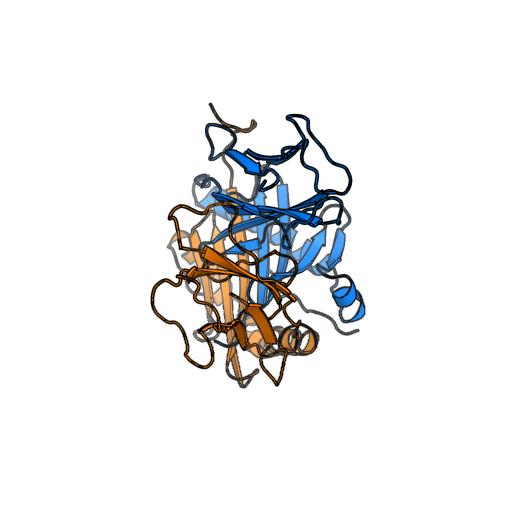9 32.77020 12.16579 1.000 18.28018 122 PHE B O 1
ATOM 2551 N N . TYR B 2 127 ? 34.78069 33.47010 10.92661 1.000 16.65842 123 TYR B N 1
ATOM 2552 C CA . TYR B 2 127 ? 35.00865 32.21249 10.23072 1.000 14.72955 123 TYR B CA 1
ATOM 2553 C C . TYR B 2 127 ? 36.44192 32.21953 9.72616 1.000 15.08438 123 TYR B C 1
ATOM 2554 O O . TYR B 2 127 ? 36.89474 33.25995 9.22798 1.000 15.07670 123 TYR B O 1
ATOM 2563 N N . PRO B 2 128 ? 37.18287 31.10174 9.82162 1.000 15.34704 124 PRO B N 1
ATOM 2564 C CA . PRO B 2 128 ? 36.79791 29.80435 10.39376 1.000 14.08878 124 PRO B CA 1
ATOM 2565 C C . PRO B 2 128 ? 36.85498 29.79724 11.92666 1.000 20.62779 124 PRO B C 1
ATOM 2566 O O . PRO B 2 128 ? 36.99610 30.85603 12.54812 1.000 18.32594 124 PRO B O 1
ATOM 2570 N N . GLY B 2 129 ? 36.74537 28.61114 12.53268 1.000 14.81818 125 GLY B N 1
ATOM 2571 C CA . GLY B 2 129 ? 36.53860 28.53782 13.96984 1.000 16.78113 125 GLY B CA 1
ATOM 2572 C C . GLY B 2 129 ? 37.78766 28.69785 14.80449 1.000 20.35395 125 GLY B C 1
ATOM 2573 O O . GLY B 2 129 ? 37.69556 29.05154 15.98445 1.000 22.05634 125 GLY B O 1
ATOM 2574 N N . SER B 2 130 ? 38.96064 28.45479 14.22211 1.000 14.43026 126 SER B N 1
ATOM 2575 C CA . SER B 2 130 ? 40.20134 28.59182 14.97717 1.000 17.52909 126 SER B CA 1
ATOM 2576 C C . SER B 2 130 ? 40.39178 30.03932 15.40882 1.000 20.08357 126 SER B C 1
ATOM 2577 O O . SER B 2 130 ? 40.37301 30.95514 14.57926 1.000 18.95239 126 SER B O 1
ATOM 2580 N N . ILE B 2 131 ? 40.57454 30.24751 16.71241 1.000 15.80545 127 ILE B N 1
ATOM 2581 C CA . ILE B 2 131 ? 40.60637 31.59151 17.27682 1.000 14.95711 127 ILE B CA 1
ATOM 2582 C C . ILE B 2 131 ? 41.25578 31.51077 18.64689 1.000 17.13177 127 ILE B C 1
ATOM 2583 O O . ILE B 2 131 ? 41.24704 30.45976 19.29343 1.000 17.22944 127 ILE B O 1
ATOM 2588 N N . GLU B 2 132 ? 41.84659 32.62214 19.07476 1.000 14.68590 128 GLU B N 1
ATOM 2589 C CA . GLU B 2 132 ? 42.29885 32.81299 20.44649 1.000 15.95898 128 GLU B CA 1
ATOM 2590 C C . GLU B 2 132 ? 41.68599 34.10707 20.95170 1.000 18.03486 128 GLU B C 1
ATOM 2591 O O . GLU B 2 132 ? 41.77654 35.13975 20.27954 1.000 15.61512 128 GLU B O 1
ATOM 2597 N N . VAL B 2 133 ? 41.06188 34.05349 22.12238 1.000 17.03565 129 VAL B N 1
ATOM 2598 C CA . VAL B 2 133 ? 40.48329 35.22952 22.76556 1.000 18.94335 129 VAL B CA 1
ATOM 2599 C C . VAL B 2 133 ? 41.13557 35.32847 24.13032 1.000 15.96195 129 VAL B C 1
ATOM 2600 O O . VAL B 2 133 ? 41.01277 34.40602 24.94343 1.000 17.44294 129 VAL B O 1
ATOM 2604 N N . ARG B 2 134 ? 41.84736 36.42928 24.37324 1.000 15.00545 130 ARG B N 1
ATOM 2605 C CA . ARG B 2 134 ? 42.73298 36.53559 25.52182 1.000 15.34654 130 ARG B CA 1
ATOM 2606 C C . ARG B 2 134 ? 42.53769 37.86884 26.22070 1.000 17.30271 130 ARG B C 1
ATOM 2607 O O . ARG B 2 134 ? 42.34286 38.89773 25.57409 1.000 21.06756 130 ARG B O 1
ATOM 2615 N N . TRP B 2 135 ? 42.60928 37.83985 27.54053 1.000 16.39638 131 TRP B N 1
ATOM 2616 C CA . TRP B 2 135 ? 42.46011 39.02833 28.36000 1.000 13.77032 131 TRP B CA 1
ATOM 2617 C C . TRP B 2 135 ? 43.82932 39.51196 28.80940 1.000 15.79578 131 TRP B C 1
ATOM 2618 O O . TRP B 2 135 ? 44.68646 38.71673 29.20078 1.000 16.62420 131 TRP B O 1
ATOM 2629 N N . PHE B 2 136 ? 44.01818 40.82427 28.77138 1.000 16.28860 132 PHE B N 1
ATOM 2630 C CA . PHE B 2 136 ? 45.22885 41.46072 29.25064 1.000 12.71241 132 PHE B CA 1
ATOM 2631 C C . PHE B 2 136 ? 44.87196 42.49939 30.29641 1.000 14.32870 132 PHE B C 1
ATOM 2632 O O . PHE B 2 136 ? 43.83723 43.16532 30.19164 1.000 14.04916 132 PHE B O 1
ATOM 2640 N N . ARG B 2 137 ? 45.72804 42.62465 31.29831 1.000 12.76045 133 ARG B N 1
ATOM 2641 C CA . ARG B 2 137 ? 45.67895 43.71859 32.26071 1.000 13.05794 133 ARG B CA 1
ATOM 2642 C C . ARG B 2 137 ? 46.95093 44.52340 32.03447 1.000 18.74988 133 ARG B C 1
ATOM 2643 O O . ARG B 2 137 ? 48.05096 44.02283 32.28627 1.000 18.19248 133 ARG B O 1
ATOM 2651 N N . ASN B 2 138 ? 46.80543 45.73421 31.49868 1.000 20.32806 134 ASN B N 1
ATOM 2652 C CA . ASN B 2 138 ? 47.95306 46.52100 30.99786 1.000 16.47830 134 ASN B CA 1
ATOM 2653 C C . ASN B 2 138 ? 48.64234 45.65127 29.94667 1.000 16.75253 134 ASN B C 1
ATOM 2654 O O . ASN B 2 138 ? 47.96896 45.21453 29.00115 1.000 15.96183 134 ASN B O 1
ATOM 2659 N N . GLY B 2 139 ? 49.93407 45.36242 30.06714 1.000 17.41250 135 GLY B N 1
ATOM 2660 C CA . GLY B 2 139 ? 50.60803 44.47404 29.13839 1.000 17.83211 135 GLY B CA 1
ATOM 2661 C C . GLY B 2 139 ? 50.70256 43.02860 29.58349 1.000 23.11043 135 GLY B C 1
ATOM 2662 O O . GLY B 2 139 ? 51.39252 42.22732 28.94151 1.000 24.07394 135 GLY B O 1
ATOM 2663 N N . GLN B 2 140 ? 50.02224 42.66648 30.66099 1.000 21.66060 136 GLN B N 1
ATOM 2664 C CA . GLN B 2 140 ? 50.14564 41.35287 31.27532 1.000 18.21496 136 GLN B CA 1
ATOM 2665 C C . GLN B 2 140 ? 48.95838 40.48690 30.87839 1.000 17.74983 136 GLN B C 1
ATOM 2666 O O . GLN B 2 140 ? 47.80763 40.88529 31.06854 1.000 17.77010 136 GLN B O 1
ATOM 2672 N N . GLU B 2 141 ? 49.24185 39.30940 30.32972 1.000 18.82649 137 GLU B N 1
ATOM 2673 C CA . GLU B 2 141 ? 48.18292 38.38947 29.94231 1.000 18.45470 137 GLU B CA 1
ATOM 2674 C C . GLU B 2 141 ? 47.55445 37.79604 31.19817 1.000 18.31984 137 GLU B C 1
ATOM 2675 O O . GLU B 2 141 ? 48.26498 37.37511 32.11743 1.000 21.65225 137 GLU B O 1
ATOM 2681 N N . GLU B 2 142 ? 46.22597 37.77894 31.24489 1.000 17.22844 138 GLU B N 1
ATOM 2682 C CA . GLU B 2 142 ? 45.49104 37.26591 32.39421 1.000 21.40773 138 GLU B CA 1
ATOM 2683 C C . GLU B 2 142 ? 45.14817 35.80709 32.14108 1.000 28.17554 138 GLU B C 1
ATOM 2684 O O . GLU B 2 142 ? 44.46371 35.49043 31.16521 1.000 34.75592 138 GLU B O 1
ATOM 2690 N N . LYS B 2 143 ? 45.60288 34.92811 33.02562 1.000 37.36280 139 LYS B N 1
ATOM 2691 C CA . LYS B 2 143 ? 45.26972 33.51406 32.94753 1.000 41.88061 139 LYS B CA 1
ATOM 2692 C C . LYS B 2 143 ? 44.31593 33.06758 34.04490 1.000 45.51750 139 LYS B C 1
ATOM 2693 O O . LYS B 2 143 ? 43.48497 32.18729 33.80812 1.000 55.60694 139 LYS B O 1
ATOM 2699 N N . ALA B 2 144 ? 44.39116 33.67951 35.22197 1.000 37.51700 140 ALA B N 1
ATOM 2700 C CA . ALA B 2 144 ? 43.48849 33.35770 36.31461 1.000 38.73052 140 ALA B CA 1
ATOM 2701 C C . ALA B 2 144 ? 42.14374 34.04764 36.13083 1.000 33.84286 140 ALA B C 1
ATOM 2702 O O . ALA B 2 144 ? 42.05254 35.14342 35.57136 1.000 31.26177 140 ALA B O 1
ATOM 2704 N N . GLY B 2 145 ? 41.09207 33.38830 36.61203 1.000 33.18278 141 GLY B N 1
ATOM 2705 C CA . GLY B 2 145 ? 39.77809 33.99403 36.63692 1.000 28.58254 141 GLY B CA 1
ATOM 2706 C C . GLY B 2 145 ? 39.10689 34.14843 35.29241 1.000 26.29426 141 GLY B C 1
ATOM 2707 O O . GLY B 2 145 ? 38.23639 35.00985 35.14898 1.000 28.09702 141 GLY B O 1
ATOM 2708 N N . VAL B 2 146 ? 39.50273 33.36608 34.29127 1.000 21.18538 142 VAL B N 1
ATOM 2709 C CA . VAL B 2 146 ? 38.93405 33.45492 32.94841 1.000 18.74091 142 VAL B CA 1
ATOM 2710 C C . VAL B 2 146 ? 38.06042 32.23342 32.69961 1.000 20.59147 142 VAL B C 1
ATOM 2711 O O . VAL B 2 146 ? 38.42981 31.10757 33.06045 1.000 22.87152 142 VAL B O 1
ATOM 2715 N N . VAL B 2 147 ? 36.88881 32.46484 32.10740 1.000 18.52265 143 VAL B N 1
ATOM 2716 C CA A VAL B 2 147 ? 35.99858 31.39098 31.69690 0.310 19.42698 143 VAL B CA 1
ATOM 2717 C CA B VAL B 2 147 ? 35.94755 31.41466 31.71276 0.690 19.43924 143 VAL B CA 1
ATOM 2718 C C . VAL B 2 147 ? 35.55915 31.65984 30.26609 1.000 16.58730 143 VAL B C 1
ATOM 2719 O O . VAL B 2 147 ? 35.19265 32.78545 29.91184 1.000 17.02827 143 VAL B O 1
ATOM 2726 N N . SER B 2 148 ? 35.60182 30.61649 29.43633 1.000 15.72054 144 SER B N 1
ATOM 2727 C CA . SER B 2 148 ? 35.17119 30.73355 28.05129 1.000 17.61904 144 SER B CA 1
ATOM 2728 C C . SER B 2 148 ? 34.00375 29.79707 27.77503 1.000 20.30314 144 SER B C 1
ATOM 2729 O O . SER B 2 148 ? 33.94126 28.69393 28.32372 1.000 21.87395 144 SER B O 1
ATOM 2732 N N . THR B 2 149 ? 33.08121 30.24252 26.91286 1.000 18.14020 145 THR B N 1
ATOM 2733 C CA . THR B 2 149 ? 32.03548 29.35538 26.40920 1.000 22.63014 145 THR B CA 1
ATOM 2734 C C . THR B 2 149 ? 32.53664 28.37579 25.35661 1.000 21.75416 145 THR B C 1
ATOM 2735 O O . THR B 2 149 ? 31.80773 27.44246 25.01738 1.000 27.26500 145 THR B O 1
ATOM 2739 N N . GLY B 2 150 ? 33.73786 28.55746 24.82623 1.000 18.78280 146 GLY B N 1
ATOM 2740 C CA . GLY B 2 150 ? 34.13083 27.79054 23.65585 1.000 26.53316 146 GLY B CA 1
ATOM 2741 C C . GLY B 2 150 ? 33.41437 28.27273 22.39294 1.000 24.77025 146 GLY B C 1
ATOM 2742 O O . GLY B 2 150 ? 32.66916 29.25043 22.38905 1.000 23.69324 146 GLY B O 1
ATOM 2743 N N . LEU B 2 151 ? 33.65513 27.54516 21.30486 1.000 19.58323 147 LEU B N 1
ATOM 2744 C CA . LEU B 2 151 ? 33.06175 27.89946 20.02114 1.000 18.97594 147 LEU B CA 1
ATOM 2745 C C . LEU B 2 151 ? 31.57567 27.57653 19.99752 1.000 16.06252 147 LEU B C 1
ATOM 2746 O O . LEU B 2 151 ? 31.15030 26.50254 20.43016 1.000 18.97903 147 LEU B O 1
ATOM 2751 N N . ILE B 2 152 ? 30.79437 28.49329 19.43765 1.000 16.18778 148 ILE B N 1
ATOM 2752 C CA . ILE B 2 152 ? 29.37503 28.28377 19.18735 1.000 19.72245 148 ILE B CA 1
ATOM 2753 C C . ILE B 2 152 ? 29.13869 28.48528 17.69745 1.000 16.51721 148 ILE B C 1
ATOM 2754 O O . ILE B 2 152 ? 29.48315 29.53624 17.15178 1.000 17.18461 148 ILE B O 1
ATOM 2759 N N . GLN B 2 153 ? 28.57173 27.48117 17.03729 1.000 18.55631 149 GLN B N 1
ATOM 2760 C CA . GLN B 2 153 ? 28.22015 27.59703 15.62788 1.000 17.74128 149 GLN B CA 1
ATOM 2761 C C . GLN B 2 153 ? 26.86101 28.28342 15.51280 1.000 19.77398 149 GLN B C 1
ATOM 2762 O O . GLN B 2 153 ? 25.90752 27.87579 16.17658 1.000 20.23030 149 GLN B O 1
ATOM 2768 N N . ASN B 2 154 ? 26.77555 29.32742 14.67903 1.000 17.79394 150 ASN B N 1
ATOM 2769 C CA . ASN B 2 154 ? 25.51308 30.04269 14.46548 1.000 16.13699 150 ASN B CA 1
ATOM 2770 C C . ASN B 2 154 ? 24.64637 29.44647 13.36113 1.000 15.49752 150 ASN B C 1
ATOM 2771 O O . ASN B 2 154 ? 23.46568 29.81636 13.25991 1.000 18.15499 150 ASN B O 1
ATOM 2776 N N . GLY B 2 155 ? 25.19396 28.54445 12.54157 1.000 17.17523 151 GLY B N 1
ATOM 2777 C CA . GLY B 2 155 ? 24.45602 27.90871 11.46762 1.000 14.07373 151 GLY B CA 1
ATOM 2778 C C . GLY B 2 155 ? 24.52665 28.61947 10.13528 1.000 17.17605 151 GLY B C 1
ATOM 2779 O O . GLY B 2 155 ? 24.03192 28.07961 9.13369 1.000 21.80663 151 GLY B O 1
ATOM 2780 N N . ASP B 2 156 ? 25.11656 29.80801 10.09164 1.000 15.07420 152 ASP B N 1
ATOM 2781 C CA . ASP B 2 156 ? 25.15174 30.65093 8.90299 1.000 17.90441 152 ASP B CA 1
ATOM 2782 C C . ASP B 2 156 ? 26.58336 30.88573 8.42963 1.000 15.05443 152 ASP B C 1
ATOM 2783 O O . ASP B 2 156 ? 26.88663 31.93581 7.85730 1.000 17.14336 152 ASP B O 1
ATOM 2788 N N . TRP B 2 157 ? 27.47637 29.92662 8.69244 1.000 14.28914 153 TRP B N 1
ATOM 2789 C CA . TRP B 2 157 ? 28.89803 30.03250 8.35640 1.000 14.73379 153 TRP B CA 1
ATOM 2790 C C . TRP B 2 157 ? 29.60436 31.11971 9.17021 1.000 19.64589 153 TRP B C 1
ATOM 2791 O O . TRP B 2 157 ? 30.57433 31.72271 8.70550 1.000 15.80305 153 TRP B O 1
ATOM 2802 N N . THR B 2 158 ? 29.12567 31.38465 10.38699 1.000 19.40147 154 THR B N 1
ATOM 2803 C CA . THR B 2 158 ? 29.86191 32.17593 11.36698 1.000 14.03221 154 THR B CA 1
ATOM 2804 C C . THR B 2 158 ? 29.82390 31.46867 12.71053 1.000 17.07796 154 THR B C 1
ATOM 2805 O O . THR B 2 158 ? 28.94243 30.64718 12.98269 1.000 16.71782 154 THR B O 1
ATOM 2809 N N . PHE B 2 159 ? 30.78988 31.82433 13.55073 1.000 15.74542 155 PHE B N 1
ATOM 2810 C CA . PHE B 2 159 ? 30.89583 31.35401 14.92119 1.000 17.12240 155 PHE B CA 1
ATOM 2811 C C . PHE B 2 159 ? 30.83670 32.54879 15.86506 1.000 18.88875 155 PHE B C 1
ATOM 2812 O O . PHE B 2 159 ? 31.03336 33.69907 15.46085 1.000 17.18940 155 PHE B O 1
ATOM 2820 N N . GLN B 2 160 ? 30.60201 32.26090 17.14267 1.000 12.33116 156 GLN B N 1
ATOM 2821 C CA . GLN B 2 160 ? 30.78977 33.26795 18.17579 1.000 13.97740 156 GLN B CA 1
ATOM 2822 C C . GLN B 2 160 ? 31.28737 32.58010 19.43141 1.000 19.05931 156 GLN B C 1
ATOM 2823 O O . GLN B 2 160 ? 31.23174 31.35367 19.55646 1.000 16.59041 156 GLN B O 1
ATOM 2829 N N . THR B 2 161 ? 31.78830 33.39160 20.35966 1.000 17.14557 157 THR B N 1
ATOM 2830 C CA . THR B 2 161 ? 32.27118 32.88707 21.63669 1.000 15.41538 157 THR B CA 1
ATOM 2831 C C . THR B 2 161 ? 32.23949 34.03241 22.63745 1.000 19.49736 157 THR B C 1
ATOM 2832 O O . THR B 2 161 ? 32.19397 35.20660 22.26372 1.000 19.70945 157 THR B O 1
ATOM 2836 N N . LEU B 2 162 ? 32.24178 33.66981 23.91539 1.000 15.60441 158 LEU B N 1
ATOM 2837 C CA . LEU B 2 162 ? 32.12401 34.61896 25.01289 1.000 16.14957 158 LEU B CA 1
ATOM 2838 C C . LEU B 2 162 ? 33.18320 34.25851 26.04179 1.000 21.11750 158 LEU B C 1
ATOM 2839 O O . LEU B 2 162 ? 33.24044 33.11099 26.48846 1.000 18.98449 158 LEU B O 1
ATOM 2844 N N . VAL B 2 163 ? 34.01053 35.22451 26.43061 1.000 15.10083 159 VAL B N 1
ATOM 2845 C CA . VAL B 2 163 ? 35.06107 34.98730 27.41179 1.000 14.92590 159 VAL B CA 1
ATOM 2846 C C . VAL B 2 163 ? 34.93377 36.04834 28.50232 1.000 15.59656 159 VAL B C 1
ATOM 2847 O O . VAL B 2 163 ? 34.91420 37.24661 28.20497 1.000 18.59115 159 VAL B O 1
ATOM 2851 N N . MET B 2 164 ? 34.84946 35.60957 29.75713 1.000 13.83058 160 MET B N 1
ATOM 2852 C CA . MET B 2 164 ? 34.63505 36.49677 30.89134 1.000 13.44788 160 MET B CA 1
ATOM 2853 C C . MET B 2 164 ? 35.83948 36.51465 31.81827 1.000 19.84927 160 MET B C 1
ATOM 2854 O O . MET B 2 164 ? 36.57256 35.53186 31.93922 1.000 18.25238 160 MET B O 1
ATOM 2859 N N . LEU B 2 165 ? 36.01370 37.64620 32.49609 1.000 17.76330 161 LEU B N 1
ATOM 2860 C CA . LEU B 2 165 ? 37.14216 37.85536 33.39110 1.000 15.38537 161 LEU B CA 1
ATOM 2861 C C . LEU B 2 165 ? 36.64804 38.60301 34.61915 1.000 14.49536 161 LEU B C 1
ATOM 2862 O O . LEU B 2 165 ? 36.09553 39.69815 34.48991 1.000 17.46319 161 LEU B O 1
ATOM 2867 N N . GLU B 2 166 ? 36.84027 38.01924 35.79777 1.000 17.25027 162 GLU B N 1
ATOM 2868 C CA . GLU B 2 166 ? 36.62512 38.73884 37.04521 1.000 22.55737 162 GLU B CA 1
ATOM 2869 C C . GLU B 2 166 ? 37.80292 39.67532 37.28659 1.000 25.05631 162 GL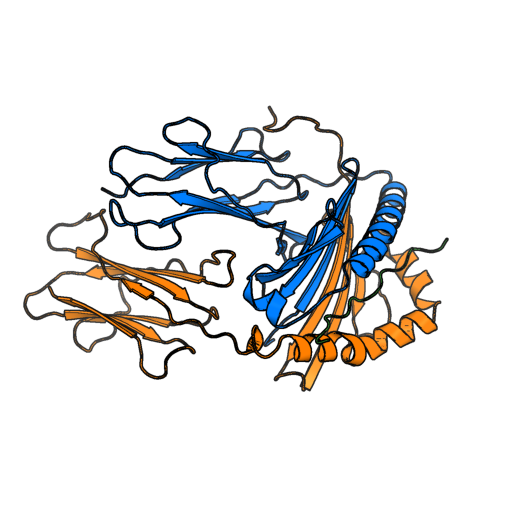U B C 1
ATOM 2870 O O . GLU B 2 166 ? 38.95525 39.23461 37.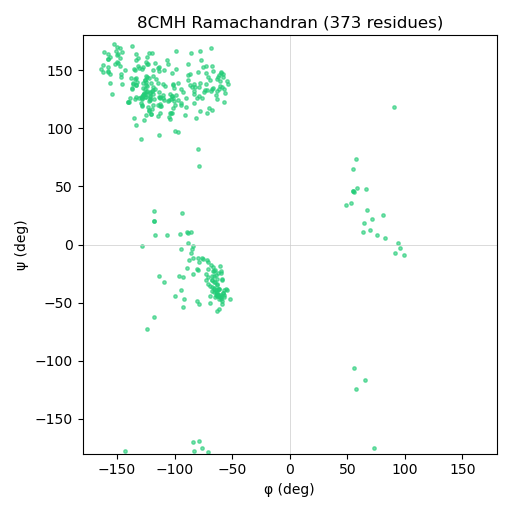27762 1.000 27.14491 162 GLU B O 1
ATOM 2876 N N . THR B 2 167 ? 37.52465 40.96536 37.49500 1.000 20.99170 163 THR B N 1
ATOM 2877 C CA . THR B 2 167 ? 38.58351 41.94333 37.72640 1.000 19.23151 163 THR B CA 1
ATOM 2878 C C . THR B 2 167 ? 38.37579 42.65752 39.05254 1.000 28.19065 163 THR B C 1
ATOM 2879 O O . THR B 2 167 ? 37.25253 42.76048 39.55324 1.000 21.00994 163 THR B O 1
ATOM 2883 N N . VAL B 2 168 ? 39.47848 43.15717 39.60492 1.000 23.89697 164 VAL B N 1
ATOM 2884 C CA . VAL B 2 168 ? 39.45666 44.09862 40.72040 1.000 21.90224 164 VAL B CA 1
ATOM 2885 C C . VAL B 2 168 ? 40.00532 45.39971 40.14641 1.000 26.08084 164 VAL B C 1
ATOM 2886 O O . VAL B 2 168 ? 41.23021 45.57748 40.08243 1.000 29.48107 164 VAL B O 1
ATOM 2890 N N . PRO B 2 169 ? 39.14810 46.30969 39.68465 1.000 27.26413 165 PRO B N 1
ATOM 2891 C CA . PRO B 2 169 ? 39.63747 47.48482 38.94835 1.000 30.55683 165 PRO B CA 1
ATOM 2892 C C . PRO B 2 169 ? 40.43344 48.40240 39.86202 1.000 33.29765 165 PRO B C 1
ATOM 2893 O O . PRO B 2 169 ? 40.00970 48.70869 40.97815 1.000 27.71687 165 PRO B O 1
ATOM 2897 N N . ARG B 2 170 ? 41.58856 48.84348 39.37492 1.000 26.02948 166 ARG B N 1
ATOM 2898 C CA . ARG B 2 170 ? 42.39494 49.85078 40.04639 1.000 26.30733 166 ARG B CA 1
ATOM 2899 C C . ARG B 2 170 ? 42.67304 50.99206 39.07837 1.000 22.68117 166 ARG B C 1
ATOM 2900 O O . ARG B 2 170 ? 42.89582 50.75751 37.88936 1.000 21.88656 166 ARG B O 1
ATOM 2908 N N . SER B 2 171 ? 42.65842 52.22676 39.58813 1.000 25.89429 167 SER B N 1
ATOM 2909 C CA . SER B 2 171 ? 42.90775 53.38166 38.72800 1.000 26.24205 167 SER B CA 1
ATOM 2910 C C . SER B 2 171 ? 44.26303 53.24490 38.04371 1.000 19.49404 167 SER B C 1
ATOM 2911 O O . SER B 2 171 ? 45.26551 52.91151 38.68512 1.000 30.24943 167 SER B O 1
ATOM 2914 N N . GLY B 2 172 ? 44.29203 53.50927 36.74064 1.000 23.85783 168 GLY B N 1
ATOM 2915 C CA . GLY B 2 172 ? 45.49130 53.36315 35.94322 1.000 23.08298 168 GLY B CA 1
ATOM 2916 C C . GLY B 2 17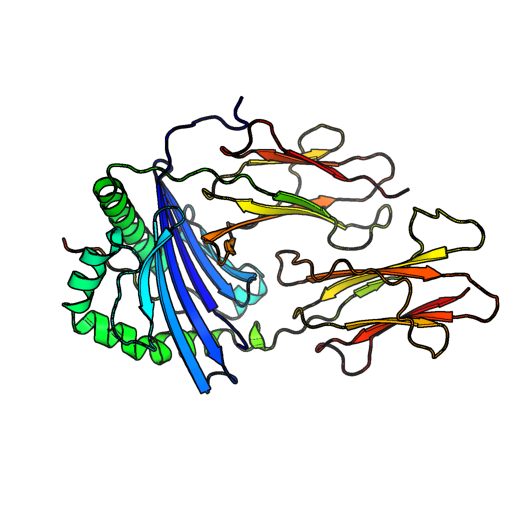2 ? 45.56528 52.07311 35.15270 1.000 18.48515 168 GLY B C 1
ATOM 2917 O O . GLY B 2 172 ? 46.46142 51.93029 34.31565 1.000 22.00934 168 GLY B O 1
ATOM 2918 N N . GLU B 2 173 ? 44.65604 51.13596 35.39463 1.000 17.58193 169 GLU B N 1
ATOM 2919 C CA . GLU B 2 173 ? 44.62968 49.87604 34.66719 1.000 15.83095 169 GLU B CA 1
ATOM 2920 C C . GLU B 2 173 ? 43.78669 50.00641 33.40570 1.000 17.70038 169 GLU B C 1
ATOM 2921 O O . GLU B 2 173 ? 42.77911 50.71510 33.38750 1.000 20.55524 169 GLU B O 1
ATOM 2927 N N . VAL B 2 174 ? 44.19718 49.30070 32.35548 1.000 16.55838 170 VAL B N 1
ATOM 2928 C CA . VAL B 2 174 ? 43.39951 49.12925 31.14721 1.000 13.75790 170 VAL B CA 1
ATOM 2929 C C . VAL B 2 174 ? 43.31203 47.63537 30.87482 1.000 19.82004 170 VAL B C 1
ATOM 2930 O O . VAL B 2 174 ? 44.33845 46.95268 30.85781 1.000 18.94208 170 VAL B O 1
ATOM 2934 N N . TYR B 2 175 ? 42.09816 47.12692 30.68779 1.000 13.16795 171 TYR B N 1
ATOM 2935 C CA . TYR B 2 175 ? 41.86801 45.71872 30.380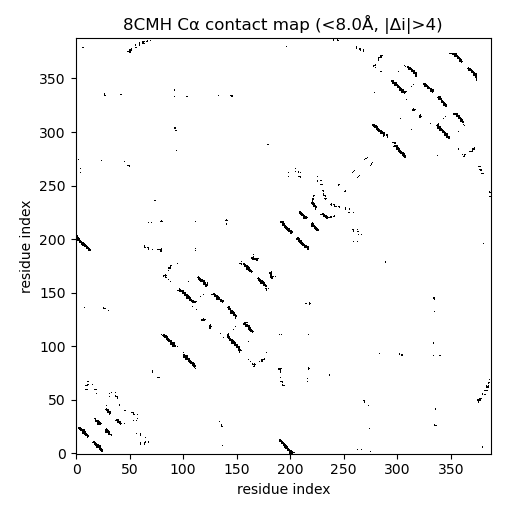10 1.000 16.93086 171 TYR B CA 1
ATOM 2936 C C . TYR B 2 175 ? 41.54219 45.57836 28.90326 1.000 19.49676 171 TYR B C 1
ATOM 2937 O O . TYR B 2 175 ? 40.66590 46.28087 28.39295 1.000 18.06116 171 TYR B O 1
ATOM 2946 N N . THR B 2 176 ? 42.23747 44.66775 28.22294 1.000 16.29935 172 THR B N 1
ATOM 2947 C CA . THR B 2 176 ? 42.07220 44.48187 26.79338 1.000 13.58984 172 THR B CA 1
ATOM 2948 C C . THR B 2 176 ? 41.60895 43.06444 26.51615 1.000 15.69153 172 THR B C 1
ATOM 2949 O O . THR B 2 176 ? 42.19582 42.10142 27.02239 1.000 14.73163 172 THR B O 1
ATOM 2953 N N . CYS B 2 177 ? 40.58485 42.94140 25.69267 1.000 14.22143 173 CYS B N 1
ATOM 2954 C CA . CYS B 2 177 ? 40.26009 41.67138 25.07165 1.000 14.17828 173 CYS B CA 1
ATOM 2955 C C . CYS B 2 177 ? 40.94654 41.66113 23.70922 1.000 17.34149 173 CYS B C 1
ATOM 2956 O O . CYS B 2 177 ? 40.69871 42.53747 22.87420 1.000 13.80405 173 CYS B O 1
ATOM 2959 N N . GLN B 2 178 ? 41.83447 40.69507 23.50216 1.000 14.73679 174 GLN B N 1
ATOM 2960 C CA . GLN B 2 178 ? 42.64895 40.60593 22.29748 1.000 10.88899 174 GLN B CA 1
ATOM 2961 C C . GLN B 2 178 ? 42.30568 39.32016 21.55961 1.000 15.24337 174 GLN B C 1
ATOM 2962 O O . GLN B 2 178 ? 42.23247 38.25415 22.17760 1.000 16.21112 174 GLN B O 1
ATOM 2968 N N . VAL B 2 179 ? 42.10961 39.41391 20.24512 1.000 14.07023 175 VAL B N 1
ATOM 2969 C CA . VAL B 2 179 ? 41.65278 38.28130 19.44007 1.000 12.28236 175 VAL B CA 1
ATOM 2970 C C . VAL B 2 179 ? 42.68694 37.99834 18.35850 1.000 16.22040 175 VAL B C 1
ATOM 2971 O O . VAL B 2 179 ? 43.03824 38.89297 17.58278 1.000 16.20895 175 VAL B O 1
ATOM 2975 N N . GLU B 2 180 ? 43.17037 36.75742 18.31374 1.000 14.68449 176 GLU B N 1
ATOM 2976 C CA . GLU B 2 180 ? 44.01736 36.25467 17.23615 1.000 16.23728 176 GLU B CA 1
ATOM 2977 C C . GLU B 2 180 ? 43.14967 35.39165 16.32432 1.000 15.87157 176 GLU B C 1
ATOM 2978 O O . GLU B 2 180 ? 42.48241 34.46783 16.80188 1.000 15.17469 176 GLU B O 1
ATOM 2984 N N . HIS B 2 181 ? 43.16340 35.67440 15.01918 1.000 13.93018 177 HIS B N 1
ATOM 2985 C CA . HIS B 2 181 ? 42.26394 34.97742 14.10295 1.000 12.98623 177 HIS B CA 1
ATOM 2986 C C . HIS B 2 181 ? 42.84641 35.01772 12.69476 1.000 18.34757 177 HIS B C 1
ATOM 2987 O O . HIS B 2 181 ? 43.49663 36.00258 12.33283 1.000 16.17016 177 HIS B O 1
ATOM 2994 N N . PRO B 2 182 ? 42.63269 33.97160 11.88112 1.000 19.50516 178 PRO B N 1
ATOM 2995 C CA . PRO B 2 182 ? 43.22116 33.95544 10.52538 1.000 22.53588 178 PRO B CA 1
ATOM 2996 C C . PRO B 2 182 ? 42.76975 35.09614 9.62382 1.000 17.60795 178 PRO B C 1
ATOM 2997 O O . PRO B 2 182 ? 43.44376 35.37274 8.62409 1.000 19.58099 178 PRO B O 1
ATOM 3001 N N . SER B 2 183 ? 41.66007 35.76194 9.93587 1.000 19.09230 179 SER B N 1
ATOM 3002 C CA . SER B 2 183 ? 41.15079 36.83776 9.09320 1.000 19.58075 179 SER B CA 1
ATOM 3003 C C . SER B 2 183 ? 41.92064 38.14391 9.23346 1.000 22.27393 179 SER B C 1
ATOM 3004 O O . SER B 2 183 ? 41.68594 39.05547 8.43174 1.000 17.51859 179 SER B O 1
ATOM 3007 N N . VAL B 2 184 ? 42.79845 38.27640 10.23180 1.000 18.82348 180 VAL B N 1
ATOM 3008 C CA . VAL B 2 184 ? 43.51633 39.52420 10.48131 1.000 15.92204 180 VAL B CA 1
ATOM 3009 C C . VAL B 2 184 ? 44.99132 39.21985 10.70994 1.000 23.62375 180 VAL B C 1
ATOM 3010 O O . VAL B 2 184 ? 45.33672 38.20859 11.33494 1.000 19.38064 180 VAL B O 1
ATOM 3014 N N . THR B 2 185 ? 45.86284 40.11235 10.21407 1.000 19.32295 181 THR B N 1
ATOM 3015 C CA . THR B 2 185 ? 47.30132 39.96208 10.38455 1.000 19.80828 181 THR B CA 1
ATOM 3016 C C . THR B 2 185 ? 47.79223 40.62067 11.65975 1.000 17.85640 181 THR B C 1
ATOM 3017 O O . THR B 2 185 ? 48.89084 40.30210 12.12638 1.000 20.54508 181 THR B O 1
ATOM 3021 N N . SER B 2 186 ? 47.01695 41.55131 12.20922 1.000 18.23058 182 SER B N 1
ATOM 3022 C CA A SER B 2 186 ? 47.25474 42.12138 13.52064 0.440 20.36014 182 SER B CA 1
ATOM 3023 C CA B SER B 2 186 ? 47.25919 42.11445 13.51964 0.560 20.34753 182 SER B CA 1
ATOM 3024 C C . SER B 2 186 ? 46.07461 41.80026 14.42691 1.000 20.84205 182 SER B C 1
ATOM 3025 O O . SER B 2 186 ? 44.92293 41.81930 13.97257 1.000 20.81490 182 SER B O 1
ATOM 3030 N N . PRO B 2 187 ? 46.31915 41.48303 15.69311 1.000 16.60155 183 PRO B N 1
ATOM 3031 C CA . PRO B 2 187 ? 45.21221 41.09487 16.57646 1.000 18.52987 183 PRO B CA 1
ATOM 3032 C C . PRO B 2 187 ? 44.19908 42.21613 16.73933 1.000 16.30750 183 PRO B C 1
ATOM 3033 O O . PRO B 2 187 ? 44.55443 43.39977 16.76028 1.000 19.64418 183 PRO B O 1
ATOM 3037 N N . LEU B 2 188 ? 42.92742 41.83536 16.86359 1.000 15.39707 184 LEU B N 1
ATOM 3038 C CA . LEU B 2 188 ? 41.88876 42.79387 17.21574 1.000 16.66462 184 LEU B CA 1
ATOM 3039 C C . LEU B 2 188 ? 41.96083 43.06652 18.70824 1.000 17.05778 184 LEU B C 1
ATOM 3040 O O . LEU B 2 188 ? 42.16436 42.14674 19.50388 1.000 17.52427 184 LEU B O 1
ATOM 3045 N N . THR B 2 189 ? 41.79603 44.32969 19.09691 1.000 16.47812 185 THR B N 1
ATOM 3046 C CA . THR B 2 189 ? 41.85725 44.67421 20.51288 1.000 15.21438 185 THR B CA 1
ATOM 3047 C C . THR B 2 189 ? 40.72814 45.62628 20.85897 1.000 18.97487 185 THR B C 1
ATOM 3048 O O . THR B 2 189 ? 40.41595 46.54970 20.09809 1.000 19.23206 185 THR B O 1
ATOM 3052 N N . VAL B 2 190 ? 40.11391 45.39059 22.00990 1.000 15.01648 186 VAL B N 1
ATOM 3053 C CA . VAL B 2 190 ? 39.06638 46.26375 22.51691 1.000 14.68629 186 VAL B CA 1
ATOM 3054 C C . VAL B 2 190 ? 39.33136 46.45020 24.00324 1.000 16.38040 186 VAL B C 1
ATOM 3055 O O . VAL B 2 190 ? 39.60736 45.47771 24.71388 1.000 16.73559 186 VAL B O 1
ATOM 3059 N N . GLU B 2 191 ? 39.25729 47.68897 24.47682 1.000 17.91750 187 GLU B N 1
ATOM 3060 C CA . GLU B 2 191 ? 39.77541 48.03398 25.79062 1.000 16.22721 187 GLU B CA 1
ATOM 3061 C C . GLU B 2 191 ? 38.66837 48.50075 26.72433 1.000 17.22578 187 GLU B C 1
ATOM 3062 O O . GLU B 2 191 ? 37.73805 49.19817 26.30519 1.000 18.13341 187 GLU B O 1
ATOM 3068 N N . TRP B 2 192 ? 38.78744 48.11103 27.99316 1.000 15.00051 188 TRP B N 1
ATOM 3069 C CA . TRP B 2 192 ? 37.95047 48.61584 29.07609 1.000 17.17492 188 TRP B CA 1
ATOM 3070 C C . TRP B 2 192 ? 38.86696 49.27632 30.09410 1.000 17.55422 188 TRP B C 1
ATOM 3071 O O . TRP B 2 192 ? 39.71943 48.60709 30.68642 1.000 18.01847 188 TRP B O 1
ATOM 3082 N N . ARG B 2 193 ? 38.70352 50.58002 30.29292 1.000 16.81425 189 ARG B N 1
ATOM 3083 C CA . ARG B 2 193 ? 39.56773 51.31825 31.20254 1.000 14.97992 189 ARG B CA 1
ATOM 3084 C C . ARG B 2 193 ? 38.94258 51.34898 32.59162 1.000 20.03815 189 ARG B C 1
ATOM 3085 O O . ARG B 2 193 ? 37.76066 51.66929 32.73974 1.000 20.27711 189 ARG B O 1
ATOM 3093 N N . ALA B 2 194 ? 39.73383 51.01445 33.60358 1.000 16.15376 190 ALA B N 1
ATOM 3094 C CA . ALA B 2 194 ? 39.23377 50.96710 34.97814 1.000 15.95648 190 ALA B CA 1
ATOM 3095 C C . ALA B 2 194 ? 39.02800 52.34777 35.59757 1.000 20.61412 190 ALA B C 1
ATOM 3096 O O . ALA B 2 194 ? 38.23077 52.50412 36.52361 1.000 24.56513 190 ALA B O 1
ATOM 3099 N N . PHE C 3 1 ? 29.89123 25.43615 -16.54867 1.000 31.29166 1 PHE C N 1
ATOM 3100 C CA . PHE C 3 1 ? 29.43475 25.66999 -15.18202 1.000 28.59477 1 PHE C CA 1
ATOM 3101 C C . PHE C 3 1 ? 30.42905 25.09990 -14.16491 1.000 26.40914 1 PHE C C 1
ATOM 3102 O O . PHE C 3 1 ? 31.18838 24.18316 -14.47589 1.000 32.96833 1 PHE C O 1
ATOM 3110 N N . ASN C 3 2 ? 30.43724 25.66986 -12.95871 1.000 23.63691 2 ASN C N 1
ATOM 3111 C CA . ASN C 3 2 ? 31.24447 25.19806 -11.83602 1.000 24.06744 2 ASN C CA 1
ATOM 3112 C C . ASN C 3 2 ? 30.31209 24.32584 -10.99974 1.000 26.24676 2 ASN C C 1
ATOM 3113 O O . ASN C 3 2 ? 29.55991 24.83517 -10.16825 1.000 24.09317 2 ASN C O 1
ATOM 3118 N N . CYS C 3 3 ? 30.36740 23.01140 -11.20958 1.000 21.51814 3 CYS C N 1
ATOM 3119 C CA A CYS C 3 3 ? 29.30129 22.10744 -10.78918 0.500 18.67948 3 CYS C CA 1
ATOM 3120 C CA B CYS C 3 3 ? 29.30690 22.10210 -10.79962 0.500 18.69406 3 CYS C CA 1
ATOM 3121 C C . CYS C 3 3 ? 29.76845 21.14402 -9.71113 1.000 18.40142 3 CYS C C 1
ATOM 3122 O O . CYS C 3 3 ? 30.74044 20.41138 -9.90262 1.000 22.48782 3 CYS C O 1
ATOM 3127 N N . TYR C 3 4 ? 29.04706 21.12957 -8.58914 1.000 16.47153 4 TYR C N 1
ATOM 3128 C CA . TYR C 3 4 ? 29.20752 20.05744 -7.61893 1.000 15.59093 4 TYR C CA 1
ATOM 3129 C C . TYR C 3 4 ? 28.67225 18.77120 -8.23401 1.000 15.91622 4 TYR C C 1
ATOM 3130 O O . TYR C 3 4 ? 27.58247 18.76758 -8.81348 1.000 17.31488 4 TYR C O 1
ATOM 3139 N N . PHE C 3 5 ? 29.45161 17.68565 -8.13987 1.000 14.71954 5 PHE C N 1
ATOM 3140 C CA . PHE C 3 5 ? 28.99666 16.38184 -8.63216 1.000 14.93842 5 PHE C CA 1
ATOM 3141 C C . PHE C 3 5 ? 28.51028 15.53487 -7.46752 1.000 20.64844 5 PHE C C 1
ATOM 3142 O O . PHE C 3 5 ? 29.19770 15.46530 -6.43933 1.000 20.36318 5 PHE C O 1
ATOM 3150 N N . PRO C 3 6 ? 27.36443 14.86827 -7.56773 1.000 18.99878 6 PRO C N 1
ATOM 3151 C CA . PRO C 3 6 ? 26.97794 13.91162 -6.53068 1.000 15.69789 6 PRO C CA 1
ATOM 3152 C C . PRO C 3 6 ? 27.54884 12.53937 -6.84401 1.000 18.92354 6 PRO C C 1
ATOM 3153 O O . PRO C 3 6 ? 27.81966 12.19534 -7.99252 1.000 18.94526 6 PRO C O 1
ATOM 3157 N N . LEU C 3 7 ? 27.71451 11.74382 -5.79803 1.000 14.97291 7 LEU C N 1
ATOM 3158 C CA . LEU C 3 7 ? 27.90106 10.31691 -5.99251 1.000 17.43843 7 LEU C CA 1
ATOM 3159 C C . LEU C 3 7 ? 26.52432 9.67022 -6.07200 1.000 21.31947 7 LEU C C 1
ATOM 3160 O O . LEU C 3 7 ? 25.61826 10.02876 -5.30960 1.000 18.62733 7 LEU C O 1
ATOM 3165 N N . ARG C 3 8 ? 26.35939 8.74151 -7.01310 1.000 22.55924 8 ARG C N 1
ATOM 3166 C CA . ARG C 3 8 ? 25.07505 8.07968 -7.20752 1.000 22.05907 8 ARG C CA 1
ATOM 3167 C C . ARG C 3 8 ? 24.86237 6.99016 -6.16720 1.000 22.24832 8 ARG C C 1
ATOM 3168 O O . ARG C 3 8 ? 25.76406 6.19244 -5.89344 1.000 27.79838 8 ARG C O 1
ATOM 3176 N N . SER C 3 9 ? 23.65982 6.94130 -5.61065 1.000 24.56724 9 SER C N 1
ATOM 3177 C CA . SER C 3 9 ? 23.27541 5.84592 -4.73857 1.000 23.75063 9 SER C CA 1
ATOM 3178 C C . SER C 3 9 ? 22.67915 4.71772 -5.57231 1.000 30.84481 9 SER C C 1
ATOM 3179 O O . SER C 3 9 ? 21.96276 4.96048 -6.54797 1.000 28.47320 9 SER C O 1
ATOM 3182 N N . TYR C 3 10 ? 22.99663 3.48291 -5.19448 1.000 32.01528 10 TYR C N 1
ATOM 3183 C CA . TYR C 3 10 ? 22.53214 2.30006 -5.90364 1.000 37.13075 10 TYR C CA 1
ATOM 3184 C C . TYR C 3 10 ? 21.68970 1.44002 -4.97529 1.000 36.82201 10 TYR C C 1
ATOM 3185 O O . TYR C 3 10 ? 21.88422 1.43693 -3.75409 1.000 32.08738 10 TYR C O 1
ATOM 3194 N N . SER C 3 11 ? 20.73567 0.72708 -5.56475 1.000 36.75981 11 SER C N 1
ATOM 3195 C CA . SER C 3 11 ? 19.83390 -0.09696 -4.78239 1.000 38.78790 11 SER C CA 1
ATOM 3196 C C . SER C 3 11 ? 20.52712 -1.391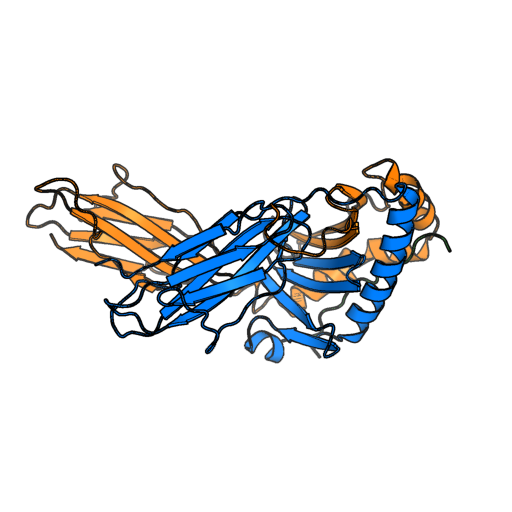25 -4.36654 1.000 53.41587 11 SER C C 1
ATOM 3197 O O . SER C 3 11 ? 21.59666 -1.74975 -4.86864 1.000 48.63177 11 SER C O 1
ATOM 3200 N N . PHE C 3 12 ? 19.90530 -2.09519 -3.42535 1.000 51.06962 12 PHE C N 1
ATOM 3201 C CA . PHE C 3 12 ? 20.37174 -3.42464 -3.07022 1.000 55.75338 12 PHE C CA 1
ATOM 3202 C C . PHE C 3 12 ? 20.04908 -4.39500 -4.20833 1.000 63.52074 12 PHE C C 1
ATOM 3203 O O . PHE C 3 12 ? 19.51730 -4.01228 -5.25516 1.000 66.26954 12 PHE C O 1
ATOM 3211 N N . ARG C 3 13 ? 20.38792 -5.66419 -4.01354 1.000 66.68819 13 ARG C N 1
ATOM 3212 C CA . ARG C 3 13 ? 20.13503 -6.66371 -5.04676 1.000 82.35830 13 ARG C CA 1
ATOM 3213 C C . ARG C 3 13 ? 18.65296 -6.69270 -5.40625 1.000 99.21676 13 ARG C C 1
ATOM 3214 O O . ARG C 3 13 ? 17.81132 -6.88794 -4.51539 1.000 92.28825 13 ARG C O 1
ATOM 3222 N N . PRO C 3 14 ? 18.28661 -6.48825 -6.68261 1.000 108.18053 14 PRO C N 1
ATOM 3223 C CA . PRO C 3 14 ? 16.89180 -6.53823 -7.13724 1.000 87.99384 14 PRO C CA 1
ATOM 3224 C C . PRO C 3 14 ? 16.26114 -7.91614 -6.94884 1.000 89.60812 14 PRO C C 1
ATOM 3225 O O . PRO C 3 14 ? 15.72308 -8.19185 -5.87568 1.000 92.15799 14 PRO C O 1
#

B-factor: mean 25.8, std 12.79, range [10.28, 108.76]

Organism: Homo sapiens (NCBI:txid9606)

Radius of gyration: 23.7 Å; Cα contacts (8 Å, |Δi|>4): 883; chains: 3; bounding box: 50×62×61 Å

InterPro domains:
  IPR001003 MHC class II, alpha chain, N-terminal [PF00993] (29-106)
  IPR001003 MHC class II, alpha chain, N-terminal [SM00920] (30-109)
  IPR003006 Immunoglobulin/major histocompatibility complex, conserved site [PS00290] (186-192)
  IPR003597 Immunoglobulin C1-set [PF07654] (114-195)
  IPR003597 Immunoglobulin C1-set [SM00407] (127-198)
  IPR007110 Immunoglobulin-like domain [PS50835] (112-192)
  IPR011162 MHC classes I/II-like antigen recognition protein [SSF54452] (27-108)
  IPR013783 Immunoglobulin-like fold [G3DSA:2.60.40.10] (107-217)
  IPR014745 MHC class II, alpha/beta chain, N-terminal [G3DSA:3.10.320.10] (25-106)
  IPR036179 Immunoglobulin-like domain superfamily [SSF48726] (110-206)
  IPR050160 Major Histocompatibility Complex/Immunoglobulin [PTHR19944] (16-243)

Sequence (388 aa):
EEHVVIIQAEFYLNPDQSGEFMFDFDGDEIFHVDMAKKETVWRLEEFGRFASSFEAQGALANIAVDKANLEIMTKRSNYTPITNVPPEVTVLTNNSPVELREPNVLICFIDKFTPPVVNVTWLRNGKPVTTGVSETVFLPREDHLFRKFHYLPFLPSTEDVYDCRVEHWGLDDEPLLKHWEFDAMGSMGDTRPRFLWQLKFECHFFNGTERVRLLERCIYNQEESVRFDSDVGEYRAVTELGRPDAEYWNSQKDLLEQRRAAVDTYCRHNYGVGESFTVQRRRVEPKVTVVYPSKTQPLQHHNLLVCSVSGFYPGSIEVRWFRNGQEEKAGVVVSTGLIQNGDWTFQTLVMLETVPRSGEVYTCQVEHPSVTSSPLTVEWRAFNCCYFPLRSYSFRP